Protein AF-A0A7Z9WRH3-F1 (afdb_monomer)

Nearest PDB structures (foldseek):
  1te2-assembly1_A  TM=8.562E-01  e=9.726E-15  Escherichia coli K-12
  7ocs-assembly1_D  TM=8.466E-01  e=6.714E-14  Acinetobacter baumannii ATCC 19606 = CIP 70.34 = JCM 6841
  7ocs-assembly2_C  TM=8.435E-01  e=9.350E-14  Acinetobacter baumannii ATCC 19606 = CIP 70.34 = JCM 6841
  7ocr-assembly1_B  TM=8.440E-01  e=7.738E-12  Acinetobacter baumannii ATCC 19606 = CIP 70.34 = JCM 6841
  7ocu-assembly1_B  TM=8.220E-01  e=7.322E-12  Acinetobacter baumannii ATCC 19606 = CIP 70.34 = JCM 6841

Sequence (411 aa):
GAGAGVEHLQTDRVRRELFPIRHYTSEETEAVYRELLRRAEEALREGKSVILDGTFLSSRRRAEAYSLFRRLGAPFATVLAVADEGVIRARFARKPLFPDPNDFSEADFRVYLEMRDRLASDPGYSLPNADRGVRVLVVDTERGEVHEPYPQPRLSGFYEEIADLELEAVIFDMDGVIVRSEEAWIRSEREFLESRGIFLGDEGWEEFQRRHAPYLAGRNQTEAARFYREVFHLKESVEEIRRQRMAIVRRYFSRVEPVFGAKELIRTLFEGGLRLGLASAAPLELIELVLRDHGLEDYFSAVISGDQLHEGKPNPTIYLLTAREMGVEPGKCLVFEDAPNGVRAAKAAGMKCAYLINPALRWEGELIPDFVFESFDQLDLSRLRQALAARHAVRARDRNGRGPGVDPLGR

pLDDT: mean 82.52, std 14.62, range [32.91, 98.75]

Radius of gyration: 25.8 Å; Cα contacts (8 Å, |Δi|>4): 587; chains: 1; bounding box: 90×48×66 Å

Foldseek 3Di:
DPDAAEAEQALLVLLCVVCVPDPPDPVSSVVSLVVSLVVVLVSVVVVHHYDYHDLCLAPVSLVVNVCSCVVSVHAAAAEAEDEPVVVVQVVLVDDDPDDDPPPSDPDHVVNVVVSVVSSVPHPNDFDPLVPPPHFYWYQHVVVRDIDGQDDDFFCPCVLVLLLDLLQFAEEEECDPQFWPCVVLLLVLVCVLCVVVVNHLDPVRSVVCLVVPVLVPPFWALLVVLVVCCVVVVDPDDSVVSSVSSVVSSVVSLLPIDTFPCNVVVLVLSQVLNHAYEYFYSYDPVSVVSSCVSVVNVVSHQYYFHVNPPPITFVALVRVLVRCVSSVHQLCNYEYEEAHQRPLNSSVVSNHAYEYAHDSSHGDPDPDDGPGYHPGNVVDPSVSSNVSSVSSVVVVVVVVVVPDDDDDPDDD

Secondary structure (DSSP, 8-state):
-----EEEEEHHHHHHHH-SS----HHHHHHHHHHHHHHHHHHHHTT-EEEEES---SHHHHHHHHHHHHHTT---EEEEEE--HHHHHHHHH---SS--TT------HHHHHHHHHHHHT-TT---GGGSTT-EEEEEETTTTEEE-SSPPPB-TTHHHHHH-TT--EEEE-SBTTTEE-HHHHHHHHHHHHHTTT---HHHHHHHHHHHHHHHHTT--HHHHHHHHHHHTT--S-HHHHHHHHHHHHHHHHTTPEEPTTHHHHHHHHHHTT-EEEEEESS-HHHHHHHHHHHT-GGG-SEEEEGGGSSS-TTSTHHHHHHHHHTT--GGGEEEEESSHHHHHHHHHTT-EEEEEP-TTS----SSPPSEEES-GGGS-HHHHHHHHHHHHHHHHHHHHHS-----S---

Mean predicted aligned error: 13.39 Å

Solvent-accessible surface area (backbone atoms only — not comparable to full-atom values): 22924 Å² total; per-residue (Å²): 127,82,86,52,54,77,46,79,47,43,49,54,55,48,35,52,74,76,33,86,73,78,83,84,43,72,68,58,50,52,52,32,53,53,51,51,51,51,54,46,52,52,41,46,73,74,56,28,45,73,45,84,46,67,82,66,63,46,48,68,56,43,51,54,52,51,48,53,34,59,76,70,69,46,89,69,68,48,77,46,79,43,66,58,66,71,57,53,52,51,55,67,68,54,76,61,96,67,76,59,94,82,65,63,75,86,76,50,67,67,54,48,50,56,50,52,53,53,34,74,67,37,94,68,54,57,58,75,70,73,50,82,93,45,48,55,39,33,32,36,69,78,80,73,43,77,45,60,61,53,83,70,76,31,63,81,62,49,55,58,49,65,28,34,82,68,51,52,33,40,34,32,31,39,66,63,40,43,25,51,37,65,66,31,52,54,52,28,53,49,52,54,36,44,77,71,75,47,75,58,56,72,68,46,43,51,52,47,46,73,73,38,43,66,71,48,42,46,34,12,49,61,58,49,21,46,48,50,29,65,78,68,65,50,87,65,52,48,70,54,44,31,55,54,47,51,69,43,34,60,73,40,56,85,70,53,45,67,29,68,46,32,67,61,48,54,51,52,44,38,77,44,70,39,47,27,26,35,43,29,32,51,51,56,72,58,52,53,48,54,26,56,79,66,72,46,60,90,58,46,70,22,79,38,41,22,44,81,45,97,62,30,34,46,49,26,58,52,58,50,51,32,29,53,65,60,73,45,61,42,75,21,29,39,32,39,32,36,42,59,29,40,49,47,8,34,51,71,40,52,25,44,30,37,34,36,63,39,77,91,48,69,62,81,65,92,75,81,58,73,25,28,33,78,52,53,71,78,55,59,64,67,59,46,51,49,25,27,50,52,37,51,55,52,56,53,48,56,57,66,69,57,59,86,76,79,78,91,80,86,128

Structure (mmCIF, N/CA/C/O backbone):
data_AF-A0A7Z9WRH3-F1
#
_entry.id   AF-A0A7Z9WRH3-F1
#
loop_
_atom_site.group_PDB
_atom_site.id
_atom_site.type_symbol
_atom_site.label_atom_id
_atom_site.label_alt_id
_atom_site.label_comp_id
_atom_site.label_asym_id
_atom_site.label_entity_id
_atom_site.label_seq_id
_atom_site.pdbx_PDB_ins_code
_atom_site.Cartn_x
_atom_site.Cartn_y
_atom_site.Cartn_z
_atom_site.occupancy
_atom_site.B_iso_or_equiv
_atom_site.auth_seq_id
_atom_site.auth_comp_id
_atom_site.auth_asym_id
_atom_site.auth_atom_id
_atom_site.pdbx_PDB_model_num
ATOM 1 N N . GLY A 1 1 ? 30.552 -12.910 24.282 1.00 32.91 1 GLY A N 1
ATOM 2 C CA . GLY A 1 1 ? 31.477 -14.061 24.352 1.00 32.91 1 GLY A CA 1
ATOM 3 C C . GLY A 1 1 ? 32.713 -13.736 23.542 1.00 32.91 1 GLY A C 1
ATOM 4 O O . GLY A 1 1 ? 32.620 -12.844 22.712 1.00 32.91 1 GLY A O 1
ATOM 5 N N . ALA A 1 2 ? 33.844 -14.383 23.831 1.00 37.34 2 ALA A N 1
ATOM 6 C CA . ALA A 1 2 ? 35.143 -14.198 23.171 1.00 37.34 2 ALA A CA 1
ATOM 7 C C . ALA A 1 2 ? 35.031 -14.007 21.644 1.00 37.34 2 ALA A C 1
ATOM 9 O O . ALA A 1 2 ? 34.181 -14.634 21.022 1.00 37.34 2 ALA A O 1
ATOM 10 N N . GLY A 1 3 ? 35.859 -13.115 21.083 1.00 50.28 3 GLY A N 1
ATOM 11 C CA . GLY A 1 3 ? 35.749 -12.567 19.726 1.00 50.28 3 GLY A CA 1
ATOM 12 C C . GLY A 1 3 ? 35.498 -13.612 18.642 1.00 50.28 3 GLY A C 1
ATOM 13 O O . GLY A 1 3 ? 36.428 -14.220 18.120 1.00 50.28 3 GLY A O 1
ATOM 14 N N . ALA A 1 4 ? 34.229 -13.786 18.298 1.00 60.84 4 ALA A N 1
ATOM 15 C CA . ALA A 1 4 ? 33.793 -14.542 17.145 1.00 60.84 4 ALA A CA 1
ATOM 16 C C . ALA A 1 4 ? 34.317 -13.844 15.885 1.00 60.84 4 ALA A C 1
ATOM 18 O O . ALA A 1 4 ? 33.919 -12.715 15.597 1.00 60.84 4 ALA A O 1
ATOM 19 N N . GLY A 1 5 ? 35.239 -14.480 15.160 1.00 84.12 5 GLY A N 1
ATOM 20 C CA . GLY A 1 5 ? 35.697 -13.979 13.863 1.00 84.12 5 GLY A CA 1
ATOM 21 C C . GLY A 1 5 ? 34.529 -13.812 12.884 1.00 84.12 5 GLY A C 1
ATOM 22 O O . GLY A 1 5 ? 33.488 -14.456 13.032 1.00 84.12 5 GLY A O 1
ATOM 23 N N . VAL A 1 6 ? 34.700 -12.940 11.889 1.00 90.25 6 VAL A N 1
ATOM 24 C CA . VAL A 1 6 ? 33.760 -12.815 10.767 1.00 90.25 6 VAL A CA 1
ATOM 25 C C . VAL A 1 6 ? 34.277 -13.662 9.614 1.00 90.25 6 VAL A C 1
ATOM 27 O O . VAL A 1 6 ? 35.415 -13.494 9.180 1.00 90.25 6 VAL A O 1
ATOM 30 N N . GLU A 1 7 ? 33.440 -14.561 9.116 1.00 93.12 7 GLU A N 1
ATOM 31 C CA . GLU A 1 7 ? 33.722 -15.376 7.944 1.00 93.12 7 GLU A CA 1
ATOM 32 C C . GLU A 1 7 ? 32.960 -14.820 6.738 1.00 93.12 7 GLU A C 1
ATOM 34 O O . GLU A 1 7 ? 31.730 -14.850 6.683 1.00 93.12 7 GLU A O 1
ATOM 39 N N . HIS A 1 8 ? 33.699 -14.254 5.783 1.00 93.25 8 HIS A N 1
ATOM 40 C CA . HIS A 1 8 ? 33.144 -13.715 4.542 1.00 93.25 8 HIS A CA 1
ATOM 41 C C . HIS A 1 8 ? 33.181 -14.792 3.462 1.00 93.25 8 HIS A C 1
ATOM 43 O O . HIS A 1 8 ? 34.245 -15.185 2.980 1.00 93.25 8 HIS A O 1
ATOM 49 N N . LEU A 1 9 ? 32.002 -15.299 3.115 1.00 93.44 9 LEU A N 1
ATOM 50 C CA . LEU A 1 9 ? 31.817 -16.373 2.153 1.00 93.44 9 LEU A CA 1
ATOM 51 C C . LEU A 1 9 ? 31.287 -15.785 0.848 1.00 93.44 9 LEU A C 1
ATOM 53 O O . LEU A 1 9 ? 30.133 -15.370 0.772 1.00 93.44 9 LEU A O 1
ATOM 57 N N . GLN A 1 10 ? 32.138 -15.767 -0.178 1.00 92.31 10 GLN A N 1
ATOM 58 C CA . GLN A 1 10 ? 31.821 -15.217 -1.495 1.00 92.31 10 GLN A CA 1
ATOM 59 C C . GLN A 1 10 ? 31.533 -16.331 -2.500 1.00 92.31 10 GLN A C 1
ATOM 61 O O . GLN A 1 10 ? 32.342 -17.248 -2.679 1.00 92.31 10 GLN A O 1
ATOM 66 N N . THR A 1 11 ? 30.402 -16.233 -3.197 1.00 89.81 11 THR A N 1
ATOM 67 C CA . THR A 1 11 ? 29.998 -17.215 -4.220 1.00 89.81 11 THR A CA 1
ATOM 68 C C . THR A 1 11 ? 31.031 -17.371 -5.338 1.00 89.81 11 THR A C 1
ATOM 70 O O . THR A 1 11 ? 31.299 -18.502 -5.743 1.00 89.81 11 THR A O 1
ATOM 73 N N . ASP A 1 12 ? 31.677 -16.290 -5.786 1.00 85.12 12 ASP A N 1
ATOM 74 C CA . ASP A 1 12 ? 32.717 -16.346 -6.826 1.00 85.12 12 ASP A CA 1
ATOM 75 C C . ASP A 1 12 ? 33.959 -17.122 -6.378 1.00 85.12 12 ASP A C 1
ATOM 77 O O . ASP A 1 12 ? 34.505 -17.932 -7.134 1.00 85.12 12 ASP A O 1
ATOM 81 N N . ARG A 1 13 ? 34.371 -16.945 -5.118 1.00 87.19 13 ARG A N 1
ATOM 82 C CA . ARG A 1 13 ? 35.484 -17.698 -4.535 1.00 87.19 13 ARG A CA 1
ATOM 83 C C . ARG A 1 13 ? 35.150 -19.185 -4.432 1.00 87.19 13 ARG A C 1
ATOM 85 O O . ARG A 1 13 ? 35.923 -20.014 -4.907 1.00 87.19 13 ARG A O 1
ATOM 92 N N . VAL A 1 14 ? 33.980 -19.520 -3.882 1.00 90.62 14 VAL A N 1
ATOM 93 C CA . VAL A 1 14 ? 33.512 -20.916 -3.787 1.00 90.62 14 VAL A CA 1
ATOM 94 C C . VAL A 1 14 ? 33.414 -21.552 -5.177 1.00 90.62 14 VAL A C 1
ATOM 96 O O . VAL A 1 14 ? 33.822 -22.696 -5.366 1.00 90.62 14 VAL A O 1
ATOM 99 N N . ARG A 1 15 ? 32.942 -20.803 -6.181 1.00 90.06 15 ARG A N 1
ATOM 100 C CA . ARG A 1 15 ? 32.861 -21.274 -7.568 1.00 90.06 15 ARG A CA 1
ATOM 101 C C . ARG A 1 15 ? 34.230 -21.604 -8.151 1.00 90.06 15 ARG A C 1
ATOM 103 O O . ARG A 1 15 ? 34.364 -22.664 -8.754 1.00 90.06 15 ARG A O 1
ATOM 110 N N . ARG A 1 16 ? 35.236 -20.742 -7.966 1.00 86.75 16 ARG A N 1
ATOM 111 C CA . ARG A 1 16 ? 36.609 -20.997 -8.444 1.00 86.75 16 ARG A CA 1
ATOM 112 C C . ARG A 1 16 ? 37.233 -22.237 -7.796 1.00 86.75 16 ARG A C 1
ATOM 114 O O . ARG A 1 16 ? 37.970 -22.950 -8.468 1.00 86.75 16 ARG A O 1
ATOM 121 N N . GLU A 1 17 ? 36.934 -22.493 -6.523 1.00 90.00 17 GLU A N 1
ATOM 122 C CA . GLU A 1 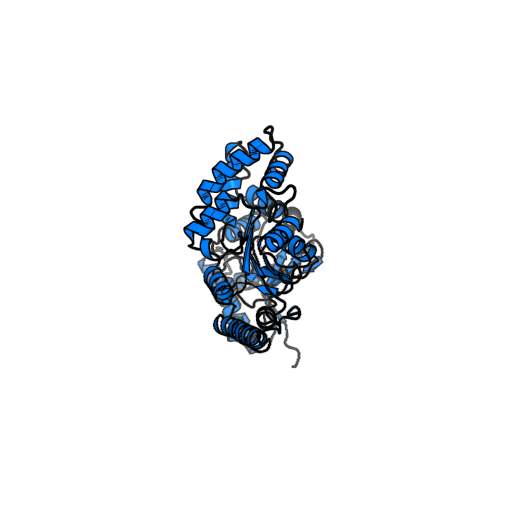17 ? 37.435 -23.665 -5.793 1.00 90.00 17 GLU A CA 1
ATOM 123 C C . GLU A 1 17 ? 36.770 -24.975 -6.251 1.00 90.00 17 GLU A C 1
ATOM 125 O O . GLU A 1 17 ? 37.455 -25.984 -6.407 1.00 90.00 17 GLU A O 1
ATOM 130 N N . LEU A 1 18 ? 35.452 -24.967 -6.485 1.00 88.81 18 LEU A N 1
ATOM 131 C CA . LEU A 1 18 ? 34.706 -26.158 -6.914 1.00 88.81 18 LEU A CA 1
ATOM 132 C C . LEU A 1 18 ? 34.878 -26.478 -8.404 1.00 88.81 18 LEU A C 1
ATOM 134 O O . LEU A 1 18 ? 34.902 -27.648 -8.784 1.00 88.81 18 LEU A O 1
ATOM 138 N N . PHE A 1 19 ? 34.981 -25.446 -9.242 1.00 88.56 19 PHE A N 1
ATOM 139 C CA . PHE A 1 19 ? 34.983 -25.561 -10.698 1.00 88.56 19 PHE A CA 1
ATOM 140 C C . PHE A 1 19 ? 36.184 -24.802 -11.286 1.00 88.56 19 PHE A C 1
ATOM 142 O O . PHE A 1 19 ? 36.074 -23.618 -11.628 1.00 88.56 19 PHE A O 1
ATOM 149 N N . PRO A 1 20 ? 37.350 -25.468 -11.436 1.00 80.50 20 PRO A N 1
ATOM 150 C CA . PRO A 1 20 ? 38.531 -24.872 -12.066 1.00 80.50 20 PRO A CA 1
ATOM 151 C C . PRO A 1 20 ? 38.260 -24.377 -13.495 1.00 80.50 20 PRO A C 1
ATOM 153 O O . PRO A 1 20 ? 38.809 -23.359 -13.914 1.00 80.50 20 PRO A O 1
ATOM 156 N N . ILE A 1 21 ? 37.373 -25.075 -14.213 1.00 78.25 21 ILE A N 1
ATOM 157 C CA . ILE A 1 21 ? 36.782 -24.656 -15.488 1.00 78.25 21 ILE A CA 1
ATOM 158 C C . ILE A 1 21 ? 35.307 -24.355 -15.215 1.00 78.25 21 ILE A C 1
ATOM 160 O O . ILE A 1 21 ? 34.595 -25.219 -14.713 1.00 78.25 21 ILE A O 1
ATOM 164 N N . ARG A 1 22 ? 34.867 -23.127 -15.506 1.00 81.00 22 ARG A N 1
ATOM 165 C CA . ARG A 1 22 ? 33.531 -22.619 -15.158 1.00 81.00 22 ARG A CA 1
ATOM 166 C C . ARG A 1 22 ? 32.644 -22.579 -16.399 1.00 81.00 22 ARG A C 1
ATOM 168 O O . ARG A 1 22 ? 32.994 -21.896 -17.361 1.00 81.00 22 ARG A O 1
ATOM 175 N N . HIS A 1 23 ? 31.495 -23.251 -16.366 1.00 75.00 23 HIS A N 1
ATOM 176 C CA . HIS A 1 23 ? 30.503 -23.201 -17.448 1.00 75.00 23 HIS A CA 1
ATOM 177 C C . HIS A 1 23 ? 29.253 -22.388 -17.083 1.00 75.00 23 HIS A C 1
ATOM 179 O O . HIS A 1 23 ? 28.419 -22.133 -17.949 1.00 75.00 23 HIS A O 1
ATOM 185 N N . TYR A 1 24 ? 29.131 -21.956 -15.823 1.00 74.50 24 TYR A N 1
ATOM 186 C CA . TYR A 1 24 ? 28.030 -21.141 -15.297 1.00 74.50 24 TYR A CA 1
ATOM 187 C C . TYR A 1 24 ? 26.647 -21.772 -15.520 1.00 74.50 24 TYR A C 1
ATOM 189 O O . TYR A 1 24 ? 25.644 -21.077 -15.691 1.00 74.50 24 TYR A O 1
ATOM 197 N N . THR A 1 25 ? 26.573 -23.104 -15.475 1.00 80.12 25 THR A N 1
ATOM 198 C CA . THR A 1 25 ? 25.301 -23.824 -15.589 1.00 80.12 25 THR A CA 1
ATOM 199 C C . THR A 1 25 ? 24.449 -23.647 -14.328 1.00 80.12 25 THR A C 1
ATOM 201 O O . THR A 1 25 ? 24.934 -23.266 -13.250 1.00 80.12 25 THR A O 1
ATOM 204 N N . SER A 1 26 ? 23.150 -23.941 -14.437 1.00 77.00 26 SER A N 1
ATOM 205 C CA . SER A 1 26 ? 22.258 -23.968 -13.272 1.00 77.00 26 SER A CA 1
ATOM 206 C C . SER A 1 26 ? 22.731 -24.983 -12.227 1.00 77.00 26 SER A C 1
ATOM 208 O O . SER A 1 26 ? 22.719 -24.678 -11.041 1.00 77.00 26 SER A O 1
ATOM 210 N N . GLU A 1 27 ? 23.225 -26.144 -12.657 1.00 83.44 27 GLU A N 1
ATOM 211 C CA . GLU A 1 27 ? 23.745 -27.202 -11.781 1.00 83.44 27 GLU A CA 1
ATOM 212 C C . GLU A 1 27 ? 25.006 -26.765 -11.025 1.00 83.44 27 GLU A C 1
ATOM 214 O O . GLU A 1 27 ? 25.085 -26.945 -9.808 1.00 83.44 27 GLU A O 1
ATOM 219 N N . GLU A 1 28 ? 25.957 -26.122 -11.712 1.00 85.81 28 GLU A N 1
ATOM 220 C CA . GLU A 1 28 ? 27.138 -25.534 -11.067 1.00 85.81 28 GLU A CA 1
ATOM 221 C C . GLU A 1 28 ? 26.729 -24.472 -10.043 1.00 85.81 28 GLU A C 1
ATOM 223 O O . GLU A 1 28 ? 27.271 -24.413 -8.942 1.00 85.81 28 GLU A O 1
ATOM 228 N N . THR A 1 29 ? 25.751 -23.633 -10.386 1.00 84.81 29 THR A N 1
ATOM 229 C CA . THR A 1 29 ? 25.255 -22.586 -9.486 1.00 84.81 29 THR A CA 1
ATOM 230 C C . THR A 1 29 ? 24.605 -23.173 -8.236 1.00 84.81 29 THR A C 1
ATOM 232 O O . THR A 1 29 ? 24.917 -22.729 -7.134 1.00 84.81 29 THR A O 1
ATOM 235 N N . GLU A 1 30 ? 23.769 -24.200 -8.372 1.00 85.69 30 GLU A N 1
ATOM 236 C CA . GLU A 1 30 ? 23.182 -24.901 -7.223 1.00 85.69 30 GLU A CA 1
ATOM 237 C C . GLU A 1 30 ? 24.251 -25.559 -6.337 1.00 85.69 30 GLU A C 1
ATOM 239 O O . GLU A 1 30 ? 24.160 -25.496 -5.110 1.00 85.69 30 GLU A O 1
ATOM 244 N N . ALA A 1 31 ? 25.296 -26.144 -6.930 1.00 90.81 31 ALA A N 1
ATOM 245 C CA . ALA A 1 31 ? 26.411 -26.715 -6.176 1.00 90.81 31 ALA A CA 1
ATOM 246 C C . ALA A 1 31 ? 27.187 -25.647 -5.384 1.00 90.81 31 ALA A C 1
ATOM 248 O O . ALA A 1 31 ? 27.497 -25.866 -4.212 1.00 90.81 31 ALA A O 1
ATOM 249 N N . VAL A 1 32 ? 27.438 -24.478 -5.987 1.00 93.00 32 VAL A N 1
ATOM 250 C CA . VAL A 1 32 ? 28.101 -23.343 -5.321 1.00 93.00 32 VAL A CA 1
ATOM 251 C C . VAL A 1 32 ? 27.303 -22.863 -4.115 1.00 93.00 32 VAL A C 1
ATOM 253 O O . VAL A 1 32 ? 27.869 -22.741 -3.033 1.00 93.00 32 VAL A O 1
ATOM 256 N N . TYR A 1 33 ? 26.000 -22.612 -4.268 1.00 91.56 33 TYR A N 1
ATOM 257 C CA . TYR A 1 33 ? 25.172 -22.134 -3.154 1.00 91.56 33 TYR A CA 1
ATOM 258 C C . TYR A 1 33 ? 25.013 -23.192 -2.055 1.00 91.56 33 TYR A C 1
ATOM 260 O O . TYR A 1 33 ? 25.049 -22.851 -0.874 1.00 91.56 33 TYR A O 1
ATOM 268 N N . ARG A 1 34 ? 24.917 -24.479 -2.412 1.00 93.00 34 ARG A N 1
ATOM 269 C CA . ARG A 1 34 ? 24.890 -25.569 -1.427 1.00 93.00 34 ARG A CA 1
ATOM 270 C C . ARG A 1 34 ? 26.169 -25.615 -0.596 1.00 93.00 34 ARG A C 1
ATOM 272 O O . ARG A 1 34 ? 26.098 -25.746 0.623 1.00 93.00 34 ARG A O 1
ATOM 279 N N . GLU A 1 35 ? 27.324 -25.486 -1.241 1.00 96.69 35 GLU A N 1
ATOM 280 C CA . GLU A 1 35 ? 28.614 -25.455 -0.552 1.00 96.69 35 GLU A CA 1
ATOM 281 C C . GLU A 1 35 ? 28.783 -24.181 0.287 1.00 96.69 35 GLU A C 1
ATOM 283 O O . GLU A 1 35 ? 29.249 -24.253 1.423 1.00 96.69 35 GLU A O 1
ATOM 288 N N . LEU A 1 36 ? 28.338 -23.028 -0.224 1.00 96.50 36 LEU A N 1
ATOM 289 C CA . LEU A 1 36 ? 28.314 -21.762 0.510 1.00 96.50 36 LEU A CA 1
ATOM 290 C C . LEU A 1 36 ? 27.526 -21.897 1.825 1.00 96.50 36 LEU A C 1
ATOM 292 O O . LEU A 1 36 ? 28.028 -21.530 2.887 1.00 96.50 36 LEU A O 1
ATOM 296 N N . LEU A 1 37 ? 26.317 -22.468 1.767 1.00 94.94 37 LEU A N 1
ATOM 297 C CA . LEU A 1 37 ? 25.469 -22.686 2.942 1.00 94.94 37 LEU A CA 1
ATOM 298 C C . LEU A 1 37 ? 26.050 -23.736 3.899 1.00 94.94 37 LEU A C 1
ATOM 300 O O . LEU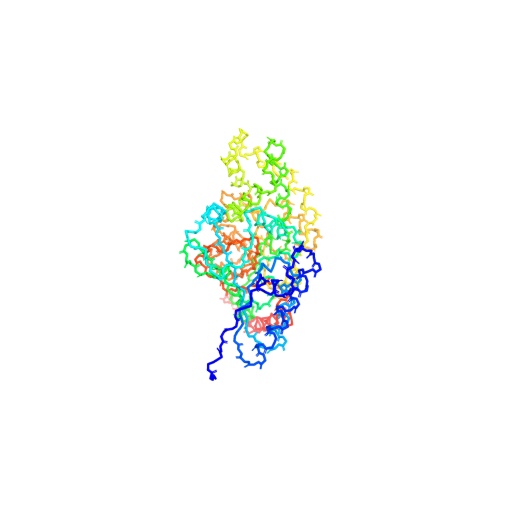 A 1 37 ? 25.944 -23.567 5.112 1.00 94.94 37 LEU A O 1
ATOM 304 N N . ARG A 1 38 ? 26.710 -24.784 3.384 1.00 96.88 38 ARG A N 1
ATOM 305 C CA . ARG A 1 38 ? 27.413 -25.778 4.213 1.00 96.88 38 ARG A CA 1
ATOM 306 C C . ARG A 1 38 ? 28.533 -25.127 5.033 1.00 96.88 38 ARG A C 1
ATOM 308 O O . ARG A 1 38 ? 28.598 -25.339 6.240 1.00 96.88 38 ARG A O 1
ATOM 315 N N . ARG A 1 39 ? 29.373 -24.301 4.399 1.00 96.94 39 ARG A N 1
ATOM 316 C CA . ARG A 1 39 ? 30.455 -23.559 5.077 1.00 96.94 39 ARG A CA 1
ATOM 317 C C . ARG A 1 39 ? 29.906 -22.558 6.091 1.00 96.94 39 ARG A C 1
ATOM 319 O O . ARG A 1 39 ? 30.437 -22.439 7.190 1.00 96.94 39 ARG A O 1
ATOM 326 N N . ALA A 1 40 ? 28.808 -21.882 5.753 1.00 96.06 40 ALA A N 1
ATOM 327 C CA . ALA A 1 40 ? 28.131 -20.975 6.673 1.00 96.06 40 ALA A CA 1
ATOM 328 C C . ALA A 1 40 ? 27.609 -21.701 7.918 1.00 96.06 40 ALA A C 1
ATOM 330 O O . ALA A 1 40 ? 27.769 -21.203 9.028 1.00 96.06 40 ALA A O 1
ATOM 331 N N . GLU A 1 41 ? 27.022 -22.889 7.752 1.00 96.44 41 GLU A N 1
ATOM 332 C CA . GLU A 1 41 ? 26.575 -23.724 8.869 1.00 96.44 41 GLU A CA 1
ATOM 333 C C . GLU A 1 41 ? 27.734 -24.114 9.798 1.00 96.44 41 GLU A C 1
ATOM 335 O O . GLU A 1 41 ? 27.587 -24.037 11.018 1.00 96.44 41 GLU A O 1
ATOM 340 N N . GLU A 1 42 ? 28.886 -24.493 9.244 1.00 95.81 42 GLU A N 1
ATOM 341 C CA . GLU A 1 42 ? 30.090 -24.819 10.021 1.00 95.81 42 GLU A CA 1
ATOM 342 C C . GLU A 1 42 ? 30.597 -23.609 10.807 1.00 95.81 42 GLU A C 1
ATOM 344 O O . GLU A 1 42 ? 30.738 -23.686 12.028 1.00 95.81 42 GLU A O 1
ATOM 349 N N . ALA A 1 43 ? 30.764 -22.468 10.137 1.00 94.62 43 ALA A N 1
ATOM 350 C CA . ALA A 1 43 ? 31.219 -21.231 10.761 1.00 94.62 43 ALA A CA 1
ATOM 351 C C . ALA A 1 43 ? 30.280 -20.769 11.892 1.00 94.62 43 ALA A C 1
ATOM 353 O O . ALA A 1 43 ? 30.736 -20.418 12.983 1.00 94.62 43 ALA A O 1
ATOM 354 N N . LEU A 1 44 ? 28.962 -20.823 11.671 1.00 93.44 44 LEU A N 1
ATOM 355 C CA . LEU A 1 44 ? 27.968 -20.470 12.689 1.00 93.44 44 LEU A CA 1
ATOM 356 C C . LEU A 1 44 ? 28.020 -21.419 13.894 1.00 93.44 44 LEU A C 1
ATOM 358 O O . LEU A 1 44 ? 27.914 -20.963 15.033 1.00 93.44 44 LEU A O 1
ATOM 362 N N . ARG A 1 45 ? 28.219 -22.727 13.677 1.00 93.75 45 ARG A N 1
ATOM 363 C CA . ARG A 1 45 ? 28.370 -23.713 14.766 1.00 93.75 45 ARG A CA 1
ATOM 364 C C . ARG A 1 45 ? 29.657 -23.520 15.566 1.00 93.75 45 ARG A C 1
ATOM 366 O O . ARG A 1 45 ? 29.668 -23.797 16.761 1.00 93.75 45 ARG A O 1
ATOM 373 N N . GLU A 1 46 ? 30.709 -23.005 14.936 1.00 93.75 46 GLU A N 1
ATOM 374 C CA . GLU A 1 46 ? 31.941 -22.565 15.606 1.00 93.75 46 GLU A CA 1
ATOM 375 C C . GLU A 1 46 ? 31.770 -21.237 16.368 1.00 93.75 46 GLU A C 1
ATOM 377 O O . GLU A 1 46 ? 32.694 -20.774 17.038 1.00 93.75 46 GLU A O 1
ATOM 382 N N . GLY A 1 47 ? 30.588 -20.619 16.288 1.00 90.88 47 GLY A N 1
ATOM 383 C CA . GLY A 1 47 ? 30.261 -19.364 16.952 1.00 90.88 47 GLY A CA 1
ATOM 384 C C . GLY A 1 47 ? 30.731 -18.119 16.203 1.00 90.88 47 GLY A C 1
ATOM 385 O O . GLY A 1 47 ? 30.706 -17.043 16.792 1.00 90.88 47 GLY A O 1
ATOM 386 N N . LYS A 1 48 ? 31.160 -18.234 14.938 1.00 93.00 48 LYS A N 1
ATOM 387 C CA . LYS A 1 48 ? 31.556 -17.097 14.091 1.00 93.00 48 LYS A CA 1
ATOM 388 C C . LYS A 1 48 ? 30.339 -16.346 13.552 1.00 93.00 48 LYS A C 1
ATOM 390 O O . LYS A 1 48 ? 29.253 -16.904 13.411 1.00 93.00 48 LYS A O 1
ATOM 395 N N . SER A 1 49 ? 30.540 -15.080 13.192 1.00 92.75 49 SER A N 1
ATOM 396 C CA . SER A 1 49 ? 29.581 -14.342 12.355 1.00 92.75 49 SER A CA 1
ATOM 397 C C . SER A 1 49 ? 29.861 -14.629 10.883 1.00 92.75 49 SER A C 1
ATOM 399 O O . SER A 1 49 ? 31.019 -14.787 10.509 1.00 92.75 49 SER A O 1
ATOM 401 N N . VAL A 1 50 ? 28.831 -14.672 10.040 1.00 94.31 50 VAL A N 1
ATOM 402 C CA . VAL A 1 50 ? 28.981 -15.005 8.615 1.00 94.31 50 VAL A CA 1
ATOM 403 C C . VAL A 1 50 ? 28.418 -13.891 7.742 1.00 94.31 50 VAL A C 1
ATOM 405 O O . VAL A 1 50 ? 27.313 -13.411 7.988 1.00 94.31 50 VAL A O 1
ATOM 408 N N . ILE A 1 51 ? 29.160 -13.518 6.699 1.00 94.06 51 ILE A N 1
ATOM 409 C CA . ILE A 1 51 ? 28.663 -12.702 5.587 1.00 94.06 51 ILE A CA 1
ATOM 410 C C . ILE A 1 51 ? 28.511 -13.625 4.381 1.00 94.06 51 ILE A C 1
ATOM 412 O O . ILE A 1 51 ? 29.503 -14.143 3.868 1.00 94.06 51 ILE A O 1
ATOM 416 N N . LEU A 1 52 ? 27.269 -13.825 3.940 1.00 93.50 52 LEU A N 1
ATOM 417 C CA . LEU A 1 52 ? 26.965 -14.516 2.692 1.00 93.50 52 LEU A CA 1
ATOM 418 C C . LEU A 1 52 ? 26.934 -13.500 1.553 1.00 93.50 52 LEU A C 1
ATOM 420 O O . LEU A 1 52 ? 25.981 -12.736 1.427 1.00 93.50 52 LEU A O 1
ATOM 424 N N . ASP A 1 53 ? 27.972 -13.510 0.731 1.00 90.75 53 ASP A N 1
ATOM 425 C CA . ASP A 1 53 ? 28.139 -12.586 -0.382 1.00 90.75 53 ASP A CA 1
ATOM 426 C C . ASP A 1 53 ? 27.886 -13.304 -1.713 1.00 90.75 53 ASP A C 1
ATOM 428 O O . ASP A 1 53 ? 28.638 -14.169 -2.185 1.00 90.75 53 ASP A O 1
ATOM 432 N N . GLY A 1 54 ? 26.742 -12.977 -2.290 1.00 86.75 54 GLY A N 1
ATOM 433 C CA . GLY A 1 54 ? 26.259 -13.506 -3.546 1.00 86.75 54 GLY A CA 1
ATOM 434 C C . GLY A 1 54 ? 25.055 -12.706 -4.006 1.00 86.75 54 GLY A C 1
ATOM 435 O O . GLY A 1 54 ? 24.523 -11.864 -3.288 1.00 86.75 54 GLY A O 1
ATOM 436 N N . THR A 1 55 ? 24.599 -12.979 -5.220 1.00 80.12 55 THR A N 1
ATOM 437 C CA . THR A 1 55 ? 23.525 -12.184 -5.818 1.00 80.12 55 THR A CA 1
ATOM 438 C C . THR A 1 55 ? 22.148 -12.508 -5.240 1.00 80.12 55 THR A C 1
ATOM 440 O O . THR A 1 55 ? 21.265 -11.661 -5.294 1.00 80.12 55 THR A O 1
ATOM 443 N N . PHE A 1 56 ? 21.942 -13.721 -4.699 1.00 80.00 56 PHE A N 1
ATOM 444 C CA . PHE A 1 56 ? 20.699 -14.156 -4.034 1.00 80.00 56 PHE A CA 1
ATOM 445 C C . PHE A 1 56 ? 19.402 -13.770 -4.776 1.00 80.00 56 PHE A C 1
ATOM 447 O O . PHE A 1 56 ? 18.362 -13.528 -4.165 1.00 80.00 56 PHE A O 1
ATOM 454 N N . LEU A 1 57 ? 19.445 -13.755 -6.113 1.00 70.62 57 LEU A N 1
ATOM 455 C CA . LEU A 1 57 ? 18.354 -13.246 -6.956 1.00 70.62 57 LEU A CA 1
ATOM 456 C C . LEU A 1 57 ? 17.094 -14.116 -6.879 1.00 70.62 57 LEU A C 1
ATOM 458 O O . LEU A 1 57 ? 15.982 -13.622 -7.004 1.00 70.62 57 LEU A O 1
ATOM 462 N N . SER A 1 58 ? 17.262 -15.407 -6.594 1.00 70.88 58 SER A N 1
ATOM 463 C CA . SER A 1 58 ? 16.157 -16.358 -6.473 1.00 70.88 58 SER A CA 1
ATOM 464 C C . SER A 1 58 ? 15.529 -16.327 -5.080 1.00 70.88 58 SER A C 1
ATOM 466 O O . SER A 1 58 ? 16.226 -16.527 -4.078 1.00 70.88 58 SER A O 1
ATOM 468 N N . SER A 1 59 ? 14.204 -16.182 -5.040 1.00 65.50 59 SER A N 1
ATOM 469 C CA . SER A 1 59 ? 13.368 -16.333 -3.837 1.00 65.50 59 SER A CA 1
ATOM 470 C C . SER A 1 59 ? 13.654 -17.630 -3.073 1.00 65.50 59 SER A C 1
ATOM 472 O O . SER A 1 59 ? 13.919 -17.607 -1.871 1.00 65.50 59 SER A O 1
ATOM 474 N N . ARG A 1 60 ? 13.736 -18.759 -3.784 1.00 72.12 60 ARG A N 1
ATOM 475 C CA . ARG A 1 60 ? 14.096 -20.063 -3.210 1.00 72.12 60 ARG A CA 1
ATOM 476 C C . ARG A 1 60 ? 15.442 -20.043 -2.476 1.00 72.12 60 ARG A C 1
ATOM 478 O O . ARG A 1 60 ? 15.538 -20.570 -1.372 1.00 72.12 60 ARG A O 1
ATOM 485 N N . ARG A 1 61 ? 16.481 -19.433 -3.058 1.00 78.81 61 ARG A N 1
ATOM 486 C CA . ARG A 1 61 ? 17.827 -19.400 -2.445 1.00 78.81 61 ARG A CA 1
ATOM 487 C C . ARG A 1 61 ? 17.867 -18.532 -1.194 1.00 78.81 61 ARG A C 1
ATOM 489 O O . ARG A 1 61 ? 18.538 -18.889 -0.228 1.00 78.81 61 ARG A O 1
ATOM 496 N N . ARG A 1 62 ? 17.131 -17.416 -1.196 1.00 81.00 62 ARG A N 1
ATOM 497 C CA . ARG A 1 62 ? 16.945 -16.592 0.006 1.00 81.00 62 ARG A CA 1
ATOM 498 C C . ARG A 1 62 ? 16.255 -17.395 1.105 1.00 81.00 62 ARG A C 1
ATOM 500 O O . ARG A 1 62 ? 16.785 -17.470 2.208 1.00 81.00 62 ARG A O 1
ATOM 507 N N . ALA A 1 63 ? 15.168 -18.095 0.779 1.00 73.62 63 ALA A N 1
ATOM 508 C CA . ALA A 1 63 ? 14.449 -18.941 1.730 1.00 73.62 63 ALA A CA 1
ATOM 509 C C . ALA A 1 63 ? 15.331 -20.056 2.328 1.00 73.62 63 ALA A C 1
ATOM 511 O O . ALA A 1 63 ? 15.273 -20.304 3.534 1.00 73.62 63 ALA A O 1
ATOM 512 N N . GLU A 1 64 ? 16.181 -20.700 1.521 1.00 81.38 64 GLU A N 1
ATOM 513 C CA . GLU A 1 64 ? 17.144 -21.705 1.996 1.00 81.38 64 GLU A CA 1
ATOM 514 C C . GLU A 1 64 ? 18.169 -21.099 2.973 1.00 81.38 64 GLU A C 1
ATOM 516 O O . GLU A 1 64 ? 18.393 -21.656 4.053 1.00 81.38 64 GLU A O 1
ATOM 521 N N . ALA A 1 65 ? 18.725 -19.924 2.656 1.00 86.31 65 ALA A N 1
ATOM 522 C CA . ALA A 1 65 ? 19.627 -19.205 3.555 1.00 86.31 65 ALA A CA 1
ATOM 523 C C . ALA A 1 65 ? 18.925 -18.807 4.864 1.00 86.31 65 ALA A C 1
ATOM 525 O O . ALA A 1 65 ? 19.423 -19.092 5.952 1.00 86.31 65 ALA A O 1
ATOM 526 N N . TYR A 1 66 ? 17.734 -18.212 4.784 1.00 84.31 66 TYR A N 1
ATOM 527 C CA . TYR A 1 66 ? 16.955 -17.811 5.957 1.00 84.31 66 TYR A CA 1
ATOM 528 C C . TYR A 1 66 ? 16.590 -19.008 6.837 1.00 84.31 66 TYR A C 1
ATOM 530 O O . TYR A 1 66 ? 16.661 -18.917 8.063 1.00 84.31 66 TYR A O 1
ATOM 538 N N . SER A 1 67 ? 16.240 -20.145 6.231 1.00 80.62 67 SER A N 1
ATOM 539 C CA . SER A 1 67 ? 15.961 -21.388 6.954 1.00 80.62 67 SER A CA 1
ATOM 540 C C . SER A 1 67 ? 17.173 -21.868 7.752 1.00 80.62 67 SER A C 1
ATOM 542 O O . SER A 1 67 ? 17.026 -22.240 8.918 1.00 80.62 67 SER A O 1
ATOM 544 N N . LEU A 1 68 ? 18.380 -21.784 7.179 1.00 86.31 68 LEU A N 1
ATOM 545 C CA . LEU A 1 68 ? 19.617 -22.121 7.881 1.00 86.31 68 LEU A CA 1
ATOM 546 C C . LEU A 1 68 ? 19.811 -21.255 9.135 1.00 86.31 68 LEU A C 1
ATOM 548 O O . LEU A 1 68 ? 19.983 -21.805 10.226 1.00 86.31 68 LEU A O 1
ATOM 552 N N . PHE A 1 69 ? 19.744 -19.927 9.001 1.00 86.38 69 PHE A N 1
ATOM 553 C CA . PHE A 1 69 ? 19.931 -19.017 10.138 1.00 86.38 69 PHE A CA 1
ATOM 554 C C . PHE A 1 69 ? 18.855 -19.213 11.212 1.00 86.38 69 PHE A C 1
ATOM 556 O O . PHE A 1 69 ? 19.185 -19.328 12.393 1.00 86.38 69 PHE A O 1
ATOM 563 N N . ARG A 1 70 ? 17.581 -19.352 10.812 1.00 82.50 70 ARG A N 1
ATOM 564 C CA . ARG A 1 70 ? 16.465 -19.635 11.734 1.00 82.50 70 ARG A CA 1
ATOM 565 C C . ARG A 1 70 ? 16.676 -20.948 12.490 1.00 82.50 70 ARG A C 1
ATOM 567 O O . ARG A 1 70 ? 16.530 -20.976 13.708 1.00 82.50 70 ARG A O 1
ATOM 574 N N . ARG A 1 71 ? 17.061 -22.022 11.792 1.00 88.12 71 ARG A N 1
ATOM 575 C CA . ARG A 1 71 ? 17.312 -23.349 12.382 1.00 88.12 71 ARG A CA 1
ATOM 576 C C . ARG A 1 71 ? 18.447 -23.328 13.406 1.00 88.12 71 ARG A C 1
ATOM 578 O O . ARG A 1 71 ? 18.381 -24.060 14.387 1.00 88.12 71 ARG A O 1
ATOM 585 N N . LEU A 1 72 ? 19.469 -22.507 13.179 1.00 87.94 72 LEU A N 1
ATOM 586 C CA . LEU A 1 72 ? 20.602 -22.345 14.093 1.00 87.94 72 LEU A CA 1
ATOM 587 C C . LEU A 1 72 ? 20.367 -21.273 15.171 1.00 87.94 72 LEU A C 1
ATOM 589 O O . LEU A 1 72 ? 21.241 -21.060 16.007 1.00 87.94 72 LEU A O 1
ATOM 593 N N . GLY A 1 73 ? 19.213 -20.596 15.166 1.00 83.44 73 GLY A N 1
ATOM 594 C CA . GLY A 1 73 ? 18.911 -19.508 16.100 1.00 83.44 73 GLY A CA 1
ATOM 595 C C . GLY A 1 73 ? 19.824 -18.287 15.939 1.00 83.44 73 GLY A C 1
ATOM 596 O O . GLY A 1 73 ? 19.964 -17.500 16.874 1.00 83.44 73 GLY A O 1
ATOM 597 N N . ALA A 1 74 ? 20.464 -18.133 14.779 1.00 85.06 74 ALA A N 1
ATOM 598 C CA . ALA A 1 74 ? 21.363 -17.025 14.497 1.00 85.06 74 ALA A CA 1
ATOM 599 C C . ALA A 1 74 ? 20.554 -15.817 13.989 1.00 85.06 74 ALA A C 1
ATOM 601 O O . ALA A 1 74 ? 19.830 -15.955 12.999 1.00 85.06 74 ALA A O 1
ATOM 602 N N . PRO A 1 75 ? 20.650 -14.632 14.624 1.00 83.88 75 PRO A N 1
ATOM 603 C CA . PRO A 1 75 ? 20.021 -13.428 14.098 1.00 83.88 75 PRO A CA 1
ATOM 604 C C . PRO A 1 75 ? 20.686 -13.035 12.778 1.00 83.88 75 PRO A C 1
ATOM 606 O O . PRO A 1 75 ? 21.908 -13.107 12.643 1.00 83.88 75 PRO A O 1
ATOM 609 N N . PHE A 1 76 ? 19.889 -12.598 11.808 1.00 85.44 76 PHE A N 1
ATOM 610 C CA . PHE A 1 76 ? 20.384 -12.232 10.486 1.00 85.44 76 PHE A CA 1
ATOM 611 C C . PHE A 1 76 ? 19.652 -11.008 9.937 1.00 85.44 76 PHE A C 1
ATOM 613 O O . PHE A 1 76 ? 18.535 -10.686 10.345 1.00 85.44 76 PHE A O 1
ATOM 620 N N . ALA A 1 77 ? 20.309 -10.328 9.003 1.00 84.69 77 ALA A N 1
ATOM 621 C CA . ALA A 1 77 ? 19.745 -9.235 8.230 1.00 84.69 77 ALA A CA 1
ATOM 622 C C . ALA A 1 77 ? 20.114 -9.420 6.756 1.00 84.69 77 ALA A C 1
ATOM 624 O O . ALA A 1 77 ? 21.163 -9.983 6.440 1.00 84.69 77 ALA A O 1
ATOM 625 N N . THR A 1 78 ? 19.262 -8.928 5.863 1.00 83.12 78 THR A N 1
ATOM 626 C CA . THR A 1 78 ? 19.576 -8.831 4.437 1.00 83.12 78 THR A CA 1
ATOM 627 C C . THR A 1 78 ? 20.088 -7.432 4.136 1.00 83.12 78 THR A C 1
ATOM 629 O O . THR A 1 78 ? 19.459 -6.447 4.516 1.00 83.12 78 THR A O 1
ATOM 632 N N . VAL A 1 79 ? 21.220 -7.340 3.443 1.00 84.69 79 VAL A N 1
ATOM 633 C CA . VAL A 1 79 ? 21.771 -6.069 2.970 1.00 84.69 79 VAL A CA 1
ATOM 634 C C . VAL A 1 79 ? 21.493 -5.958 1.477 1.00 84.69 79 VAL A C 1
ATOM 636 O O . VAL A 1 79 ? 22.001 -6.754 0.692 1.00 84.69 79 VAL A O 1
ATOM 639 N N . LEU A 1 80 ? 20.674 -4.984 1.089 1.00 77.00 80 LEU A N 1
ATOM 640 C CA . LEU A 1 80 ? 20.398 -4.660 -0.303 1.00 77.00 80 LEU A CA 1
ATOM 641 C C . LEU A 1 80 ? 21.276 -3.481 -0.722 1.00 77.00 80 LEU A C 1
ATOM 643 O O . LEU A 1 80 ? 21.048 -2.347 -0.305 1.00 77.00 80 LEU A O 1
ATOM 647 N N . ALA A 1 81 ? 22.279 -3.750 -1.552 1.00 80.19 81 ALA A N 1
ATOM 648 C CA . ALA A 1 81 ? 23.098 -2.706 -2.150 1.00 80.19 81 ALA A CA 1
ATOM 649 C C . ALA A 1 81 ? 22.387 -2.130 -3.383 1.00 80.19 81 ALA A C 1
ATOM 651 O O . ALA A 1 81 ? 22.100 -2.861 -4.331 1.00 80.19 81 ALA A O 1
ATOM 652 N N . VAL A 1 82 ? 22.126 -0.822 -3.376 1.00 75.00 82 VAL A N 1
ATOM 653 C CA . VAL A 1 82 ? 21.490 -0.108 -4.492 1.00 75.00 82 VAL A CA 1
ATOM 654 C C . VAL A 1 82 ? 22.401 0.998 -5.026 1.00 75.00 82 VAL A C 1
ATOM 656 O O . VAL A 1 82 ? 23.264 1.525 -4.317 1.00 75.00 82 VAL A O 1
ATOM 659 N N . ALA A 1 83 ? 22.240 1.310 -6.307 1.00 72.56 83 ALA A N 1
ATOM 660 C CA . ALA A 1 83 ? 22.826 2.455 -6.997 1.00 72.56 83 ALA A CA 1
ATOM 661 C C . ALA A 1 83 ? 22.026 2.708 -8.278 1.00 72.56 83 ALA A C 1
ATOM 663 O O . ALA A 1 83 ? 21.447 1.770 -8.833 1.00 72.56 83 ALA A O 1
ATOM 664 N N . ASP A 1 84 ? 22.028 3.944 -8.774 1.00 71.62 84 ASP A N 1
ATOM 665 C CA . ASP A 1 84 ? 21.471 4.224 -10.094 1.00 71.62 84 ASP A CA 1
ATOM 666 C C . ASP A 1 84 ? 22.251 3.477 -11.191 1.00 71.62 84 ASP A C 1
ATOM 668 O O . ASP A 1 84 ? 23.474 3.309 -11.121 1.00 71.62 84 ASP A O 1
ATOM 672 N N . GLU A 1 85 ? 21.554 3.041 -12.244 1.00 70.19 85 GLU A N 1
ATOM 673 C CA . GLU A 1 85 ? 22.163 2.255 -13.325 1.00 70.19 85 GLU A CA 1
ATOM 674 C C . GLU A 1 85 ? 23.344 2.993 -13.970 1.00 70.19 85 GLU A C 1
ATOM 676 O O . GLU A 1 85 ? 24.364 2.380 -14.280 1.00 70.19 85 GLU A O 1
ATOM 681 N N . GLY A 1 86 ? 23.258 4.320 -14.115 1.00 72.50 86 GLY A N 1
ATOM 682 C CA . GLY A 1 86 ? 24.361 5.141 -14.620 1.00 72.50 86 GLY A CA 1
ATOM 683 C C . GLY A 1 86 ? 25.635 5.008 -13.776 1.00 72.50 86 GLY A C 1
ATOM 684 O O . GLY A 1 86 ? 26.736 4.918 -14.326 1.00 72.50 86 GLY A O 1
ATOM 685 N N . VAL A 1 87 ? 25.493 4.909 -12.452 1.00 78.69 87 VAL A N 1
ATOM 686 C CA . VAL A 1 87 ? 26.604 4.667 -11.519 1.00 78.69 87 VAL A CA 1
ATOM 687 C C . VAL A 1 87 ? 27.134 3.246 -11.672 1.00 78.69 87 VAL A C 1
ATOM 689 O O . VAL A 1 87 ? 28.348 3.055 -11.746 1.00 78.69 87 VAL A O 1
ATOM 692 N N . ILE A 1 88 ? 26.253 2.250 -11.767 1.00 79.38 88 ILE A N 1
ATOM 693 C CA . ILE A 1 88 ? 26.633 0.842 -11.971 1.00 79.38 88 ILE A CA 1
ATOM 694 C C . ILE A 1 88 ? 27.410 0.689 -13.284 1.00 79.38 88 ILE A C 1
ATOM 696 O O . ILE A 1 88 ? 28.518 0.151 -13.302 1.00 79.38 88 ILE A O 1
ATOM 700 N N . ARG A 1 89 ? 26.889 1.254 -14.373 1.00 77.88 89 ARG A N 1
ATOM 701 C CA . ARG A 1 89 ? 27.524 1.290 -15.693 1.00 77.88 89 ARG A CA 1
ATOM 702 C C . ARG A 1 89 ? 28.888 1.976 -15.642 1.00 77.88 89 ARG A C 1
ATOM 704 O O . ARG A 1 89 ? 29.855 1.452 -16.192 1.00 77.88 89 ARG A O 1
ATOM 711 N N . ALA A 1 90 ? 28.996 3.108 -14.945 1.00 80.25 90 ALA A N 1
ATOM 712 C CA . ALA A 1 90 ? 30.269 3.798 -14.749 1.00 80.25 90 ALA A CA 1
ATOM 713 C C . ALA A 1 90 ? 31.274 2.961 -13.938 1.00 80.25 90 ALA A C 1
ATOM 715 O O . ALA A 1 90 ? 32.469 3.002 -14.232 1.00 80.25 90 ALA A O 1
ATOM 716 N N . ARG A 1 91 ? 30.817 2.181 -12.948 1.00 82.31 91 ARG A N 1
ATOM 717 C CA . ARG A 1 91 ? 31.670 1.266 -12.170 1.00 82.31 91 ARG A CA 1
ATOM 718 C C . ARG A 1 91 ? 32.229 0.144 -13.036 1.00 82.31 91 ARG A C 1
ATOM 720 O O . ARG A 1 91 ? 33.435 -0.062 -13.001 1.00 82.31 91 ARG A O 1
ATOM 727 N N . PHE A 1 92 ? 31.410 -0.489 -13.876 1.00 76.75 92 PHE A N 1
ATOM 728 C CA . PHE A 1 92 ? 31.897 -1.490 -14.835 1.00 76.75 92 PHE A CA 1
ATOM 729 C C . PHE A 1 92 ? 32.823 -0.896 -15.910 1.00 76.75 92 PHE A C 1
ATOM 731 O O . PHE A 1 92 ? 33.727 -1.573 -16.393 1.00 76.75 92 PHE A O 1
ATOM 738 N N . ALA A 1 93 ? 32.631 0.374 -16.284 1.00 74.50 93 ALA A N 1
ATOM 739 C CA . ALA A 1 93 ? 33.495 1.061 -17.247 1.00 74.50 93 ALA A CA 1
ATOM 740 C C . ALA A 1 93 ? 34.870 1.450 -16.668 1.00 74.50 93 ALA A C 1
ATOM 742 O O . ALA A 1 93 ? 35.824 1.661 -17.424 1.00 74.50 93 ALA A O 1
ATOM 743 N N . ARG A 1 94 ? 35.002 1.549 -15.338 1.00 69.94 94 ARG A N 1
ATOM 744 C CA . ARG A 1 94 ? 36.287 1.799 -14.678 1.00 69.94 94 ARG A CA 1
ATOM 745 C C . ARG A 1 94 ? 37.124 0.522 -14.712 1.00 69.94 94 ARG A C 1
ATOM 747 O O . ARG A 1 94 ? 36.875 -0.405 -13.956 1.00 69.94 94 ARG A O 1
ATOM 754 N N . LYS A 1 95 ? 38.176 0.499 -15.535 1.00 56.06 95 LYS A N 1
ATOM 755 C CA . LYS A 1 95 ? 39.276 -0.461 -15.359 1.00 56.06 95 LYS A CA 1
ATOM 756 C C . LYS A 1 95 ? 40.189 0.060 -14.247 1.00 56.06 95 LYS A C 1
ATOM 758 O O . LYS A 1 95 ? 40.823 1.098 -14.459 1.00 56.06 95 LYS A O 1
ATOM 763 N N . PRO A 1 96 ? 40.255 -0.581 -13.070 1.00 57.06 96 PRO A N 1
ATOM 764 C CA . PRO A 1 96 ? 41.179 -0.142 -12.038 1.00 57.06 96 PRO A CA 1
ATOM 765 C C . PRO A 1 96 ? 42.618 -0.269 -12.560 1.00 57.06 96 PRO A C 1
ATOM 767 O O . PRO A 1 96 ? 42.981 -1.271 -13.173 1.00 57.06 96 PRO A O 1
ATOM 770 N N . LEU A 1 97 ? 43.438 0.765 -12.339 1.00 50.47 97 LEU A N 1
ATOM 771 C CA . LEU A 1 97 ? 44.863 0.774 -12.717 1.00 50.47 97 LEU A CA 1
ATOM 772 C C . LEU A 1 97 ? 45.650 -0.356 -12.028 1.00 50.47 97 LEU A C 1
ATOM 774 O O . LEU A 1 97 ? 46.666 -0.804 -12.552 1.00 50.47 97 LEU A O 1
ATOM 778 N N . PHE A 1 98 ? 45.142 -0.832 -10.889 1.00 53.06 98 PHE A N 1
ATOM 779 C CA . PHE A 1 98 ? 45.602 -2.012 -10.168 1.00 53.06 98 PHE A CA 1
ATOM 780 C C . PHE A 1 98 ? 44.379 -2.891 -9.868 1.00 53.06 98 PHE A C 1
ATOM 782 O O . PHE A 1 98 ? 43.533 -2.457 -9.085 1.00 53.06 98 PHE A O 1
ATOM 789 N N . PRO A 1 99 ? 44.225 -4.069 -10.496 1.00 58.75 99 PRO A N 1
ATOM 790 C CA . PRO A 1 99 ? 43.133 -4.977 -10.160 1.00 58.75 99 PRO A CA 1
ATOM 791 C C . PRO A 1 99 ? 43.258 -5.413 -8.696 1.00 58.75 99 PRO A C 1
ATOM 793 O O . PRO A 1 99 ? 44.352 -5.765 -8.250 1.00 58.75 99 PRO A O 1
ATOM 796 N N . ASP A 1 100 ? 42.154 -5.356 -7.950 1.00 59.94 100 ASP A N 1
ATOM 797 C CA . ASP A 1 100 ? 42.114 -5.846 -6.573 1.00 59.94 100 ASP A CA 1
ATOM 798 C C . ASP A 1 100 ? 42.336 -7.369 -6.598 1.00 59.94 100 ASP A C 1
ATOM 800 O O . ASP A 1 100 ? 41.579 -8.083 -7.257 1.00 59.94 100 ASP A O 1
ATOM 804 N N . PRO A 1 101 ? 43.370 -7.900 -5.920 1.00 57.97 101 PRO A N 1
ATOM 805 C CA . PRO A 1 101 ? 43.616 -9.339 -5.876 1.00 57.97 101 PRO A CA 1
ATOM 806 C C . PRO A 1 101 ? 42.485 -10.137 -5.199 1.00 57.97 101 PRO A C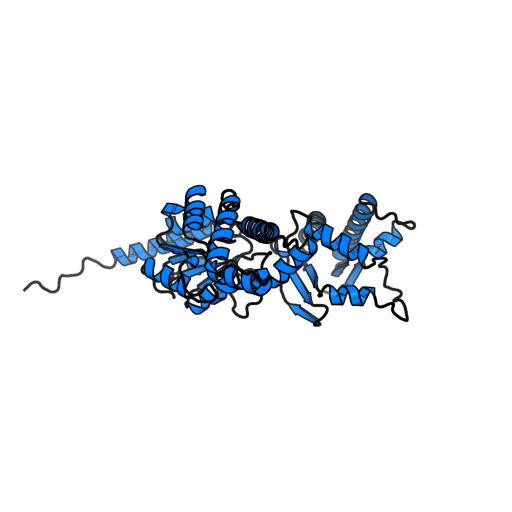 1
ATOM 808 O O . PRO A 1 101 ? 42.455 -11.360 -5.345 1.00 57.97 101 PRO A O 1
ATOM 811 N N . ASN A 1 102 ? 41.570 -9.471 -4.485 1.00 55.44 102 ASN A N 1
ATOM 812 C CA . ASN A 1 102 ? 40.365 -10.056 -3.895 1.00 55.44 102 ASN A CA 1
ATOM 813 C C . ASN A 1 102 ? 39.097 -9.845 -4.746 1.00 55.44 102 ASN A C 1
ATOM 815 O O . ASN A 1 102 ? 38.018 -10.267 -4.328 1.00 55.44 102 ASN A O 1
ATOM 819 N N . ASP A 1 103 ? 39.196 -9.216 -5.921 1.00 61.41 103 ASP A N 1
ATOM 820 C CA . ASP A 1 103 ? 38.080 -9.134 -6.864 1.00 61.41 103 ASP A CA 1
ATOM 821 C C . ASP A 1 103 ? 38.034 -10.407 -7.718 1.00 61.41 103 ASP A C 1
ATOM 823 O O . ASP A 1 103 ? 38.791 -10.615 -8.674 1.00 61.41 103 ASP A O 1
ATOM 827 N N . PHE A 1 104 ? 37.160 -11.321 -7.303 1.00 56.59 104 PHE A N 1
ATOM 828 C CA . PHE A 1 104 ? 36.962 -12.609 -7.961 1.00 56.59 104 PHE A CA 1
ATOM 829 C C . PHE A 1 104 ? 35.866 -12.568 -9.036 1.00 56.59 104 PHE A C 1
ATOM 831 O O . PHE A 1 104 ? 35.677 -13.580 -9.726 1.00 56.59 104 PHE A O 1
ATOM 838 N N . SER A 1 105 ? 35.178 -11.434 -9.193 1.00 62.66 105 SER A N 1
ATOM 839 C CA . SER A 1 105 ? 34.049 -11.295 -10.105 1.00 62.66 105 SER A CA 1
ATOM 840 C C . SER A 1 105 ? 34.522 -11.191 -11.554 1.00 62.66 105 SER A C 1
ATOM 842 O O . SER A 1 105 ? 35.395 -10.401 -11.901 1.00 62.66 105 SER A O 1
ATOM 844 N N . GLU A 1 106 ? 33.932 -12.010 -12.422 1.00 64.81 106 GLU A N 1
ATOM 845 C CA . GLU A 1 106 ? 34.117 -11.935 -13.880 1.00 64.81 106 GLU A CA 1
ATOM 846 C C . GLU A 1 106 ? 32.923 -11.243 -14.560 1.00 64.81 106 GLU A C 1
ATOM 848 O O . GLU A 1 106 ? 32.816 -11.249 -15.786 1.00 64.81 106 GLU A O 1
ATOM 853 N N . ALA A 1 107 ? 31.998 -10.676 -13.775 1.00 66.62 107 ALA A N 1
ATOM 854 C CA . ALA A 1 107 ? 30.789 -10.064 -14.302 1.00 66.62 107 ALA A CA 1
ATOM 855 C C . ALA A 1 107 ? 31.124 -8.793 -15.090 1.00 66.62 107 ALA A C 1
ATOM 857 O O . ALA A 1 107 ? 31.845 -7.913 -14.619 1.00 66.62 107 ALA A O 1
ATOM 858 N N . ASP A 1 108 ? 30.553 -8.681 -16.284 1.00 76.00 108 ASP A N 1
ATOM 859 C CA . ASP A 1 108 ? 30.499 -7.433 -17.028 1.00 76.00 108 ASP A CA 1
ATOM 860 C C . ASP A 1 108 ? 29.098 -6.811 -16.924 1.00 76.00 108 ASP A C 1
ATOM 862 O O . ASP A 1 108 ? 28.174 -7.358 -16.312 1.00 76.00 108 ASP A O 1
ATOM 866 N N . PHE A 1 109 ? 28.921 -5.644 -17.541 1.00 74.81 109 PHE A N 1
ATOM 867 C CA . PHE A 1 109 ? 27.631 -4.962 -17.511 1.00 74.81 109 PHE A CA 1
ATOM 868 C C . PHE A 1 109 ? 26.506 -5.778 -18.176 1.00 74.81 109 PHE A C 1
ATOM 870 O O . PHE A 1 109 ? 25.350 -5.631 -17.795 1.00 74.81 109 PHE A O 1
ATOM 877 N N . ARG A 1 110 ? 26.811 -6.670 -19.131 1.00 73.44 110 ARG A N 1
ATOM 878 C CA . ARG A 1 110 ? 25.793 -7.538 -19.746 1.00 73.44 110 ARG A CA 1
ATOM 879 C C . ARG A 1 110 ? 25.313 -8.595 -18.761 1.00 73.44 110 ARG A C 1
ATOM 881 O O . ARG A 1 110 ? 24.112 -8.804 -18.646 1.00 73.44 110 ARG A O 1
ATOM 888 N N . VAL A 1 111 ? 26.235 -9.206 -18.020 1.00 73.12 111 VAL A N 1
ATOM 889 C CA . VAL A 1 111 ? 25.907 -10.155 -16.948 1.00 73.12 111 VAL A CA 1
ATOM 890 C C . VAL A 1 111 ? 25.062 -9.476 -15.865 1.00 73.12 111 VAL A C 1
ATOM 892 O O . VAL A 1 111 ? 24.112 -10.078 -15.370 1.00 73.12 111 VAL A O 1
ATOM 895 N N . TYR A 1 112 ? 25.351 -8.212 -15.536 1.00 77.56 112 TYR A N 1
ATOM 896 C CA . TYR A 1 112 ? 24.505 -7.421 -14.637 1.00 77.56 112 TYR A CA 1
ATOM 897 C C . TYR A 1 112 ? 23.071 -7.257 -15.168 1.00 77.56 112 TYR A C 1
ATOM 899 O O . TYR A 1 112 ? 22.129 -7.495 -14.413 1.00 77.56 112 TYR A O 1
ATOM 907 N N . LEU A 1 113 ? 22.895 -6.905 -16.448 1.00 72.69 113 LEU A N 1
ATOM 908 C CA . LEU A 1 113 ? 21.564 -6.795 -17.059 1.00 72.69 113 LEU A CA 1
ATOM 909 C C . LEU A 1 113 ? 20.820 -8.137 -17.013 1.00 72.69 113 LEU A C 1
ATOM 911 O O . LEU A 1 113 ? 19.697 -8.193 -16.529 1.00 72.69 113 LEU A O 1
ATOM 915 N N . GLU A 1 114 ? 21.477 -9.243 -17.375 1.00 71.44 114 GLU A N 1
ATOM 916 C CA . GLU A 1 114 ? 20.875 -10.584 -17.292 1.00 71.44 114 GLU A CA 1
ATOM 917 C C . GLU A 1 114 ? 20.461 -10.961 -15.858 1.00 71.44 114 GLU A C 1
ATOM 919 O O . GLU A 1 114 ? 19.450 -11.633 -15.643 1.00 71.44 114 GLU A O 1
ATOM 924 N N . MET A 1 115 ? 21.242 -10.550 -14.856 1.00 72.50 115 MET A N 1
ATOM 925 C CA . MET A 1 115 ? 20.918 -10.742 -13.442 1.00 72.50 115 MET A CA 1
ATOM 926 C C . MET A 1 115 ? 19.724 -9.887 -13.002 1.00 72.50 115 MET A C 1
ATOM 928 O O . MET A 1 115 ? 18.848 -10.400 -12.303 1.00 72.50 115 MET A O 1
ATOM 932 N N . ARG A 1 116 ? 19.672 -8.617 -13.419 1.00 71.50 116 ARG A N 1
ATOM 933 C CA . ARG A 1 116 ? 18.548 -7.703 -13.169 1.00 71.50 116 ARG A CA 1
ATOM 934 C C . ARG A 1 116 ? 17.259 -8.252 -13.782 1.00 71.50 116 ARG A C 1
ATOM 936 O O . ARG A 1 116 ? 16.264 -8.371 -13.078 1.00 71.50 116 ARG A O 1
ATOM 943 N N . ASP A 1 117 ? 17.302 -8.682 -15.037 1.00 64.31 117 ASP A N 1
ATOM 944 C CA . ASP A 1 117 ? 16.125 -9.191 -15.749 1.00 64.31 117 ASP A CA 1
ATOM 945 C C . ASP A 1 117 ? 15.628 -10.505 -15.130 1.00 64.31 117 ASP A C 1
ATOM 947 O O . ASP A 1 117 ? 14.427 -10.719 -14.958 1.00 64.31 117 ASP A O 1
ATOM 951 N N . ARG A 1 118 ? 16.550 -11.379 -14.697 1.00 63.16 118 ARG A N 1
ATOM 952 C CA . ARG A 1 118 ? 16.193 -12.589 -13.938 1.00 63.16 118 ARG A CA 1
ATOM 953 C C . ARG A 1 118 ? 15.503 -12.262 -12.619 1.00 63.16 118 ARG A C 1
ATOM 955 O O . ARG A 1 118 ? 14.571 -12.974 -12.257 1.00 63.16 118 ARG A O 1
ATOM 962 N N . LEU A 1 119 ? 15.953 -11.220 -11.921 1.00 60.06 119 LEU A N 1
ATOM 963 C CA . LEU A 1 119 ? 15.327 -10.736 -10.691 1.00 60.06 119 LEU A CA 1
ATOM 964 C C . LEU A 1 119 ? 13.896 -10.251 -10.949 1.00 60.06 119 LEU A C 1
ATOM 966 O O . LEU A 1 119 ? 12.987 -10.645 -10.227 1.00 60.06 119 LEU A O 1
ATOM 970 N N . ALA A 1 120 ? 13.707 -9.454 -12.003 1.00 53.50 120 ALA A N 1
ATOM 971 C CA . ALA A 1 120 ? 12.409 -8.921 -12.411 1.00 53.50 120 ALA A CA 1
ATOM 972 C C . ALA A 1 120 ? 11.431 -10.014 -12.880 1.00 53.50 120 ALA A C 1
ATOM 974 O O . ALA A 1 120 ? 10.222 -9.898 -12.696 1.00 53.50 120 ALA A O 1
ATOM 975 N N . SER A 1 121 ? 11.955 -11.103 -13.451 1.00 49.84 121 SER A N 1
ATOM 976 C CA . SER A 1 121 ? 11.161 -12.231 -13.953 1.00 49.84 121 SER A CA 1
ATOM 977 C C . SER A 1 121 ? 10.797 -13.297 -12.908 1.00 49.84 121 SER A C 1
ATOM 979 O O . SER A 1 121 ? 10.047 -14.215 -13.240 1.00 49.84 121 SER A O 1
ATOM 981 N N . ASP A 1 122 ? 11.327 -13.236 -11.676 1.00 50.50 122 ASP A N 1
ATOM 982 C CA . ASP A 1 122 ? 10.989 -14.194 -10.612 1.00 50.50 122 ASP A CA 1
ATOM 983 C C . ASP A 1 122 ? 9.620 -13.812 -10.009 1.00 50.50 122 ASP A C 1
ATOM 985 O O . ASP A 1 122 ? 9.523 -12.805 -9.309 1.00 50.50 122 ASP A O 1
ATOM 989 N N . PRO A 1 123 ? 8.548 -14.604 -10.228 1.00 40.44 123 PRO A N 1
ATOM 990 C CA . PRO A 1 123 ? 7.206 -14.293 -9.727 1.00 40.44 123 PRO A CA 1
ATOM 991 C C . PRO A 1 123 ? 7.104 -14.336 -8.191 1.00 40.44 123 PRO A C 1
ATOM 993 O O . PRO A 1 123 ? 6.083 -13.939 -7.634 1.00 40.44 123 PRO A O 1
ATOM 996 N N . GLY A 1 124 ? 8.139 -14.831 -7.500 1.00 40.62 124 GLY A N 1
ATOM 997 C CA . GLY A 1 124 ? 8.298 -14.764 -6.047 1.00 40.62 124 GLY A CA 1
ATOM 998 C C . GLY A 1 124 ? 9.254 -13.662 -5.579 1.00 40.62 124 GLY A C 1
ATOM 999 O O . GLY A 1 124 ? 9.603 -13.630 -4.395 1.00 40.62 124 GLY A O 1
ATOM 1000 N N . TYR A 1 125 ? 9.734 -12.786 -6.469 1.00 42.78 125 TYR A N 1
ATOM 1001 C CA . TYR A 1 125 ? 10.565 -11.653 -6.079 1.00 42.78 125 TYR A CA 1
ATOM 1002 C C . TYR A 1 125 ? 9.716 -10.530 -5.490 1.00 42.78 125 TYR A C 1
ATOM 1004 O O . TYR A 1 125 ? 9.140 -9.693 -6.175 1.00 42.78 125 TYR A O 1
ATOM 1012 N N . SER A 1 126 ? 9.700 -10.488 -4.170 1.00 48.22 126 SER A N 1
ATOM 1013 C CA . SER A 1 126 ? 9.542 -9.258 -3.415 1.00 48.22 126 SER A CA 1
ATOM 1014 C C . SER A 1 126 ? 10.931 -8.721 -3.059 1.00 48.22 126 SER A C 1
ATOM 1016 O O . SER A 1 126 ? 11.884 -9.498 -2.907 1.00 48.22 126 SER A O 1
ATOM 1018 N N . LEU A 1 127 ? 11.037 -7.424 -2.754 1.00 49.09 127 LEU A N 1
ATOM 1019 C CA . LEU A 1 127 ? 12.122 -6.964 -1.881 1.00 49.09 127 LEU A CA 1
ATOM 1020 C C . LEU A 1 127 ? 12.193 -7.883 -0.637 1.00 49.09 127 LEU A C 1
ATOM 1022 O O . LEU A 1 127 ? 11.162 -8.452 -0.257 1.00 49.09 127 LEU A O 1
ATOM 1026 N N . PRO A 1 128 ? 13.364 -8.075 0.003 1.00 45.94 128 PRO A N 1
ATOM 1027 C CA . PRO A 1 128 ? 13.570 -9.114 1.027 1.00 45.94 128 PRO A CA 1
ATOM 1028 C C . PRO A 1 128 ? 12.640 -9.043 2.259 1.00 45.94 128 PRO A C 1
ATOM 1030 O O . PRO A 1 128 ? 12.689 -9.911 3.122 1.00 45.94 128 PRO A O 1
ATOM 1033 N N . ASN A 1 129 ? 11.759 -8.044 2.309 1.00 44.03 129 ASN A N 1
ATOM 1034 C CA . ASN A 1 129 ? 10.661 -7.878 3.247 1.00 44.03 129 ASN A CA 1
ATOM 1035 C C . ASN A 1 129 ? 9.485 -8.871 3.110 1.00 44.03 129 ASN A C 1
ATOM 1037 O O . ASN A 1 129 ? 8.636 -8.851 3.994 1.00 44.03 129 ASN A O 1
ATOM 1041 N N . ALA A 1 130 ? 9.371 -9.726 2.077 1.00 42.75 130 ALA A N 1
ATOM 1042 C CA . ALA A 1 130 ? 8.283 -10.733 2.094 1.00 42.75 130 ALA A CA 1
ATOM 1043 C C . ALA A 1 130 ? 8.569 -11.947 2.982 1.00 42.75 130 ALA A C 1
ATOM 1045 O O . ALA A 1 130 ? 7.639 -12.673 3.337 1.00 42.75 130 ALA A O 1
ATOM 1046 N N . ASP A 1 131 ? 9.823 -12.173 3.379 1.00 49.72 131 ASP A N 1
ATOM 1047 C CA . ASP A 1 131 ? 10.132 -13.194 4.370 1.00 49.72 131 ASP A CA 1
ATOM 1048 C C . ASP A 1 131 ? 9.998 -12.591 5.772 1.00 49.72 131 ASP A C 1
ATOM 1050 O O . ASP A 1 131 ? 10.877 -11.884 6.260 1.00 49.72 131 ASP A O 1
ATOM 1054 N N . ARG A 1 132 ? 8.869 -12.888 6.426 1.00 50.78 132 ARG A N 1
ATOM 1055 C CA . ARG A 1 132 ? 8.505 -12.370 7.757 1.00 50.78 132 ARG A CA 1
ATOM 1056 C C . ARG A 1 132 ? 9.658 -12.447 8.759 1.00 50.78 132 ARG A C 1
ATOM 1058 O O . ARG A 1 132 ? 10.283 -13.506 8.930 1.00 50.78 132 ARG A O 1
ATOM 1065 N N . GLY A 1 133 ? 9.890 -11.340 9.465 1.00 54.12 133 GLY A N 1
ATOM 1066 C CA . GLY A 1 133 ? 10.873 -11.247 10.550 1.00 54.12 133 GLY A CA 1
ATOM 1067 C C . GLY A 1 133 ? 12.336 -11.151 10.103 1.00 54.12 133 GLY A C 1
ATOM 1068 O O . GLY A 1 133 ? 13.228 -11.353 10.928 1.00 54.12 133 GLY A O 1
ATOM 1069 N N . VAL A 1 134 ? 12.601 -10.865 8.825 1.00 63.81 134 VAL A N 1
ATOM 1070 C CA . VAL A 1 134 ? 13.951 -10.589 8.318 1.00 63.81 134 VAL A CA 1
ATOM 1071 C C . VAL A 1 134 ? 14.186 -9.083 8.288 1.00 63.81 134 VAL A C 1
ATOM 1073 O O . VAL A 1 134 ? 13.510 -8.353 7.572 1.00 63.81 134 VAL A O 1
ATOM 1076 N N . ARG A 1 135 ? 15.180 -8.599 9.040 1.00 71.62 135 ARG A N 1
ATOM 1077 C CA . ARG A 1 135 ? 15.588 -7.190 8.973 1.00 71.62 135 ARG A CA 1
ATOM 1078 C C . ARG A 1 135 ? 16.261 -6.912 7.628 1.00 71.62 135 ARG A C 1
ATOM 1080 O O . ARG A 1 135 ? 17.173 -7.645 7.247 1.00 71.62 135 ARG A O 1
ATOM 1087 N N . VAL A 1 136 ? 15.875 -5.836 6.945 1.00 73.69 136 VAL A N 1
ATOM 1088 C CA . VAL A 1 136 ? 16.487 -5.419 5.673 1.00 73.69 136 VAL A CA 1
ATOM 1089 C C . VAL A 1 136 ? 17.141 -4.053 5.819 1.00 73.69 136 VAL A C 1
ATOM 1091 O O . VAL A 1 136 ? 16.535 -3.118 6.332 1.00 73.69 136 VAL A O 1
ATOM 1094 N N . LEU A 1 137 ? 18.382 -3.949 5.355 1.00 76.31 137 LEU A N 1
ATOM 1095 C CA . LEU A 1 137 ? 19.156 -2.716 5.295 1.00 76.31 137 LEU A CA 1
ATOM 1096 C C . LEU A 1 137 ? 19.398 -2.377 3.828 1.00 76.31 137 LEU A C 1
ATOM 1098 O O . LEU A 1 137 ? 20.020 -3.162 3.115 1.00 76.31 137 LEU A O 1
ATOM 1102 N N . VAL A 1 138 ? 18.927 -1.219 3.378 1.00 73.00 138 VAL A N 1
ATOM 1103 C CA . VAL A 1 138 ? 19.292 -0.673 2.072 1.00 73.00 138 VAL A CA 1
ATOM 1104 C C . VAL A 1 138 ? 20.536 0.178 2.238 1.00 73.00 138 VAL A C 1
ATOM 1106 O O . VAL A 1 138 ? 20.569 1.114 3.036 1.00 73.00 138 VAL A O 1
ATOM 1109 N N . VAL A 1 139 ? 21.560 -0.163 1.466 1.00 81.56 139 VAL A N 1
ATOM 1110 C CA . VAL A 1 139 ? 22.795 0.605 1.367 1.00 81.56 139 VAL A CA 1
ATOM 1111 C C . VAL A 1 139 ? 22.788 1.284 0.009 1.00 81.56 139 VAL A C 1
ATOM 1113 O O . VAL A 1 139 ? 23.001 0.636 -1.019 1.00 81.56 139 VAL A O 1
ATOM 1116 N N . ASP A 1 140 ? 22.535 2.590 0.005 1.00 75.88 140 ASP A N 1
ATOM 1117 C CA . ASP A 1 140 ? 22.763 3.419 -1.171 1.00 75.88 140 ASP A CA 1
ATOM 1118 C C . ASP A 1 140 ? 24.274 3.587 -1.330 1.00 75.88 140 ASP A C 1
ATOM 1120 O O . ASP A 1 140 ? 24.938 4.341 -0.615 1.00 75.88 140 ASP A O 1
ATOM 1124 N N . THR A 1 141 ? 24.834 2.821 -2.258 1.00 77.44 141 THR A N 1
ATOM 1125 C CA . THR A 1 141 ? 26.281 2.784 -2.475 1.00 77.44 141 THR A CA 1
ATOM 1126 C C . THR A 1 141 ? 26.796 4.007 -3.231 1.00 77.44 141 THR A C 1
ATOM 1128 O O . THR A 1 141 ? 28.010 4.168 -3.349 1.00 77.44 141 THR A O 1
ATOM 1131 N N . GLU A 1 142 ? 25.919 4.838 -3.796 1.00 76.06 142 GLU A N 1
ATOM 1132 C CA . GLU A 1 142 ? 26.296 6.123 -4.386 1.00 76.06 142 GLU A CA 1
ATOM 1133 C C . GLU A 1 142 ? 26.424 7.190 -3.299 1.00 76.06 142 GLU A C 1
ATOM 1135 O O . GLU A 1 142 ? 27.430 7.899 -3.248 1.00 76.06 142 GLU A O 1
ATOM 1140 N N . ARG A 1 143 ? 25.429 7.271 -2.412 1.00 69.50 143 ARG A N 1
ATOM 1141 C CA . ARG A 1 143 ? 25.341 8.309 -1.374 1.00 69.50 143 ARG A CA 1
ATOM 1142 C C . ARG A 1 143 ? 26.058 7.940 -0.076 1.00 69.50 143 ARG A C 1
ATOM 1144 O O . ARG A 1 143 ? 26.322 8.815 0.742 1.00 69.50 143 ARG A O 1
ATOM 1151 N N . GLY A 1 144 ? 26.397 6.664 0.110 1.00 74.69 144 GLY A N 1
ATOM 1152 C CA . GLY A 1 144 ? 26.984 6.153 1.352 1.00 74.69 144 GLY A CA 1
ATOM 1153 C C . GLY A 1 144 ? 25.982 6.108 2.509 1.00 74.69 144 GLY A C 1
ATOM 1154 O O . GLY A 1 144 ? 26.380 6.108 3.673 1.00 74.69 144 GLY A O 1
ATOM 1155 N N . GLU A 1 145 ? 24.689 6.095 2.196 1.00 73.38 145 GLU A N 1
ATOM 1156 C CA . GLU A 1 145 ? 23.608 6.120 3.176 1.00 73.38 145 GLU A CA 1
ATOM 1157 C C . GLU A 1 145 ? 23.112 4.703 3.458 1.00 73.38 145 GLU A C 1
ATOM 1159 O O . GLU A 1 145 ? 22.938 3.889 2.550 1.00 73.38 145 GLU A O 1
ATOM 1164 N N . VAL A 1 146 ? 22.838 4.423 4.732 1.00 73.50 146 VAL A N 1
ATOM 1165 C CA . VAL A 1 146 ? 22.185 3.186 5.162 1.00 73.50 146 VAL A CA 1
ATOM 1166 C C . VAL A 1 146 ? 20.823 3.552 5.721 1.00 73.50 146 VAL A C 1
ATOM 1168 O O . VAL A 1 146 ? 20.732 4.298 6.695 1.00 73.50 146 VAL A O 1
ATOM 1171 N N . HIS A 1 147 ? 19.768 3.025 5.115 1.00 65.50 147 HIS A N 1
ATOM 1172 C CA . HIS A 1 147 ? 18.400 3.209 5.580 1.00 65.50 147 HIS A CA 1
ATOM 1173 C C . HIS A 1 147 ? 17.660 1.876 5.581 1.00 65.50 147 HIS A C 1
ATOM 1175 O O . HIS A 1 147 ? 17.977 0.959 4.827 1.00 65.50 147 HIS A O 1
ATOM 1181 N N . GLU A 1 148 ? 16.667 1.746 6.451 1.00 62.69 148 GLU A N 1
ATOM 1182 C CA . GLU A 1 148 ? 15.724 0.638 6.349 1.00 62.69 148 GLU A CA 1
ATOM 1183 C C . GLU A 1 148 ? 14.691 1.008 5.272 1.00 62.69 148 GLU A C 1
ATOM 1185 O O . GLU A 1 148 ? 14.218 2.146 5.256 1.00 62.69 148 GLU A O 1
ATOM 1190 N N . PRO A 1 149 ? 14.368 0.099 4.334 1.00 57.75 149 PRO A N 1
ATOM 1191 C CA . PRO A 1 149 ? 13.525 0.435 3.185 1.00 57.75 149 PRO A CA 1
ATOM 1192 C C . PRO A 1 149 ? 12.077 0.759 3.568 1.00 57.75 149 PRO A C 1
ATOM 1194 O O . PRO A 1 149 ? 11.354 1.348 2.771 1.00 57.75 149 PRO A O 1
ATOM 1197 N N . TYR A 1 150 ? 11.666 0.360 4.775 1.00 59.03 150 TYR A N 1
ATOM 1198 C CA . TYR A 1 150 ? 10.317 0.480 5.314 1.00 59.03 150 TYR A CA 1
ATOM 1199 C C . TYR A 1 150 ? 10.390 0.734 6.824 1.00 59.03 150 TYR A C 1
ATOM 1201 O O . TYR A 1 150 ? 11.352 0.292 7.462 1.00 59.03 150 TYR A O 1
ATOM 1209 N N . PRO A 1 151 ? 9.387 1.398 7.428 1.00 58.69 151 PRO A N 1
ATOM 1210 C CA . PRO A 1 151 ? 9.273 1.432 8.880 1.00 58.69 151 PRO A CA 1
ATOM 1211 C C . PRO A 1 151 ? 9.153 -0.006 9.418 1.00 58.69 151 PRO A C 1
ATOM 1213 O O . PRO A 1 151 ? 8.517 -0.855 8.795 1.00 58.69 151 PRO A O 1
ATOM 1216 N N . GLN A 1 152 ? 9.796 -0.304 10.551 1.00 60.81 152 GLN A N 1
ATOM 1217 C CA . GLN A 1 152 ? 9.786 -1.656 11.121 1.00 60.81 152 GLN A CA 1
ATOM 1218 C C . GLN A 1 152 ? 8.371 -2.072 11.548 1.00 60.81 152 GLN A C 1
ATOM 1220 O O . GLN A 1 152 ? 7.633 -1.220 12.059 1.00 60.81 152 GLN A O 1
ATOM 1225 N N . PRO A 1 153 ? 8.002 -3.365 11.415 1.00 58.38 153 PRO A N 1
ATOM 1226 C CA . PRO A 1 153 ? 6.735 -3.880 11.919 1.00 58.38 153 PRO A CA 1
ATOM 1227 C C . PRO A 1 153 ? 6.517 -3.472 13.376 1.00 58.38 153 PRO A C 1
ATOM 1229 O O . PRO A 1 153 ? 7.354 -3.711 14.251 1.00 58.38 153 PRO A O 1
ATOM 1232 N N . ARG A 1 154 ? 5.374 -2.844 13.642 1.00 69.19 154 ARG A N 1
ATOM 1233 C CA . ARG A 1 154 ? 5.028 -2.287 14.949 1.00 69.19 154 ARG A CA 1
ATOM 1234 C C . ARG A 1 154 ? 3.585 -2.638 15.259 1.00 69.19 154 ARG A C 1
ATOM 1236 O O . ARG A 1 154 ? 2.669 -1.882 14.960 1.00 69.19 154 ARG A O 1
ATOM 1243 N N . LEU A 1 155 ? 3.408 -3.808 15.865 1.00 72.38 155 LEU A N 1
ATOM 1244 C CA . LEU A 1 155 ? 2.103 -4.328 16.290 1.00 72.38 155 LEU A CA 1
ATOM 1245 C C . LEU A 1 155 ? 1.827 -4.099 17.782 1.00 72.38 155 LEU A C 1
ATOM 1247 O O . LEU A 1 155 ? 0.710 -4.301 18.255 1.00 72.38 155 LEU A O 1
ATOM 1251 N N . SER A 1 156 ? 2.846 -3.699 18.548 1.00 75.38 156 SER A N 1
ATOM 1252 C CA . SER A 1 156 ? 2.714 -3.414 19.977 1.00 75.38 156 SER A CA 1
ATOM 1253 C C . SER A 1 156 ? 1.684 -2.310 20.213 1.00 75.38 156 SER A C 1
ATOM 1255 O O . SER A 1 156 ? 1.817 -1.232 19.633 1.00 75.38 156 SER A O 1
ATOM 1257 N N . GLY A 1 157 ? 0.709 -2.550 21.088 1.00 83.19 157 GLY A N 1
ATOM 1258 C CA . GLY A 1 157 ? -0.336 -1.573 21.390 1.00 83.19 157 GLY A CA 1
ATOM 1259 C C . GLY A 1 157 ? -1.529 -1.615 20.434 1.00 83.19 157 GLY A C 1
ATOM 1260 O O . GLY A 1 157 ? -2.506 -0.925 20.692 1.00 83.19 157 GLY A O 1
ATOM 1261 N N . PHE A 1 158 ? -1.490 -2.400 19.347 1.00 87.62 158 PHE A N 1
ATOM 1262 C CA . PHE A 1 158 ? -2.586 -2.425 18.373 1.00 87.62 158 PHE A CA 1
ATOM 1263 C C . PHE A 1 158 ? -3.889 -2.970 18.972 1.00 87.62 158 PHE A C 1
ATOM 1265 O O . PHE A 1 158 ? -4.953 -2.394 18.779 1.00 87.62 158 PHE A O 1
ATOM 1272 N N . TYR A 1 159 ? -3.831 -4.070 19.725 1.00 86.50 159 TYR A N 1
ATOM 1273 C CA . TYR A 1 159 ? -5.039 -4.640 20.333 1.00 86.50 159 TYR A CA 1
ATOM 1274 C C . TYR A 1 159 ? -5.591 -3.744 21.441 1.00 86.50 159 TYR A C 1
ATOM 1276 O O . TYR A 1 159 ? -6.802 -3.662 21.620 1.00 86.50 159 TYR A O 1
ATOM 1284 N N . GLU A 1 160 ? -4.699 -3.082 22.173 1.00 87.00 160 GLU A N 1
ATOM 1285 C CA . GLU A 1 160 ? -5.033 -2.102 23.198 1.00 87.00 160 GLU A CA 1
ATOM 1286 C C . GLU A 1 160 ? -5.725 -0.884 22.573 1.00 87.00 160 GLU A C 1
ATOM 1288 O O . GLU A 1 160 ? -6.750 -0.445 23.082 1.00 87.00 160 GLU A O 1
ATOM 1293 N N . GLU A 1 161 ? -5.237 -0.415 21.424 1.00 88.38 161 GLU A N 1
ATOM 1294 C CA . GLU A 1 161 ? -5.862 0.646 20.633 1.00 88.38 161 GLU A CA 1
ATOM 1295 C C . GLU A 1 161 ? -7.258 0.256 20.137 1.00 88.38 161 GLU A C 1
ATOM 1297 O O . GLU A 1 161 ? -8.205 1.021 20.278 1.00 88.38 161 GLU A O 1
ATOM 1302 N N . ILE A 1 162 ? -7.419 -0.954 19.593 1.00 86.12 162 ILE A N 1
ATOM 1303 C CA . ILE A 1 162 ? -8.737 -1.439 19.157 1.00 86.12 162 ILE A CA 1
ATOM 1304 C C . ILE A 1 162 ? -9.704 -1.588 20.348 1.00 86.12 162 ILE A C 1
ATOM 1306 O O . ILE A 1 162 ? -10.916 -1.393 20.202 1.00 86.12 162 ILE A O 1
ATOM 1310 N N . ALA A 1 163 ? -9.190 -1.940 21.529 1.00 83.38 163 ALA A N 1
ATOM 1311 C CA . ALA A 1 163 ? -9.980 -2.015 22.754 1.00 83.38 163 ALA A CA 1
ATOM 1312 C C . ALA A 1 163 ? -10.349 -0.630 23.318 1.00 83.38 163 ALA A C 1
ATOM 1314 O O . ALA A 1 163 ? -11.348 -0.532 24.038 1.00 83.38 163 ALA A O 1
ATOM 1315 N N . ASP A 1 164 ? -9.581 0.418 23.000 1.00 85.06 164 ASP A N 1
ATOM 1316 C CA . ASP A 1 164 ? -9.783 1.778 23.504 1.00 85.06 164 ASP A CA 1
ATOM 1317 C C . ASP A 1 164 ? -11.148 2.319 23.071 1.00 85.06 164 ASP A C 1
ATOM 1319 O O . ASP A 1 164 ? -11.491 2.329 21.889 1.00 85.06 164 ASP A O 1
ATOM 1323 N N . LEU A 1 165 ? -11.944 2.776 24.041 1.00 81.06 165 LEU A N 1
ATOM 1324 C CA . LEU A 1 165 ? -13.286 3.311 23.825 1.00 81.06 165 LEU A CA 1
ATOM 1325 C C . LEU A 1 165 ? -13.311 4.579 22.969 1.00 81.06 165 LEU A C 1
ATOM 1327 O O . LEU A 1 165 ? -14.346 4.816 22.330 1.00 81.06 165 LEU A O 1
ATOM 1331 N N . GLU A 1 166 ? -12.209 5.332 22.942 1.00 88.69 166 GLU A N 1
ATOM 1332 C CA . GLU A 1 166 ? -12.052 6.549 22.142 1.00 88.69 166 GLU A CA 1
ATOM 1333 C C . GLU A 1 166 ? -11.951 6.253 20.644 1.00 88.69 166 GLU A C 1
ATOM 1335 O O . GLU A 1 166 ? -12.442 7.042 19.841 1.00 88.69 166 GLU A O 1
ATOM 1340 N N . LEU A 1 167 ? -11.404 5.102 20.236 1.00 92.06 167 LEU A N 1
ATOM 1341 C CA . LEU A 1 167 ? -11.458 4.688 18.836 1.00 92.06 167 LEU A CA 1
ATOM 1342 C C . LEU A 1 167 ? -12.905 4.336 18.483 1.00 92.06 167 LEU A C 1
ATOM 1344 O O . LEU A 1 167 ? -13.506 3.488 19.134 1.00 92.06 167 LEU A O 1
ATOM 1348 N N . GLU A 1 168 ? -13.489 4.938 17.452 1.00 94.38 168 GLU A N 1
ATOM 1349 C CA . GLU A 1 168 ? -14.889 4.710 17.064 1.00 94.38 168 GLU A CA 1
ATOM 1350 C C . GLU A 1 168 ? -15.058 4.171 15.644 1.00 94.38 168 GLU A C 1
ATOM 1352 O O . GLU A 1 168 ? -16.067 3.508 15.368 1.00 94.38 168 GLU A O 1
ATOM 1357 N N . ALA A 1 169 ? -14.091 4.433 14.764 1.00 97.38 169 ALA A N 1
ATOM 1358 C CA . ALA A 1 169 ? -14.156 4.032 13.370 1.00 97.38 169 ALA A CA 1
ATOM 1359 C C . ALA A 1 169 ? -12.808 3.579 12.809 1.00 97.38 169 ALA A C 1
ATOM 1361 O O . ALA A 1 169 ? -11.739 3.994 13.263 1.00 97.38 169 ALA A O 1
ATOM 1362 N N . VAL A 1 170 ? -12.890 2.750 11.774 1.00 98.38 170 VAL A N 1
ATOM 1363 C CA . VAL A 1 170 ? -11.751 2.329 10.962 1.00 98.38 170 VAL A CA 1
ATOM 1364 C C . VAL A 1 170 ? -12.025 2.714 9.516 1.00 98.38 170 VAL A C 1
ATOM 1366 O O . VAL A 1 170 ? -13.106 2.447 8.995 1.00 98.38 170 VAL A O 1
ATOM 1369 N N . ILE A 1 171 ? -11.052 3.342 8.867 1.00 98.75 171 ILE A N 1
ATOM 1370 C CA . ILE A 1 171 ? -11.123 3.711 7.456 1.00 98.75 171 ILE A CA 1
ATOM 1371 C C . ILE A 1 171 ? -10.105 2.871 6.696 1.00 98.75 171 ILE A C 1
ATOM 1373 O O . ILE A 1 171 ? -8.935 2.835 7.061 1.00 98.75 171 ILE A O 1
ATOM 1377 N N . PHE A 1 172 ? -10.537 2.202 5.639 1.00 98.69 172 PHE A N 1
ATOM 1378 C CA . PHE A 1 172 ? -9.670 1.422 4.770 1.00 98.69 172 PHE A CA 1
ATOM 1379 C C . PHE A 1 172 ? -9.397 2.190 3.478 1.00 98.69 172 PHE A C 1
ATOM 1381 O O . PHE A 1 172 ? -10.340 2.649 2.827 1.00 98.69 172 PHE A O 1
ATOM 1388 N N . ASP A 1 173 ? -8.128 2.298 3.080 1.00 97.94 173 ASP A N 1
ATOM 1389 C CA . ASP A 1 173 ? -7.827 2.400 1.651 1.00 97.94 173 ASP A CA 1
ATOM 1390 C C . ASP A 1 173 ? -8.227 1.097 0.932 1.00 97.94 173 ASP A C 1
ATOM 1392 O O . ASP A 1 173 ? -8.460 0.072 1.573 1.00 97.94 173 ASP A O 1
ATOM 1396 N N . MET A 1 174 ? -8.364 1.132 -0.392 1.00 96.94 174 MET A N 1
ATOM 1397 C CA . MET A 1 174 ? -8.734 -0.035 -1.190 1.00 96.94 174 MET A CA 1
ATOM 1398 C C . MET A 1 174 ? -7.526 -0.703 -1.848 1.00 96.94 174 MET A C 1
ATOM 1400 O O . MET A 1 174 ? -7.401 -1.929 -1.780 1.00 96.94 174 MET A O 1
ATOM 1404 N N . ASP A 1 175 ? -6.691 0.082 -2.522 1.00 93.50 175 ASP A N 1
ATOM 1405 C CA . ASP A 1 175 ? -5.614 -0.404 -3.373 1.00 93.50 175 ASP A CA 1
ATOM 1406 C C . ASP A 1 175 ? -4.445 -0.827 -2.478 1.00 93.50 175 ASP A C 1
ATOM 1408 O O . ASP A 1 175 ? -4.067 -0.112 -1.565 1.00 93.50 175 ASP A O 1
ATOM 1412 N N . GLY A 1 176 ? -3.953 -2.055 -2.627 1.00 90.00 176 GLY A N 1
ATOM 1413 C CA . GLY A 1 176 ? -2.895 -2.600 -1.767 1.00 90.00 176 GLY A CA 1
ATOM 1414 C C . GLY A 1 176 ? -3.308 -2.905 -0.318 1.00 90.00 176 GLY A C 1
ATOM 1415 O O . GLY A 1 176 ? -2.592 -3.636 0.364 1.00 90.00 176 GLY A O 1
ATOM 1416 N N . VAL A 1 177 ? -4.489 -2.454 0.127 1.00 95.75 177 VAL A N 1
ATOM 1417 C CA . VAL A 1 177 ? -5.058 -2.718 1.462 1.00 95.75 177 VAL A CA 1
ATOM 1418 C C . VAL A 1 177 ? -6.207 -3.729 1.431 1.00 95.75 177 VAL A C 1
ATOM 1420 O O . VAL A 1 177 ? -6.142 -4.745 2.120 1.00 95.75 177 VAL A O 1
ATOM 1423 N N . ILE A 1 178 ? -7.268 -3.490 0.653 1.00 96.12 178 ILE A N 1
ATOM 1424 C CA . ILE A 1 178 ? -8.393 -4.435 0.521 1.00 96.12 178 ILE A CA 1
ATOM 1425 C C . ILE A 1 178 ? -8.110 -5.426 -0.607 1.00 96.12 178 ILE A C 1
ATOM 1427 O O . ILE A 1 178 ? -8.330 -6.627 -0.439 1.00 96.12 178 ILE A O 1
ATOM 1431 N N . VAL A 1 179 ? -7.596 -4.942 -1.740 1.00 93.12 179 VAL A N 1
ATOM 1432 C CA . VAL A 1 179 ? -7.304 -5.740 -2.939 1.00 93.12 179 VAL A CA 1
ATOM 1433 C C . VAL A 1 179 ? -5.892 -5.503 -3.458 1.00 93.12 179 VAL A C 1
ATOM 1435 O O . VAL A 1 179 ? -5.338 -4.415 -3.354 1.00 93.12 179 VAL A O 1
ATOM 1438 N N . ARG A 1 180 ? -5.310 -6.531 -4.075 1.00 87.88 180 ARG A N 1
ATOM 1439 C CA . ARG A 1 180 ? -4.033 -6.448 -4.791 1.00 87.88 180 ARG A CA 1
ATOM 1440 C C . ARG A 1 180 ? -4.276 -5.931 -6.212 1.00 87.88 180 ARG A C 1
ATOM 1442 O O . ARG A 1 180 ? -4.385 -6.716 -7.151 1.00 87.88 180 ARG A O 1
ATOM 1449 N N . SER A 1 181 ? -4.398 -4.615 -6.355 1.00 88.94 181 SER A N 1
ATOM 1450 C CA . SER A 1 181 ? -4.720 -3.935 -7.621 1.00 88.94 181 SER A CA 1
ATOM 1451 C C . SER A 1 181 ? -3.508 -3.398 -8.392 1.00 88.94 181 SER A C 1
ATOM 1453 O O . SER A 1 181 ? -3.665 -3.005 -9.545 1.00 88.94 181 SER A O 1
ATOM 1455 N N . GLU A 1 182 ? -2.303 -3.429 -7.811 1.00 84.94 182 GLU A N 1
ATOM 1456 C CA . GLU A 1 182 ? -1.060 -2.905 -8.409 1.00 84.94 182 GLU A CA 1
ATOM 1457 C C . GLU A 1 182 ? -0.844 -3.400 -9.848 1.00 84.94 182 GLU A C 1
ATOM 1459 O O . GLU A 1 182 ? -0.672 -2.621 -10.783 1.00 84.94 182 GLU A O 1
ATOM 1464 N N . GLU A 1 183 ? -0.944 -4.713 -10.065 1.00 84.19 183 GLU A N 1
ATOM 1465 C CA . GLU A 1 183 ? -0.742 -5.299 -11.390 1.00 84.19 183 GLU A CA 1
ATOM 1466 C C . GLU A 1 183 ? -1.828 -4.873 -12.393 1.00 84.19 183 GLU A C 1
ATOM 1468 O O . GLU A 1 183 ? -1.548 -4.697 -13.582 1.00 84.19 183 GLU A O 1
ATOM 1473 N N . ALA A 1 184 ? -3.064 -4.668 -11.929 1.00 89.25 184 ALA A N 1
ATOM 1474 C CA . ALA A 1 184 ? -4.143 -4.171 -12.774 1.00 89.25 184 ALA A CA 1
ATOM 1475 C C . ALA A 1 184 ? -3.875 -2.725 -13.218 1.00 89.25 184 ALA A C 1
ATOM 1477 O O . ALA A 1 184 ? -4.048 -2.413 -14.401 1.00 89.25 184 ALA A O 1
ATOM 1478 N N . TRP A 1 185 ? -3.396 -1.872 -12.307 1.00 89.75 185 TRP A N 1
ATOM 1479 C CA . TRP A 1 185 ? -2.960 -0.514 -12.632 1.00 89.75 185 TRP A CA 1
ATOM 1480 C C . TRP A 1 185 ? -1.806 -0.528 -13.630 1.00 89.75 185 TRP A C 1
ATOM 1482 O O . TRP A 1 185 ? -1.957 0.018 -14.723 1.00 89.75 185 TRP A O 1
ATOM 1492 N N . ILE A 1 186 ? -0.726 -1.250 -13.331 1.00 88.12 186 ILE A N 1
ATOM 1493 C CA . ILE A 1 186 ? 0.461 -1.350 -14.189 1.00 88.12 186 ILE A CA 1
ATOM 1494 C C . ILE A 1 186 ? 0.090 -1.789 -15.613 1.00 88.12 186 ILE A C 1
ATOM 1496 O O . ILE A 1 186 ? 0.474 -1.143 -16.591 1.00 88.12 186 ILE A O 1
ATOM 1500 N N . ARG A 1 187 ? -0.703 -2.858 -15.760 1.00 89.94 187 ARG A N 1
ATOM 1501 C CA . ARG A 1 187 ? -1.125 -3.347 -17.084 1.00 89.94 187 ARG A CA 1
ATOM 1502 C C . ARG A 1 187 ? -1.998 -2.332 -17.821 1.00 89.94 187 ARG A C 1
ATOM 1504 O O . ARG A 1 187 ? -1.825 -2.139 -19.024 1.00 89.94 187 ARG A O 1
ATOM 1511 N N . SER A 1 188 ? -2.902 -1.660 -17.109 1.00 92.25 188 SER A N 1
ATOM 1512 C CA . SER A 1 188 ? -3.770 -0.642 -17.707 1.00 92.25 188 SER A CA 1
ATOM 1513 C C . SER A 1 188 ? -2.997 0.590 -18.188 1.00 92.25 188 SER A C 1
ATOM 1515 O O . SER A 1 188 ? -3.306 1.150 -19.241 1.00 92.25 188 SER A O 1
ATOM 1517 N N . GLU A 1 189 ? -1.969 0.998 -17.448 1.00 92.88 189 GLU A N 1
ATOM 1518 C CA . GLU A 1 189 ? -1.108 2.119 -17.806 1.00 92.88 189 GLU A CA 1
ATOM 1519 C C . GLU A 1 189 ? -0.231 1.773 -19.008 1.00 92.88 189 GLU A C 1
ATOM 1521 O O . GLU A 1 189 ? -0.098 2.592 -19.921 1.00 92.88 189 GLU A O 1
ATOM 1526 N N . ARG A 1 190 ? 0.306 0.547 -19.045 1.00 93.38 190 ARG A N 1
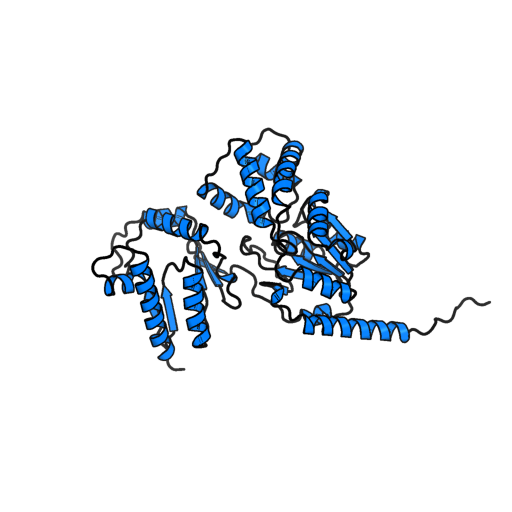ATOM 1527 C CA . ARG A 1 190 ? 1.083 0.050 -20.182 1.00 93.38 190 ARG A CA 1
ATOM 1528 C C . ARG A 1 190 ? 0.240 0.048 -21.451 1.00 93.38 190 ARG A C 1
ATOM 1530 O O . ARG A 1 190 ? 0.636 0.670 -22.431 1.00 93.38 190 ARG A O 1
ATOM 1537 N N . GLU A 1 191 ? -0.958 -0.539 -21.409 1.00 94.75 191 GLU A N 1
ATOM 1538 C CA . GLU A 1 191 ? -1.879 -0.528 -22.556 1.00 94.75 191 GLU A CA 1
ATOM 1539 C C . GLU A 1 191 ? -2.230 0.906 -22.992 1.00 94.75 191 GLU A C 1
ATOM 1541 O O . GLU A 1 191 ? -2.274 1.199 -24.187 1.00 94.75 191 GLU A O 1
ATOM 1546 N N . PHE A 1 192 ? -2.443 1.824 -22.042 1.00 95.56 192 PHE A N 1
ATOM 1547 C CA . PHE A 1 192 ? -2.759 3.222 -22.341 1.00 95.56 192 PHE A CA 1
ATOM 1548 C C . PHE A 1 192 ? -1.635 3.958 -23.094 1.00 95.56 192 PHE A C 1
ATOM 1550 O O . PHE A 1 192 ? -1.924 4.773 -23.982 1.00 95.56 192 PHE A O 1
ATOM 1557 N N . LEU A 1 193 ? -0.371 3.704 -22.743 1.00 95.19 193 LEU A N 1
ATOM 1558 C CA . LEU A 1 193 ? 0.784 4.279 -23.440 1.00 95.19 193 LEU A CA 1
ATOM 1559 C C . LEU A 1 193 ? 1.014 3.603 -24.796 1.00 95.19 193 LEU A C 1
ATOM 1561 O O . LEU A 1 193 ? 1.187 4.288 -25.809 1.00 95.19 193 LEU A O 1
ATOM 1565 N N . GLU A 1 194 ? 0.933 2.275 -24.849 1.00 95.06 194 GLU A N 1
ATOM 1566 C CA . GLU A 1 194 ? 1.117 1.508 -26.084 1.00 95.06 194 GLU A CA 1
ATOM 1567 C C . GLU A 1 194 ? 0.051 1.868 -27.132 1.00 95.06 194 GLU A C 1
ATOM 1569 O O . GLU A 1 194 ? 0.369 2.016 -28.316 1.00 95.06 194 GLU A O 1
ATOM 1574 N N . SER A 1 195 ? -1.191 2.154 -26.714 1.00 94.62 195 SER A N 1
ATOM 1575 C CA . SER A 1 195 ? -2.255 2.622 -27.618 1.00 94.62 195 SER A CA 1
ATOM 1576 C C . SER A 1 195 ? -1.963 3.984 -28.269 1.00 94.62 195 SER A C 1
ATOM 1578 O O . SER A 1 195 ? -2.698 4.404 -29.164 1.00 94.62 195 SER A O 1
ATOM 1580 N N . ARG A 1 196 ? -0.927 4.698 -27.813 1.00 93.44 196 ARG A N 1
ATOM 1581 C CA . ARG A 1 196 ? -0.448 5.988 -28.348 1.00 93.44 196 ARG A CA 1
ATOM 1582 C C . ARG A 1 196 ? 0.868 5.866 -29.105 1.00 93.44 196 ARG A C 1
ATOM 1584 O O . ARG A 1 196 ? 1.460 6.879 -29.469 1.00 93.44 196 ARG A O 1
ATOM 1591 N N . GLY A 1 197 ? 1.333 4.642 -29.335 1.00 94.81 197 GLY A N 1
ATOM 1592 C CA . GLY A 1 197 ? 2.630 4.390 -29.948 1.00 94.81 197 GLY A CA 1
ATOM 1593 C C . GLY A 1 197 ? 3.813 4.640 -29.010 1.00 94.81 197 GLY A C 1
ATOM 1594 O O . GLY A 1 197 ? 4.943 4.730 -29.484 1.00 94.81 197 GLY A O 1
ATOM 1595 N N . ILE A 1 198 ? 3.574 4.767 -27.699 1.00 94.75 198 ILE A N 1
ATOM 1596 C CA . ILE A 1 198 ? 4.626 4.926 -26.693 1.00 94.75 198 ILE A CA 1
ATOM 1597 C C . ILE A 1 198 ? 4.961 3.536 -26.156 1.00 94.75 198 ILE A C 1
ATOM 1599 O O . ILE A 1 198 ? 4.266 2.999 -25.297 1.00 94.75 198 ILE A O 1
ATOM 1603 N N . PHE A 1 199 ? 6.039 2.959 -26.678 1.00 93.31 199 PHE A N 1
ATOM 1604 C CA . PHE A 1 199 ? 6.546 1.655 -26.266 1.00 93.31 199 PHE A CA 1
ATOM 1605 C C . PHE A 1 199 ? 7.835 1.855 -25.477 1.00 93.31 199 PHE A C 1
ATOM 1607 O O . PHE A 1 199 ? 8.872 2.174 -26.054 1.00 93.31 199 PHE A O 1
ATOM 1614 N N . LEU A 1 200 ? 7.767 1.687 -24.157 1.00 82.62 200 LEU A N 1
ATOM 1615 C CA . LEU A 1 200 ? 8.935 1.855 -23.287 1.00 82.62 200 LEU A CA 1
ATOM 1616 C C . LEU A 1 200 ? 9.873 0.635 -23.305 1.00 82.62 200 LEU A C 1
ATOM 1618 O O . LEU A 1 200 ? 11.020 0.741 -22.883 1.00 82.62 200 LEU A O 1
ATOM 1622 N N . GLY A 1 201 ? 9.399 -0.515 -23.799 1.00 82.31 201 GLY A N 1
ATOM 1623 C CA . GLY A 1 201 ? 10.050 -1.802 -23.543 1.00 82.31 201 GLY A CA 1
ATOM 1624 C C . GLY A 1 201 ? 9.985 -2.169 -22.058 1.00 82.31 201 GLY A C 1
ATOM 1625 O O . GLY A 1 201 ? 9.531 -1.373 -21.238 1.00 82.31 201 GLY A O 1
ATOM 1626 N N . ASP A 1 202 ? 10.412 -3.377 -21.700 1.00 78.00 202 ASP A N 1
ATOM 1627 C CA . ASP A 1 202 ? 10.332 -3.819 -20.302 1.00 78.00 202 ASP A CA 1
ATOM 1628 C C . ASP A 1 202 ? 11.290 -3.007 -19.405 1.00 78.00 202 ASP A C 1
ATOM 1630 O O . ASP A 1 202 ? 10.871 -2.516 -18.362 1.00 78.00 202 ASP A O 1
ATOM 1634 N N . GLU A 1 203 ? 12.512 -2.716 -19.872 1.00 73.31 203 GLU A N 1
ATOM 1635 C CA . GLU A 1 203 ? 13.482 -1.883 -19.134 1.00 73.31 203 GLU A CA 1
ATOM 1636 C C . GLU A 1 203 ? 12.977 -0.449 -18.894 1.00 73.31 203 GLU A C 1
ATOM 1638 O O . GLU A 1 203 ? 13.031 0.065 -17.776 1.00 73.31 203 GLU A O 1
ATOM 1643 N N . GLY A 1 204 ? 12.459 0.211 -19.937 1.00 74.94 204 GLY A N 1
ATOM 1644 C CA . GLY A 1 204 ? 11.938 1.572 -19.809 1.00 74.94 204 GLY A CA 1
ATOM 1645 C C . GLY A 1 204 ? 10.657 1.620 -18.977 1.00 74.94 204 GLY A C 1
ATOM 1646 O O . GLY A 1 204 ? 10.395 2.619 -18.307 1.00 74.94 204 GLY A O 1
ATOM 1647 N N . TRP A 1 205 ? 9.869 0.542 -18.987 1.00 81.44 205 TRP A N 1
ATOM 1648 C CA . TRP A 1 205 ? 8.701 0.404 -18.125 1.00 81.44 205 TRP A CA 1
ATOM 1649 C C . TRP A 1 205 ? 9.096 0.286 -16.650 1.00 81.44 205 TRP A C 1
ATOM 1651 O O . TRP A 1 205 ? 8.537 0.990 -15.810 1.00 81.44 205 TRP A O 1
ATOM 1661 N N . GLU A 1 206 ? 10.086 -0.547 -16.333 1.00 71.94 206 GLU A N 1
ATOM 1662 C CA . GLU A 1 206 ? 10.634 -0.671 -14.980 1.00 71.94 206 GLU A CA 1
ATOM 1663 C C . GLU A 1 206 ? 11.216 0.654 -14.476 1.00 71.94 206 GLU A C 1
ATOM 1665 O O . GLU A 1 206 ? 10.924 1.071 -13.351 1.00 71.94 206 GLU A O 1
ATOM 1670 N N . GLU A 1 207 ? 11.992 1.359 -15.306 1.00 73.94 207 GLU A N 1
ATOM 1671 C CA . GLU A 1 207 ? 12.531 2.673 -14.948 1.00 73.94 207 GLU A CA 1
ATOM 1672 C C . GLU A 1 207 ? 11.413 3.690 -14.693 1.00 73.94 207 GLU A C 1
ATOM 1674 O O . GLU A 1 207 ? 11.452 4.425 -13.697 1.00 73.94 207 GLU A O 1
ATOM 1679 N N . PHE A 1 208 ? 10.400 3.709 -15.563 1.00 79.56 208 PHE A N 1
ATOM 1680 C CA . PHE A 1 208 ? 9.235 4.569 -15.413 1.00 79.56 208 PHE A CA 1
ATOM 1681 C C . PHE A 1 208 ? 8.505 4.292 -14.092 1.00 79.56 208 PHE A C 1
ATOM 1683 O O . PHE A 1 208 ? 8.269 5.226 -13.322 1.00 79.56 208 PHE A O 1
ATOM 1690 N N . GLN A 1 209 ? 8.212 3.024 -13.787 1.00 80.62 209 GLN A N 1
ATOM 1691 C CA . GLN A 1 209 ? 7.552 2.626 -12.541 1.00 80.62 209 GLN A CA 1
ATOM 1692 C C . GLN A 1 209 ? 8.393 3.010 -11.319 1.00 80.62 209 GLN A C 1
ATOM 1694 O O . GLN A 1 209 ? 7.902 3.702 -10.429 1.00 80.62 209 GLN A O 1
ATOM 1699 N N . ARG A 1 210 ? 9.694 2.695 -11.312 1.00 72.62 210 ARG A N 1
ATOM 1700 C CA . ARG A 1 210 ? 10.610 3.059 -10.218 1.00 72.62 210 ARG A CA 1
ATOM 1701 C C . ARG A 1 210 ? 10.608 4.562 -9.932 1.00 72.62 210 ARG A C 1
ATOM 1703 O O . ARG A 1 210 ? 10.642 4.972 -8.774 1.00 72.62 210 ARG A O 1
ATOM 1710 N N . ARG A 1 211 ? 10.599 5.389 -10.981 1.00 74.94 211 ARG A N 1
ATOM 1711 C CA . ARG A 1 211 ? 10.682 6.850 -10.861 1.00 74.94 211 ARG A CA 1
ATOM 1712 C C . ARG A 1 211 ? 9.345 7.495 -10.497 1.00 74.94 211 ARG A C 1
ATOM 1714 O O . ARG A 1 211 ? 9.344 8.559 -9.876 1.00 74.94 211 ARG A O 1
ATOM 1721 N N . HIS A 1 212 ? 8.226 6.900 -10.906 1.00 80.88 212 HIS A N 1
ATOM 1722 C CA . HIS A 1 212 ? 6.933 7.585 -10.905 1.00 80.88 212 HIS A CA 1
ATOM 1723 C C . HIS A 1 212 ? 5.840 6.915 -10.070 1.00 80.88 212 HIS A C 1
ATOM 1725 O O . HIS A 1 212 ? 4.947 7.631 -9.613 1.00 80.88 212 HIS A O 1
ATOM 1731 N N . ALA A 1 213 ? 5.923 5.615 -9.776 1.00 78.38 213 ALA A N 1
ATOM 1732 C CA . ALA A 1 213 ? 4.954 4.932 -8.916 1.00 78.38 213 ALA A CA 1
ATOM 1733 C C . ALA A 1 213 ? 4.829 5.583 -7.522 1.00 78.38 213 ALA A C 1
ATOM 1735 O O . ALA A 1 213 ? 3.702 5.868 -7.120 1.00 78.38 213 ALA A O 1
ATOM 1736 N N . PRO A 1 214 ? 5.919 5.977 -6.819 1.00 75.25 214 PRO A N 1
ATOM 1737 C CA . PRO A 1 214 ? 5.792 6.655 -5.521 1.00 75.25 214 PRO A CA 1
ATOM 1738 C C . PRO A 1 214 ? 5.048 7.998 -5.592 1.00 75.25 214 PRO A C 1
ATOM 1740 O O . PRO A 1 214 ? 4.401 8.420 -4.632 1.00 75.25 214 PRO A O 1
ATOM 1743 N N . TYR A 1 215 ? 5.135 8.687 -6.735 1.00 79.12 215 TYR A N 1
ATOM 1744 C CA . TYR A 1 215 ? 4.432 9.946 -6.966 1.00 79.12 215 TYR A CA 1
ATOM 1745 C C . TYR A 1 215 ? 2.950 9.724 -7.282 1.00 79.12 215 TYR A C 1
ATOM 1747 O O . TYR A 1 215 ? 2.113 10.496 -6.809 1.00 79.12 215 TYR A O 1
ATOM 1755 N N . LEU A 1 216 ? 2.643 8.703 -8.087 1.00 83.75 216 LEU A N 1
ATOM 1756 C CA . LEU A 1 216 ? 1.296 8.375 -8.556 1.00 83.75 216 LEU A CA 1
ATOM 1757 C C . LEU A 1 216 ? 0.453 7.650 -7.498 1.00 83.75 216 LEU A C 1
ATOM 1759 O O . LEU A 1 216 ? -0.759 7.859 -7.453 1.00 83.75 216 LEU A O 1
ATOM 1763 N N . ALA A 1 217 ? 1.073 6.859 -6.621 1.00 84.56 217 ALA A N 1
ATOM 1764 C CA . ALA A 1 217 ? 0.385 6.113 -5.573 1.00 84.56 217 ALA A CA 1
ATOM 1765 C C . ALA A 1 217 ? -0.432 7.042 -4.657 1.00 84.56 217 ALA A C 1
ATOM 1767 O O . ALA A 1 217 ? 0.090 8.000 -4.081 1.00 84.56 217 ALA A O 1
ATOM 1768 N N . GLY A 1 218 ? -1.733 6.773 -4.526 1.00 82.12 218 GLY A N 1
ATOM 1769 C CA . GLY A 1 218 ? -2.670 7.571 -3.726 1.00 82.12 218 GLY A CA 1
ATOM 1770 C C . GLY A 1 218 ? -3.174 8.871 -4.377 1.00 82.12 218 GLY A C 1
ATOM 1771 O O . GLY A 1 218 ? -4.026 9.548 -3.788 1.00 82.12 218 GLY A O 1
ATOM 1772 N N . ARG A 1 219 ? -2.704 9.231 -5.580 1.00 86.38 219 ARG A N 1
ATOM 1773 C CA . ARG A 1 219 ? -3.250 10.361 -6.351 1.00 86.38 219 ARG A CA 1
ATOM 1774 C C . ARG A 1 219 ? -4.518 9.974 -7.095 1.00 86.38 219 ARG A C 1
ATOM 1776 O O . ARG A 1 219 ? -4.719 8.820 -7.464 1.00 86.38 219 ARG A O 1
ATOM 1783 N N . ASN A 1 220 ? -5.365 10.965 -7.351 1.00 89.88 220 ASN A N 1
ATOM 1784 C CA . ASN A 1 220 ? -6.602 10.738 -8.090 1.00 89.88 220 ASN A CA 1
ATOM 1785 C C . ASN A 1 220 ? -6.366 10.648 -9.612 1.00 89.88 220 ASN A C 1
ATOM 1787 O O . ASN A 1 220 ? -5.297 10.993 -10.127 1.00 89.88 220 ASN A O 1
ATOM 1791 N N . GLN A 1 221 ? -7.374 10.203 -10.371 1.00 91.81 221 GLN A N 1
ATOM 1792 C CA . GLN A 1 221 ? -7.187 9.930 -11.803 1.00 91.81 221 GLN A CA 1
ATOM 1793 C C . GLN A 1 221 ? -7.050 11.199 -12.645 1.00 91.81 221 GLN A C 1
ATOM 1795 O O . GLN A 1 221 ? -6.498 11.151 -13.747 1.00 91.81 221 GLN A O 1
ATOM 1800 N N . THR A 1 222 ? -7.519 12.338 -12.136 1.00 93.06 222 THR A N 1
ATOM 1801 C CA . THR A 1 222 ? -7.322 13.646 -12.767 1.00 93.06 222 THR A CA 1
ATOM 1802 C C . THR A 1 222 ? -5.861 14.089 -12.650 1.00 93.06 222 THR A C 1
ATOM 1804 O O . THR A 1 222 ? -5.269 14.534 -13.632 1.00 93.06 222 THR A O 1
ATOM 1807 N N . GLU A 1 223 ? -5.248 13.933 -11.478 1.00 92.62 223 GLU A N 1
ATOM 1808 C CA . GLU A 1 223 ? -3.823 14.204 -11.259 1.00 92.62 223 GLU A CA 1
ATOM 1809 C C . GLU A 1 223 ? -2.938 13.242 -12.052 1.00 92.62 223 GLU A C 1
ATOM 1811 O O . GLU A 1 223 ? -1.995 13.691 -12.701 1.00 92.62 223 GLU A O 1
ATOM 1816 N N . ALA A 1 224 ? -3.278 11.950 -12.075 1.00 92.62 224 ALA A N 1
ATOM 1817 C CA . ALA A 1 224 ? -2.586 10.976 -12.913 1.00 92.62 224 ALA A CA 1
ATOM 1818 C C . ALA A 1 224 ? -2.673 11.368 -14.399 1.00 92.62 224 ALA A C 1
ATOM 1820 O O . ALA A 1 224 ? -1.663 11.399 -15.095 1.00 92.62 224 ALA A O 1
ATOM 1821 N N . ALA A 1 225 ? -3.854 11.757 -14.893 1.00 94.81 225 ALA A N 1
ATOM 1822 C CA . ALA A 1 225 ? -4.023 12.217 -16.271 1.00 94.81 225 ALA A CA 1
ATOM 1823 C C . ALA A 1 225 ? -3.180 13.464 -16.601 1.00 94.81 225 ALA A C 1
ATOM 1825 O O . ALA A 1 225 ? -2.580 13.519 -17.677 1.00 94.81 225 ALA A O 1
ATOM 1826 N N . ARG A 1 226 ? -3.088 14.439 -15.682 1.00 94.56 226 ARG A N 1
ATOM 1827 C CA . ARG A 1 226 ? -2.180 15.596 -15.822 1.00 94.56 226 ARG A CA 1
ATOM 1828 C C . ARG A 1 226 ? -0.727 15.149 -15.914 1.00 94.56 226 ARG A C 1
ATOM 1830 O O . ARG A 1 226 ? -0.028 15.574 -16.827 1.00 94.56 226 ARG A O 1
ATOM 1837 N N . PHE A 1 227 ? -0.317 14.243 -15.031 1.00 94.06 227 PHE A N 1
ATOM 1838 C CA . PHE A 1 227 ? 1.028 13.686 -15.028 1.00 94.06 227 PHE A CA 1
ATOM 1839 C C . PHE A 1 227 ? 1.378 13.024 -16.372 1.00 94.06 227 PHE A C 1
ATOM 1841 O O . PHE A 1 227 ? 2.384 13.387 -16.977 1.00 94.06 227 PHE A O 1
ATOM 1848 N N . TYR A 1 228 ? 0.534 12.130 -16.905 1.00 94.44 228 TYR A N 1
ATOM 1849 C CA . TYR A 1 228 ? 0.804 11.493 -18.205 1.00 94.44 228 TYR A CA 1
ATOM 1850 C C . TYR A 1 228 ? 0.863 12.506 -19.344 1.00 94.44 228 TYR A C 1
ATOM 1852 O O . TYR A 1 228 ? 1.713 12.393 -20.227 1.00 94.44 228 TYR A O 1
ATOM 1860 N N . ARG A 1 229 ? -0.022 13.508 -19.324 1.00 95.75 229 ARG A N 1
ATOM 1861 C CA . ARG A 1 229 ? -0.020 14.579 -20.321 1.00 95.75 229 ARG A CA 1
ATOM 1862 C C . ARG A 1 229 ? 1.300 15.340 -20.331 1.00 95.75 229 ARG A C 1
ATOM 1864 O O . ARG A 1 229 ? 1.826 15.614 -21.405 1.00 95.75 229 ARG A O 1
ATOM 1871 N N . GLU A 1 230 ? 1.814 15.678 -19.155 1.00 93.94 230 GLU A N 1
ATOM 1872 C CA . GLU A 1 230 ? 3.059 16.429 -18.996 1.00 93.94 230 GLU A CA 1
ATOM 1873 C C . GLU A 1 230 ? 4.284 15.585 -19.355 1.00 93.94 230 GLU A C 1
ATOM 1875 O O . GLU A 1 230 ? 5.102 16.027 -20.160 1.00 93.94 230 GLU A O 1
ATOM 1880 N N . VAL A 1 231 ? 4.380 14.365 -18.819 1.00 92.50 231 VAL A N 1
ATOM 1881 C CA . VAL A 1 231 ? 5.547 13.483 -18.994 1.00 92.50 231 VAL A CA 1
ATOM 1882 C C . VAL A 1 231 ? 5.681 12.971 -20.424 1.00 92.50 231 VAL A C 1
ATOM 1884 O O . VAL A 1 231 ? 6.793 12.896 -20.939 1.00 92.50 231 VAL A O 1
ATOM 1887 N N . PHE A 1 232 ? 4.566 12.655 -21.084 1.00 93.50 232 PHE A N 1
ATOM 1888 C CA . PHE A 1 232 ? 4.571 12.120 -22.449 1.00 93.50 232 PHE A CA 1
ATOM 1889 C C . PHE A 1 232 ? 4.174 13.147 -23.513 1.00 93.50 232 PHE A C 1
ATOM 1891 O O . PHE A 1 232 ? 4.009 12.790 -24.678 1.00 93.50 232 PHE A O 1
ATOM 1898 N N . HIS A 1 233 ? 4.018 14.419 -23.130 1.00 94.25 233 HIS A N 1
ATOM 1899 C CA . HIS A 1 233 ? 3.635 15.518 -24.024 1.00 94.25 233 HIS A CA 1
ATOM 1900 C C . HIS A 1 233 ? 2.383 15.214 -24.870 1.00 94.25 233 HIS A C 1
ATOM 1902 O O . HIS A 1 233 ? 2.320 15.525 -26.064 1.00 94.25 233 HIS A O 1
ATOM 1908 N N . LEU A 1 234 ? 1.382 14.589 -24.245 1.00 94.56 234 LEU A N 1
ATOM 1909 C CA . LEU A 1 234 ? 0.138 14.202 -24.911 1.00 94.56 234 LEU A CA 1
ATOM 1910 C C . LEU A 1 234 ? -0.667 15.444 -25.322 1.00 94.56 234 LEU A C 1
ATOM 1912 O O . LEU A 1 234 ? -0.679 16.463 -24.623 1.00 94.56 234 LEU A O 1
ATOM 1916 N N . LYS A 1 235 ? -1.346 15.365 -26.472 1.00 94.94 235 LYS A N 1
ATOM 1917 C CA . LYS A 1 235 ? -2.091 16.500 -27.052 1.00 94.94 235 LYS A CA 1
ATOM 1918 C C . LYS A 1 235 ? -3.525 16.582 -26.541 1.00 94.94 235 LYS A C 1
ATOM 1920 O O . LYS A 1 235 ? -4.113 17.660 -26.569 1.00 94.94 235 LYS A O 1
ATOM 1925 N N . GLU A 1 236 ? -4.073 15.452 -26.113 1.00 95.94 236 GLU A N 1
ATOM 1926 C CA . GLU A 1 236 ? -5.415 15.330 -25.557 1.00 95.94 236 GLU A CA 1
ATOM 1927 C C . GLU A 1 236 ? -5.579 16.167 -24.278 1.00 95.94 236 GLU A C 1
ATOM 1929 O O . GLU A 1 236 ? -4.615 16.453 -23.553 1.00 95.94 236 GLU A O 1
ATOM 1934 N N . SER A 1 237 ? -6.818 16.557 -23.980 1.00 97.19 237 SER A N 1
ATOM 1935 C CA . SER A 1 237 ? -7.132 17.203 -22.706 1.00 97.19 237 SER A CA 1
ATOM 1936 C C . SER A 1 237 ? -6.982 16.228 -21.532 1.00 97.19 237 SER A C 1
ATOM 1938 O O . SER A 1 237 ? -6.996 15.004 -21.692 1.00 97.19 237 SER A O 1
ATOM 1940 N N . VAL A 1 238 ? -6.865 16.765 -20.315 1.00 95.19 238 VAL A N 1
ATOM 1941 C CA . VAL A 1 238 ? -6.792 15.955 -19.085 1.00 95.19 238 VAL A CA 1
ATOM 1942 C C . VAL A 1 238 ? -8.041 15.080 -18.951 1.00 95.19 238 VAL A C 1
ATOM 1944 O O . VAL A 1 238 ? -7.947 13.903 -18.609 1.00 95.19 238 VAL A O 1
ATOM 1947 N N . GLU A 1 239 ? -9.209 15.626 -19.279 1.00 94.19 239 GLU A N 1
ATOM 1948 C CA . GLU A 1 239 ? -10.496 14.936 -19.229 1.00 94.19 239 GLU A CA 1
ATOM 1949 C C . GLU A 1 239 ? -10.589 13.810 -20.269 1.00 94.19 239 GLU A C 1
ATOM 1951 O O . GLU A 1 239 ? -11.161 12.752 -19.993 1.00 94.19 239 GLU A O 1
ATOM 1956 N N . GLU A 1 240 ? -10.032 14.009 -21.465 1.00 95.56 240 GLU A N 1
ATOM 1957 C CA . GLU A 1 240 ? -9.947 12.973 -22.499 1.00 95.56 240 GLU A CA 1
ATOM 1958 C C . GLU A 1 240 ? -9.012 11.840 -22.076 1.00 95.56 240 GLU A C 1
ATOM 1960 O O . GLU A 1 240 ? -9.415 10.675 -22.127 1.00 95.56 240 GLU A O 1
ATOM 1965 N N . ILE A 1 241 ? -7.813 12.172 -21.589 1.00 96.12 241 ILE A N 1
ATOM 1966 C CA . ILE A 1 241 ? -6.838 11.202 -21.071 1.00 96.12 241 ILE A CA 1
ATOM 1967 C C . ILE A 1 241 ? -7.460 10.384 -19.946 1.00 96.12 241 ILE A C 1
ATOM 1969 O O . ILE A 1 241 ? -7.447 9.154 -19.994 1.00 96.12 241 ILE A O 1
ATOM 1973 N N . ARG A 1 242 ? -8.063 11.057 -18.962 1.00 92.94 242 ARG A N 1
ATOM 1974 C CA . ARG A 1 242 ? -8.733 10.417 -17.829 1.00 92.94 242 ARG A CA 1
ATOM 1975 C C . ARG A 1 242 ? -9.789 9.426 -18.311 1.00 92.94 242 ARG A C 1
ATOM 1977 O O . ARG A 1 242 ? -9.752 8.261 -17.926 1.00 92.94 242 ARG A O 1
ATOM 1984 N N . ARG A 1 243 ? -10.697 9.855 -19.194 1.00 92.12 243 ARG A N 1
ATOM 1985 C CA . ARG A 1 243 ? -11.776 9.006 -19.728 1.00 92.12 243 ARG A CA 1
ATOM 1986 C C . ARG A 1 243 ? -11.236 7.763 -20.437 1.00 92.12 243 ARG A C 1
ATOM 1988 O O . ARG A 1 243 ? -11.763 6.671 -20.239 1.00 92.12 243 ARG A O 1
ATOM 1995 N N . GLN A 1 244 ? -10.189 7.923 -21.243 1.00 93.12 244 GLN A N 1
ATOM 1996 C CA . GLN A 1 244 ? -9.585 6.819 -21.987 1.00 93.12 244 GLN A CA 1
ATOM 1997 C C . GLN A 1 244 ? -8.833 5.845 -21.072 1.00 93.12 244 GLN A C 1
ATOM 1999 O O . GLN A 1 244 ? -9.018 4.638 -21.217 1.00 93.12 244 GLN A O 1
ATOM 2004 N N . ARG A 1 245 ? -8.072 6.345 -20.085 1.00 92.75 245 ARG A N 1
ATOM 2005 C CA . ARG A 1 245 ? -7.449 5.505 -19.045 1.00 92.75 245 ARG A CA 1
ATOM 2006 C C . ARG A 1 245 ? -8.503 4.663 -18.329 1.00 92.75 245 ARG A C 1
ATOM 2008 O O . ARG A 1 245 ? -8.345 3.453 -18.217 1.00 92.75 245 ARG A O 1
ATOM 2015 N N . MET A 1 246 ? -9.619 5.268 -17.916 1.00 89.19 246 MET A N 1
ATOM 2016 C CA . MET A 1 246 ? -10.661 4.550 -17.167 1.00 89.19 246 MET A CA 1
ATOM 2017 C C . MET A 1 246 ? -11.324 3.432 -17.977 1.00 89.19 246 MET A C 1
ATOM 2019 O O . MET A 1 246 ? -11.615 2.366 -17.435 1.00 89.19 246 MET A O 1
ATOM 2023 N N . ALA A 1 247 ? -11.503 3.620 -19.286 1.00 89.62 247 ALA A N 1
ATOM 2024 C CA . ALA A 1 247 ? -12.033 2.573 -20.161 1.00 89.62 247 ALA A CA 1
ATOM 2025 C C . ALA A 1 247 ? -11.115 1.336 -20.257 1.00 89.62 247 ALA A C 1
ATOM 2027 O O . ALA A 1 247 ? -11.596 0.235 -20.540 1.00 89.62 247 ALA A O 1
ATOM 2028 N N . ILE A 1 248 ? -9.810 1.513 -20.039 1.00 91.75 248 ILE A N 1
ATOM 2029 C CA . ILE A 1 248 ? -8.817 0.435 -20.020 1.00 91.75 248 ILE A CA 1
ATOM 2030 C C . ILE A 1 248 ? -8.788 -0.222 -18.636 1.00 91.75 248 ILE A C 1
ATOM 2032 O O . ILE A 1 248 ? -8.952 -1.437 -18.536 1.00 91.75 248 ILE A O 1
ATOM 2036 N N . VAL A 1 249 ? -8.673 0.576 -17.568 1.00 89.94 249 VAL A N 1
ATOM 2037 C CA . VAL A 1 249 ? -8.575 0.112 -16.169 1.00 89.94 249 VAL A CA 1
ATOM 2038 C C . VAL A 1 249 ? -9.693 -0.870 -15.805 1.00 89.94 249 VAL A C 1
ATOM 2040 O O . VAL A 1 249 ? -9.421 -1.938 -15.255 1.00 89.94 249 VAL A O 1
ATOM 2043 N N . ARG A 1 250 ? -10.945 -0.571 -16.185 1.00 85.81 250 ARG A N 1
ATOM 2044 C CA . ARG A 1 250 ? -12.108 -1.439 -15.907 1.00 85.81 250 ARG A CA 1
ATOM 2045 C C . ARG A 1 250 ? -11.926 -2.889 -16.373 1.00 85.81 250 ARG A C 1
ATOM 2047 O O . ARG A 1 250 ? -12.475 -3.797 -15.757 1.00 85.81 250 ARG A O 1
ATOM 2054 N N . ARG A 1 251 ? -11.160 -3.132 -17.443 1.00 86.62 251 ARG A N 1
ATOM 2055 C CA . ARG A 1 251 ? -10.938 -4.486 -17.986 1.00 86.62 251 ARG A CA 1
ATOM 2056 C C . ARG A 1 251 ? -10.038 -5.328 -17.085 1.00 86.62 251 ARG A C 1
ATOM 2058 O O . ARG A 1 251 ? -10.205 -6.543 -17.028 1.00 86.62 251 ARG A O 1
ATOM 2065 N N . TYR A 1 252 ? -9.116 -4.682 -16.377 1.00 86.94 252 TYR A N 1
ATOM 2066 C CA . TYR A 1 252 ? -8.149 -5.339 -15.501 1.00 86.94 252 TYR A CA 1
ATOM 2067 C C . TYR A 1 252 ? -8.668 -5.497 -14.069 1.00 86.94 252 TYR A C 1
ATOM 2069 O O . TYR A 1 252 ? -8.312 -6.462 -13.399 1.00 86.94 252 TYR A O 1
ATOM 2077 N N . PHE A 1 253 ? -9.561 -4.607 -13.628 1.00 84.81 253 PHE A N 1
ATOM 2078 C CA . PHE A 1 253 ? -10.077 -4.604 -12.258 1.00 84.81 253 PHE A CA 1
ATOM 2079 C C . PHE A 1 253 ? -11.016 -5.769 -11.915 1.00 84.81 253 PHE A C 1
ATOM 2081 O O . PHE A 1 253 ? -11.057 -6.184 -10.769 1.00 84.81 253 PHE A O 1
ATOM 2088 N N . SER A 1 254 ? -11.694 -6.376 -12.893 1.00 74.50 254 SER A N 1
ATOM 2089 C CA . SER A 1 254 ? -12.570 -7.551 -12.669 1.00 74.50 254 SER A CA 1
ATOM 2090 C C . SER A 1 254 ? -11.856 -8.831 -12.190 1.00 74.50 254 SER A C 1
ATOM 2092 O O . SER A 1 254 ? -12.486 -9.873 -12.032 1.00 74.50 254 SER A O 1
ATOM 2094 N N . ARG A 1 255 ? -10.527 -8.795 -12.031 1.00 71.69 255 ARG A N 1
ATOM 2095 C CA . ARG A 1 255 ? -9.686 -9.943 -11.653 1.00 71.69 255 ARG A CA 1
ATOM 2096 C C . ARG A 1 255 ? -8.797 -9.660 -10.444 1.00 71.69 255 ARG A C 1
ATOM 2098 O O . ARG A 1 255 ? -7.851 -10.409 -10.211 1.00 71.69 255 ARG A O 1
ATOM 2105 N N . VAL A 1 256 ? -9.029 -8.556 -9.733 1.00 86.56 256 VAL A N 1
ATOM 2106 C CA . VAL A 1 256 ? -8.215 -8.230 -8.559 1.00 86.56 256 VAL A CA 1
ATOM 2107 C C . VAL A 1 256 ? -8.598 -9.145 -7.409 1.00 86.56 256 VAL A C 1
ATOM 2109 O O . VAL A 1 256 ? -9.768 -9.423 -7.169 1.00 86.56 256 VAL A O 1
ATOM 2112 N N . GLU A 1 257 ? -7.585 -9.643 -6.716 1.00 86.94 257 GLU A N 1
ATOM 2113 C CA . GLU A 1 257 ? -7.767 -10.557 -5.597 1.00 86.94 257 GLU A CA 1
ATOM 2114 C C . GLU A 1 257 ? -7.658 -9.798 -4.273 1.00 86.94 257 GLU A C 1
ATOM 2116 O O . GLU A 1 257 ? -6.829 -8.886 -4.164 1.00 86.94 257 GLU A O 1
ATOM 2121 N N . PRO A 1 258 ? -8.397 -10.193 -3.224 1.00 88.19 258 PRO A N 1
ATOM 2122 C CA . PRO A 1 258 ? -8.256 -9.589 -1.909 1.00 88.19 258 PRO A CA 1
ATOM 2123 C C . PRO A 1 258 ? -6.838 -9.741 -1.350 1.00 88.19 258 PRO A C 1
ATOM 2125 O O . PRO A 1 258 ? -6.187 -10.785 -1.502 1.00 88.19 258 PRO A O 1
ATOM 2128 N N . VAL A 1 259 ? -6.375 -8.723 -0.627 1.00 85.31 259 VAL A N 1
ATOM 2129 C CA . VAL A 1 259 ? -5.197 -8.836 0.239 1.00 85.31 259 VAL A CA 1
ATOM 2130 C C . VAL A 1 259 ? -5.460 -9.917 1.285 1.00 85.31 259 VAL A C 1
ATOM 2132 O O . VAL A 1 259 ? -6.560 -10.045 1.828 1.00 85.31 259 VAL A O 1
ATOM 2135 N N . PHE A 1 260 ? -4.449 -10.744 1.545 1.00 81.19 260 PHE A N 1
ATOM 2136 C CA . PHE A 1 260 ? -4.602 -11.892 2.428 1.00 81.19 260 PHE A CA 1
ATOM 2137 C C . PHE A 1 260 ? -4.951 -11.438 3.854 1.00 81.19 260 PHE A C 1
ATOM 2139 O O . PHE A 1 260 ? -4.242 -10.623 4.439 1.00 81.19 260 PHE A O 1
ATOM 2146 N N . GLY A 1 261 ? -6.061 -11.946 4.400 1.00 83.12 261 GLY A N 1
ATOM 2147 C CA . GLY A 1 261 ? -6.581 -11.576 5.721 1.00 83.12 261 GLY A CA 1
ATOM 2148 C C . GLY A 1 261 ? -7.427 -10.295 5.768 1.00 83.12 261 GLY A C 1
ATOM 2149 O O . GLY A 1 261 ? -8.007 -10.003 6.815 1.00 83.12 261 GLY A O 1
ATOM 2150 N N . ALA A 1 262 ? -7.547 -9.536 4.669 1.00 90.06 262 ALA A N 1
ATOM 2151 C CA . ALA A 1 262 ? -8.301 -8.278 4.658 1.00 90.06 262 ALA A CA 1
ATOM 2152 C C . ALA A 1 262 ? -9.799 -8.495 4.918 1.00 90.06 262 ALA A C 1
ATOM 2154 O O . ALA A 1 262 ? -10.396 -7.807 5.746 1.00 90.06 262 ALA A O 1
ATOM 2155 N N . LYS A 1 263 ? -10.408 -9.498 4.272 1.00 93.19 263 LYS A N 1
ATOM 2156 C CA . LYS A 1 263 ? -11.837 -9.812 4.449 1.00 93.19 263 LYS A CA 1
ATOM 2157 C C . LYS A 1 263 ? -12.148 -10.230 5.886 1.00 93.19 263 LYS A C 1
ATOM 2159 O O . LYS A 1 263 ? -13.135 -9.782 6.469 1.00 93.19 263 LYS A O 1
ATOM 2164 N N . GLU A 1 264 ? -11.306 -11.080 6.469 1.00 89.06 264 GLU A N 1
ATOM 2165 C CA . GLU A 1 264 ? -11.442 -11.536 7.850 1.00 89.06 264 GLU A CA 1
ATOM 2166 C C . GLU A 1 264 ? -11.300 -10.382 8.838 1.00 89.06 264 GLU A C 1
ATOM 2168 O O . GLU A 1 264 ? -12.069 -10.321 9.802 1.00 89.06 264 GLU A O 1
ATOM 2173 N N . LEU A 1 265 ? -10.357 -9.470 8.593 1.00 94.25 265 LEU A N 1
ATOM 2174 C CA . LEU A 1 265 ? -10.157 -8.271 9.398 1.00 94.25 265 LEU A CA 1
ATOM 2175 C C . LEU A 1 265 ? -11.384 -7.352 9.344 1.00 94.25 265 LEU A C 1
ATOM 2177 O O . LEU A 1 265 ? -11.931 -7.028 10.398 1.00 94.25 265 LEU A O 1
ATOM 2181 N N . ILE A 1 266 ? -11.852 -6.999 8.142 1.00 97.38 266 ILE A N 1
ATOM 2182 C CA . ILE A 1 266 ? -13.038 -6.152 7.922 1.00 97.38 266 ILE A CA 1
ATOM 2183 C C . ILE A 1 266 ? -14.244 -6.732 8.663 1.00 97.38 266 ILE A C 1
ATOM 2185 O O . ILE A 1 266 ? -14.846 -6.053 9.497 1.00 97.38 266 ILE A O 1
ATOM 2189 N N . ARG A 1 267 ? -14.547 -8.017 8.439 1.00 96.56 267 ARG A N 1
ATOM 2190 C CA . ARG A 1 267 ? -15.664 -8.689 9.112 1.00 96.56 267 ARG A CA 1
ATOM 2191 C C . ARG A 1 267 ? -15.507 -8.663 10.632 1.00 96.56 267 ARG A C 1
ATOM 2193 O O . ARG A 1 267 ? -16.464 -8.353 11.332 1.00 96.56 267 ARG A O 1
ATOM 2200 N N . THR A 1 268 ? -14.311 -8.954 11.145 1.00 95.19 268 THR A N 1
ATOM 2201 C CA . THR A 1 268 ? -14.065 -8.999 12.595 1.00 95.19 268 THR A CA 1
ATOM 2202 C C . THR A 1 268 ? -14.250 -7.625 13.244 1.00 95.19 268 THR A C 1
ATOM 2204 O O . THR A 1 268 ? -14.848 -7.536 14.314 1.00 95.19 268 THR A O 1
ATOM 2207 N N . LEU A 1 269 ? -13.779 -6.549 12.608 1.00 95.69 269 LEU A N 1
ATOM 2208 C CA . LEU A 1 269 ? -13.942 -5.183 13.118 1.00 95.69 269 LEU A CA 1
ATOM 2209 C C . LEU A 1 269 ? -15.404 -4.722 13.063 1.00 95.69 269 LEU A C 1
ATOM 2211 O O . LEU A 1 269 ? -15.885 -4.111 14.020 1.00 95.69 269 LEU A O 1
ATOM 2215 N N . PHE A 1 270 ? -16.117 -5.061 11.985 1.00 96.00 270 PHE A N 1
ATOM 2216 C CA . PHE A 1 270 ? -17.543 -4.770 11.838 1.00 96.00 270 PHE A CA 1
ATOM 2217 C C . PHE A 1 270 ? -18.394 -5.502 12.883 1.00 96.00 270 PHE A C 1
ATOM 2219 O O . PHE A 1 270 ? -19.182 -4.876 13.589 1.00 96.00 270 PHE A O 1
ATOM 2226 N N . GLU A 1 271 ? -18.198 -6.816 13.048 1.00 93.88 271 GLU A N 1
ATOM 2227 C CA . GLU A 1 271 ? -18.853 -7.618 14.096 1.00 93.88 271 GLU A CA 1
ATOM 2228 C C . GLU A 1 271 ? -18.503 -7.095 15.500 1.00 93.88 271 GLU A C 1
ATOM 2230 O O . GLU A 1 271 ? -19.320 -7.133 16.420 1.00 93.88 271 GLU A O 1
ATOM 2235 N N . GLY A 1 272 ? -17.302 -6.528 15.645 1.00 90.88 272 GLY A N 1
ATOM 2236 C CA . GLY A 1 272 ? -16.842 -5.794 16.817 1.00 90.88 272 GLY A CA 1
ATOM 2237 C C . GLY A 1 272 ? -17.487 -4.422 17.027 1.00 90.88 272 GLY A C 1
ATOM 2238 O O . GLY A 1 272 ? -17.122 -3.723 17.974 1.00 90.88 272 GLY A O 1
ATOM 2239 N N . GLY A 1 273 ? -18.460 -4.019 16.209 1.00 91.00 273 GLY A N 1
ATOM 2240 C CA . GLY A 1 273 ? -19.253 -2.800 16.382 1.00 91.00 273 GLY A CA 1
ATOM 2241 C C . GLY A 1 273 ? -18.502 -1.494 16.112 1.00 91.00 273 GLY A C 1
ATOM 2242 O O . GLY A 1 273 ? -18.922 -0.444 16.609 1.00 91.00 273 GLY A O 1
ATOM 2243 N N . LEU A 1 274 ? -17.386 -1.543 15.379 1.00 94.69 274 LEU A N 1
ATOM 2244 C CA . LEU A 1 274 ? -16.734 -0.350 14.837 1.00 94.69 274 LEU A CA 1
ATOM 2245 C C . LEU A 1 274 ? -17.435 0.085 13.548 1.00 94.69 274 LEU A C 1
ATOM 2247 O O . LEU A 1 274 ? -17.887 -0.749 12.765 1.00 94.69 274 LEU A O 1
ATOM 2251 N N . ARG A 1 275 ? -17.510 1.400 13.315 1.00 97.50 275 ARG A N 1
ATOM 2252 C CA . ARG A 1 275 ? -17.960 1.928 12.020 1.00 97.50 275 ARG A CA 1
ATOM 2253 C C . ARG A 1 275 ? -16.827 1.783 11.020 1.00 97.50 275 ARG A C 1
ATOM 2255 O O . ARG A 1 275 ? -15.703 2.180 11.327 1.00 97.50 275 ARG A O 1
ATOM 2262 N N . LEU A 1 276 ? -17.112 1.219 9.853 1.00 98.62 276 LEU A N 1
ATOM 2263 C CA . LEU A 1 276 ? -16.112 1.083 8.802 1.00 98.62 276 LEU A CA 1
ATOM 2264 C C . LEU A 1 276 ? -16.392 2.076 7.678 1.00 98.62 276 LEU A C 1
ATOM 2266 O O . LEU A 1 276 ? -17.541 2.243 7.260 1.00 98.62 276 LEU A O 1
ATOM 2270 N N . GLY A 1 277 ? -15.335 2.718 7.198 1.00 98.62 277 GLY A N 1
ATOM 2271 C CA . GLY A 1 277 ? -15.338 3.565 6.013 1.00 98.62 277 GLY A CA 1
ATOM 2272 C C . GLY A 1 277 ? -14.343 3.043 4.981 1.00 98.62 277 GLY A C 1
ATOM 2273 O O . GLY A 1 277 ? -13.339 2.432 5.345 1.00 98.62 277 GLY A O 1
ATOM 2274 N N . LEU A 1 278 ? -14.610 3.285 3.703 1.00 98.62 278 LEU A N 1
ATOM 2275 C CA . LEU A 1 278 ? -13.672 3.042 2.610 1.00 98.62 278 LEU A CA 1
ATOM 2276 C C . LEU A 1 278 ? -13.356 4.373 1.931 1.00 98.62 278 LEU A C 1
ATOM 2278 O O . LEU A 1 278 ? -14.267 5.113 1.560 1.00 98.62 278 LEU A O 1
ATOM 2282 N N . ALA A 1 279 ? -12.072 4.673 1.772 1.00 98.00 279 ALA A N 1
ATOM 2283 C CA . ALA A 1 279 ? -11.575 5.888 1.141 1.00 98.00 279 ALA A CA 1
ATOM 2284 C C . ALA A 1 279 ? -10.498 5.534 0.109 1.00 98.00 279 ALA A C 1
ATOM 2286 O O . ALA A 1 279 ? -9.372 5.251 0.495 1.00 98.00 279 ALA A O 1
ATOM 2287 N N . SER A 1 280 ? -10.815 5.578 -1.187 1.00 96.81 280 SER A N 1
ATOM 2288 C CA . SER A 1 280 ? -9.868 5.218 -2.259 1.00 96.81 280 SER A CA 1
ATOM 2289 C C . SER A 1 280 ? -9.729 6.328 -3.294 1.00 96.81 280 SER A C 1
ATOM 2291 O O . SER A 1 280 ? -10.689 7.033 -3.598 1.00 96.81 280 SER A O 1
ATOM 2293 N N . ALA A 1 281 ? -8.535 6.478 -3.870 1.00 94.00 281 ALA A N 1
ATOM 2294 C CA . ALA A 1 281 ? -8.290 7.387 -4.991 1.00 94.00 281 ALA A CA 1
ATOM 2295 C C . ALA A 1 281 ? -8.872 6.882 -6.333 1.00 94.00 281 ALA A C 1
ATOM 2297 O O . ALA A 1 281 ? -8.854 7.611 -7.332 1.00 94.00 281 ALA A O 1
ATOM 2298 N N . ALA A 1 282 ? -9.396 5.654 -6.366 1.00 93.19 282 ALA A N 1
ATOM 2299 C CA . ALA A 1 282 ? -10.067 5.078 -7.519 1.00 93.19 282 ALA A CA 1
ATOM 2300 C C . ALA A 1 282 ? -11.451 5.720 -7.765 1.00 93.19 282 ALA A C 1
ATOM 2302 O O . ALA A 1 282 ? -12.092 6.223 -6.835 1.00 93.19 282 ALA A O 1
ATOM 2303 N N . PRO A 1 283 ? -11.955 5.688 -9.012 1.00 92.19 283 PRO A N 1
ATOM 2304 C CA . PRO A 1 283 ? -13.341 6.027 -9.315 1.00 92.19 283 PRO A CA 1
ATOM 2305 C C . PRO A 1 283 ? -14.336 5.164 -8.538 1.00 92.19 283 PRO A C 1
ATOM 2307 O O . PRO A 1 283 ? -14.129 3.961 -8.382 1.00 92.19 283 PRO A O 1
ATOM 2310 N N . LEU A 1 284 ? -15.459 5.766 -8.138 1.00 94.19 284 LEU A N 1
ATOM 2311 C CA . LEU A 1 284 ? -16.507 5.102 -7.354 1.00 94.19 284 LEU A CA 1
ATOM 2312 C C . LEU A 1 284 ? -16.979 3.776 -7.969 1.00 94.19 284 LEU A C 1
ATOM 2314 O O . LEU A 1 284 ? -17.115 2.786 -7.268 1.00 94.19 284 LEU A O 1
ATOM 2318 N N . GLU A 1 285 ? -17.137 3.725 -9.288 1.00 92.31 285 GLU A N 1
ATOM 2319 C CA . GLU A 1 285 ? -17.541 2.512 -10.010 1.00 92.31 285 GLU A CA 1
ATOM 2320 C C . GLU A 1 285 ? -16.580 1.320 -9.845 1.00 92.31 285 GLU A C 1
ATOM 2322 O O . GLU A 1 285 ? -17.023 0.174 -9.874 1.00 92.31 285 GLU A O 1
ATOM 2327 N N . LEU A 1 286 ? -15.272 1.565 -9.681 1.00 93.31 286 LEU A N 1
ATOM 2328 C CA . LEU A 1 286 ? -14.294 0.502 -9.433 1.00 93.31 286 LEU A CA 1
ATOM 2329 C C . LEU A 1 286 ? -14.353 0.052 -7.979 1.00 93.31 286 LEU A C 1
ATOM 2331 O O . LEU A 1 286 ? -14.242 -1.140 -7.709 1.00 93.31 286 LEU A O 1
ATOM 2335 N N . ILE A 1 287 ? -14.569 0.998 -7.062 1.00 95.69 287 ILE A N 1
ATOM 2336 C CA . ILE A 1 287 ? -14.755 0.706 -5.642 1.00 95.69 287 ILE A CA 1
ATOM 2337 C C . ILE A 1 287 ? -15.986 -0.187 -5.455 1.00 95.69 287 ILE A C 1
ATOM 2339 O O . ILE A 1 287 ? -15.901 -1.237 -4.825 1.00 95.69 287 ILE A O 1
ATOM 2343 N N . GLU A 1 288 ? -17.116 0.188 -6.054 1.00 95.00 288 GLU A N 1
ATOM 2344 C CA . GLU A 1 288 ? -18.357 -0.590 -6.006 1.00 95.00 288 GLU A CA 1
ATOM 2345 C C . GLU A 1 288 ? -18.191 -1.979 -6.633 1.00 95.00 288 GLU A C 1
ATOM 2347 O O . GLU A 1 288 ? -18.695 -2.958 -6.087 1.00 95.00 288 GLU A O 1
ATOM 2352 N N . LEU A 1 289 ? -17.462 -2.084 -7.751 1.00 93.44 289 LEU A N 1
ATOM 2353 C CA . LEU A 1 289 ? -17.144 -3.372 -8.368 1.00 93.44 289 LEU A CA 1
ATOM 2354 C C . LEU A 1 289 ? -16.360 -4.274 -7.403 1.00 93.44 289 LEU A C 1
ATOM 2356 O O . LEU A 1 289 ? -16.768 -5.407 -7.168 1.00 93.44 289 LEU A O 1
ATOM 2360 N N . VAL A 1 290 ? -15.286 -3.754 -6.804 1.00 94.81 290 VAL A N 1
ATOM 2361 C CA . VAL A 1 290 ? -14.446 -4.486 -5.842 1.00 94.81 290 VAL A CA 1
ATOM 2362 C C . VAL A 1 290 ? -15.248 -4.930 -4.618 1.00 94.81 290 VAL A C 1
ATOM 2364 O O . VAL A 1 290 ? -15.136 -6.078 -4.180 1.00 94.81 290 VAL A O 1
ATOM 2367 N N . LEU A 1 291 ? -16.076 -4.041 -4.063 1.00 96.31 291 LEU A N 1
ATOM 2368 C CA . LEU A 1 291 ? -16.916 -4.373 -2.916 1.00 96.31 291 LEU A CA 1
ATOM 2369 C C . LEU A 1 291 ? -17.910 -5.484 -3.258 1.00 96.31 291 LEU A C 1
ATOM 2371 O O . LEU A 1 291 ? -18.033 -6.440 -2.491 1.00 96.31 291 LEU A O 1
ATOM 2375 N N . ARG A 1 292 ? -18.575 -5.400 -4.412 1.00 95.25 292 ARG A N 1
ATOM 2376 C CA . ARG A 1 292 ? -19.551 -6.402 -4.854 1.00 95.25 292 ARG A CA 1
ATOM 2377 C C . ARG A 1 292 ? -18.909 -7.758 -5.122 1.00 95.25 292 ARG A C 1
ATOM 2379 O O . ARG A 1 292 ? -19.372 -8.765 -4.588 1.00 95.25 292 ARG A O 1
ATOM 2386 N N . ASP A 1 293 ? -17.825 -7.785 -5.893 1.00 93.88 293 ASP A N 1
ATOM 2387 C CA . ASP A 1 293 ? -17.145 -9.021 -6.307 1.00 93.88 293 ASP A CA 1
ATOM 2388 C C . ASP A 1 293 ? -16.593 -9.807 -5.109 1.00 93.88 293 ASP A C 1
ATOM 2390 O O . ASP A 1 293 ? -16.438 -11.032 -5.157 1.00 93.88 293 ASP A O 1
ATOM 2394 N N . HIS A 1 294 ? -16.333 -9.122 -3.994 1.00 94.38 294 HIS A N 1
ATOM 2395 C CA . HIS A 1 294 ? -15.840 -9.743 -2.771 1.00 94.38 294 HIS A CA 1
ATOM 2396 C C . HIS A 1 294 ? -16.880 -9.851 -1.652 1.00 94.38 294 HIS A C 1
ATOM 2398 O O . HIS A 1 294 ? -16.546 -10.395 -0.591 1.00 94.38 294 HIS A O 1
ATOM 2404 N N . GLY A 1 295 ? -18.124 -9.420 -1.886 1.00 96.12 295 GLY A N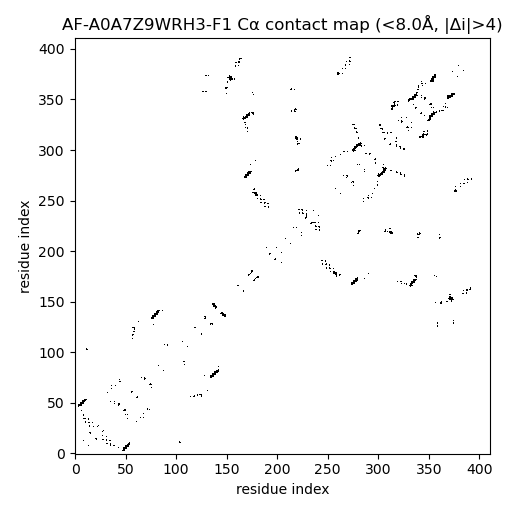 1
ATOM 2405 C CA . GLY A 1 295 ? -19.210 -9.461 -0.905 1.00 96.12 295 GLY A CA 1
ATOM 2406 C C . GLY A 1 295 ? -18.914 -8.604 0.324 1.00 96.12 295 GLY A C 1
ATOM 2407 O O . GLY A 1 295 ? -19.055 -9.078 1.449 1.00 96.12 295 GLY A O 1
ATOM 2408 N N . LEU A 1 296 ? -18.414 -7.386 0.103 1.00 97.25 296 LEU A N 1
ATOM 2409 C CA . LEU A 1 296 ? -17.991 -6.455 1.145 1.00 97.25 296 LEU A CA 1
ATOM 2410 C C . LEU A 1 296 ? -18.890 -5.211 1.287 1.00 97.25 296 LEU A C 1
ATOM 2412 O O . LEU A 1 296 ? -18.658 -4.408 2.187 1.00 97.25 296 LEU A O 1
ATOM 2416 N N . GLU A 1 297 ? -19.898 -5.047 0.424 1.00 95.31 297 GLU A N 1
ATOM 2417 C CA . GLU A 1 297 ? -20.764 -3.853 0.351 1.00 95.31 297 GLU A CA 1
ATOM 2418 C C . GLU A 1 297 ? -21.411 -3.507 1.706 1.00 95.31 297 GLU A C 1
ATOM 2420 O O . GLU A 1 297 ? -21.383 -2.353 2.128 1.00 95.31 297 GLU A O 1
ATOM 2425 N N . ASP A 1 298 ? -21.900 -4.511 2.436 1.00 96.62 298 ASP A N 1
ATOM 2426 C CA . ASP A 1 298 ? -22.671 -4.316 3.673 1.00 96.62 298 ASP A CA 1
ATOM 2427 C C . ASP A 1 298 ? -21.830 -3.929 4.905 1.00 96.62 298 ASP A C 1
ATOM 2429 O O . ASP A 1 298 ? -22.381 -3.604 5.959 1.00 96.62 298 ASP A O 1
ATOM 2433 N N . TYR A 1 299 ? -20.496 -3.975 4.811 1.00 98.06 299 TYR A N 1
ATOM 2434 C CA . TYR A 1 299 ? -19.624 -3.691 5.956 1.00 98.06 299 TYR A CA 1
ATOM 2435 C C . TYR A 1 299 ? -19.305 -2.202 6.120 1.00 98.06 299 TYR A C 1
ATOM 2437 O O . TYR A 1 299 ? -18.926 -1.781 7.215 1.00 98.06 299 TYR A O 1
ATOM 2445 N N . PHE A 1 300 ? -19.432 -1.403 5.058 1.00 98.25 300 PHE A N 1
ATOM 2446 C CA . PHE A 1 300 ? -18.979 -0.014 5.042 1.00 98.25 300 PHE A CA 1
ATOM 2447 C C . PHE A 1 300 ? -20.144 0.964 5.198 1.00 98.25 300 PHE A C 1
ATOM 2449 O O . PHE A 1 300 ? -21.043 1.040 4.370 1.00 98.25 300 PHE A O 1
ATOM 2456 N N . SER A 1 301 ? -20.092 1.769 6.258 1.00 96.56 301 SER A N 1
ATOM 2457 C CA . SER A 1 301 ? -21.052 2.850 6.522 1.00 96.56 301 SER A CA 1
ATOM 2458 C C . SER A 1 301 ? -20.800 4.115 5.697 1.00 96.56 301 SER A C 1
ATOM 2460 O O . SER A 1 301 ? -21.687 4.956 5.593 1.00 96.56 301 SER A O 1
ATOM 2462 N N . ALA A 1 302 ? -19.606 4.249 5.115 1.00 97.81 302 ALA A N 1
ATOM 2463 C CA . ALA A 1 302 ? -19.242 5.332 4.211 1.00 97.81 302 ALA A CA 1
ATOM 2464 C C . ALA A 1 302 ? -18.278 4.818 3.137 1.00 97.81 302 ALA A C 1
ATOM 2466 O O . ALA A 1 302 ? -17.336 4.088 3.449 1.00 97.81 302 ALA A O 1
ATOM 2467 N N . VAL A 1 303 ? -18.485 5.232 1.888 1.00 98.31 303 VAL A N 1
ATOM 2468 C CA . VAL A 1 303 ? -17.609 4.916 0.753 1.00 98.31 303 VAL A CA 1
ATOM 2469 C C . VAL A 1 303 ? -17.317 6.210 0.001 1.00 98.31 303 VAL A C 1
ATOM 2471 O O . VAL A 1 303 ? -18.216 6.799 -0.596 1.00 98.31 303 VAL A O 1
ATOM 2474 N N . ILE A 1 304 ? -16.068 6.672 0.049 1.00 97.81 304 ILE A N 1
ATOM 2475 C CA . ILE A 1 304 ? -15.633 7.942 -0.539 1.00 97.81 304 ILE A CA 1
ATOM 2476 C C . ILE A 1 304 ? -14.615 7.685 -1.652 1.00 97.81 304 ILE A C 1
ATOM 2478 O O . ILE A 1 304 ? -13.568 7.071 -1.445 1.00 97.81 304 ILE A O 1
ATOM 2482 N N . SER A 1 305 ? -14.913 8.220 -2.837 1.00 96.94 305 SER A N 1
ATOM 2483 C CA . SER A 1 305 ? -14.007 8.226 -3.985 1.00 96.94 305 SER A CA 1
ATOM 2484 C C . SER A 1 305 ? -13.231 9.544 -4.043 1.00 96.94 305 SER A C 1
ATOM 2486 O O . SER A 1 305 ? -13.796 10.620 -4.242 1.00 96.94 305 SER A O 1
ATOM 2488 N N . GLY A 1 306 ? -11.910 9.456 -3.920 1.00 91.38 306 GLY A N 1
ATOM 2489 C CA . GLY A 1 306 ? -10.971 10.559 -4.113 1.00 91.38 306 GLY A CA 1
ATOM 2490 C C . GLY A 1 306 ? -10.917 11.070 -5.553 1.00 91.38 306 GLY A C 1
ATOM 2491 O O . GLY A 1 306 ? -10.455 12.185 -5.786 1.00 91.38 306 GLY A O 1
ATOM 2492 N N . ASP A 1 307 ? -11.432 10.298 -6.515 1.00 88.88 307 ASP A N 1
ATOM 2493 C CA . ASP A 1 307 ? -11.516 10.692 -7.925 1.00 88.88 307 ASP A CA 1
ATOM 2494 C C . ASP A 1 307 ? -12.449 11.886 -8.178 1.00 88.88 307 ASP A C 1
ATOM 2496 O O . ASP A 1 307 ? -12.310 12.592 -9.179 1.00 88.88 307 ASP A O 1
ATOM 2500 N N . GLN A 1 308 ? -13.390 12.125 -7.264 1.00 83.88 308 GLN A N 1
ATOM 2501 C CA . GLN A 1 308 ? -14.322 13.253 -7.313 1.00 83.88 308 GLN A CA 1
ATOM 2502 C C . GLN A 1 308 ? -13.783 14.501 -6.596 1.00 83.88 308 GLN A C 1
ATOM 2504 O O . GLN A 1 308 ? -14.409 15.561 -6.646 1.00 83.88 308 GLN A O 1
ATOM 2509 N N . LEU A 1 309 ? -12.639 14.390 -5.917 1.00 91.69 309 LEU A N 1
ATOM 2510 C CA . LEU A 1 309 ? -12.049 15.479 -5.147 1.00 91.69 309 LEU A CA 1
ATOM 2511 C C . LEU A 1 309 ? -11.113 16.327 -6.008 1.00 91.69 309 LEU A C 1
ATOM 2513 O O . LEU A 1 309 ? -10.513 15.859 -6.974 1.00 91.69 309 LEU A O 1
ATOM 2517 N N . HIS A 1 310 ? -10.964 17.595 -5.619 1.00 88.69 310 HIS A N 1
ATOM 2518 C CA . HIS A 1 310 ? -10.063 18.530 -6.294 1.00 88.69 310 HIS A CA 1
ATOM 2519 C C . HIS A 1 310 ? -8.597 18.058 -6.249 1.00 88.69 310 HIS A C 1
ATOM 2521 O O . HIS A 1 310 ? -7.884 18.158 -7.248 1.00 88.69 310 HIS A O 1
ATOM 2527 N N . GLU A 1 311 ? -8.176 17.506 -5.108 1.00 89.00 311 GLU A N 1
ATOM 2528 C CA . GLU A 1 311 ? -6.815 17.036 -4.825 1.00 89.00 311 GLU A CA 1
ATOM 2529 C C . GLU A 1 311 ? -6.847 15.625 -4.233 1.00 89.00 311 GLU A C 1
ATOM 2531 O O . GLU A 1 311 ? -7.711 15.312 -3.407 1.00 89.00 311 GLU A O 1
ATOM 2536 N N . GLY A 1 312 ? -5.905 14.782 -4.660 1.00 91.44 312 GLY A N 1
ATOM 2537 C CA . GLY A 1 312 ? -5.687 13.449 -4.103 1.00 91.44 312 GLY A CA 1
ATOM 2538 C C . GLY A 1 312 ? -4.777 13.468 -2.873 1.00 91.44 312 GLY A C 1
ATOM 2539 O O . GLY A 1 312 ? -4.375 14.522 -2.368 1.00 91.44 312 GLY A O 1
ATOM 2540 N N . LYS A 1 313 ? -4.413 12.282 -2.371 1.00 92.94 313 LYS A N 1
ATOM 2541 C CA . LYS A 1 313 ? -3.452 12.166 -1.263 1.00 92.94 313 LYS A CA 1
ATOM 2542 C C . LYS A 1 313 ? -2.107 12.763 -1.726 1.00 92.94 313 LYS A C 1
ATOM 2544 O O . LYS A 1 313 ? -1.696 12.515 -2.860 1.00 92.94 313 LYS A O 1
ATOM 2549 N N . PRO A 1 314 ? -1.402 13.554 -0.896 1.00 91.62 314 PRO A N 1
ATOM 2550 C CA . PRO A 1 314 ? -1.466 13.618 0.567 1.00 91.62 314 PRO A CA 1
ATOM 2551 C C . PRO A 1 314 ? -2.479 14.610 1.160 1.00 91.62 314 PRO A C 1
ATOM 2553 O O . PRO A 1 314 ? -2.437 14.853 2.366 1.00 91.62 314 PRO A O 1
ATOM 2556 N N . ASN A 1 315 ? -3.371 15.204 0.364 1.00 92.88 315 ASN A N 1
ATOM 2557 C CA . ASN A 1 315 ? -4.428 16.049 0.911 1.00 92.88 315 ASN A CA 1
ATOM 2558 C C . ASN A 1 315 ? -5.342 15.216 1.852 1.00 92.88 315 ASN A C 1
ATOM 2560 O O . ASN A 1 315 ? -5.804 14.141 1.456 1.00 92.88 315 ASN A O 1
ATOM 2564 N N . PRO A 1 316 ? -5.629 15.678 3.089 1.00 96.62 316 PRO A N 1
ATOM 2565 C CA . PRO A 1 316 ? -6.408 14.918 4.074 1.00 96.62 316 PRO A CA 1
ATOM 2566 C C . PRO A 1 316 ? -7.912 14.840 3.770 1.00 96.62 316 PRO A C 1
ATOM 2568 O O . PRO A 1 316 ? -8.637 14.121 4.460 1.00 96.62 316 PRO A O 1
ATOM 2571 N N . THR A 1 317 ? -8.402 15.577 2.766 1.00 97.31 317 THR A N 1
ATOM 2572 C CA . THR A 1 317 ? -9.837 15.755 2.485 1.00 97.31 317 THR A CA 1
ATOM 2573 C C . THR A 1 317 ? -10.578 14.430 2.354 1.00 97.31 317 THR A C 1
ATOM 2575 O O . THR A 1 317 ? -11.668 14.304 2.906 1.00 97.31 317 THR A O 1
ATOM 2578 N N . ILE A 1 318 ? -9.994 13.425 1.690 1.00 97.56 318 ILE A N 1
ATOM 2579 C CA . ILE A 1 318 ? -10.659 12.128 1.503 1.00 97.56 318 ILE A CA 1
ATOM 2580 C C . ILE A 1 318 ? -10.993 11.456 2.843 1.00 97.56 318 ILE A C 1
ATOM 2582 O O . ILE A 1 318 ? -12.117 10.993 3.045 1.00 97.56 318 ILE A O 1
ATOM 2586 N N . TYR A 1 319 ? -10.067 11.481 3.803 1.00 98.38 319 TYR A N 1
ATOM 2587 C CA . TYR A 1 319 ? -10.287 10.887 5.118 1.00 98.38 319 TYR A CA 1
ATOM 2588 C C . TYR A 1 319 ? -11.211 11.741 5.982 1.00 98.38 319 TYR A C 1
ATOM 2590 O O . TYR A 1 319 ? -12.118 11.203 6.612 1.00 98.38 319 TYR A O 1
ATOM 2598 N N . LEU A 1 320 ? -11.052 13.068 5.958 1.00 98.50 320 LEU A N 1
ATOM 2599 C CA . LEU A 1 320 ? -11.934 13.987 6.686 1.00 98.50 320 LEU A CA 1
ATOM 2600 C C . LEU A 1 320 ? -13.399 13.848 6.248 1.00 98.50 320 LEU A C 1
ATOM 2602 O O . LEU A 1 320 ? -14.295 13.819 7.092 1.00 98.50 320 LEU A O 1
ATOM 2606 N N . LEU A 1 321 ? -13.648 13.722 4.941 1.00 98.19 321 LEU A N 1
ATOM 2607 C CA . LEU A 1 321 ? -14.987 13.478 4.403 1.00 98.19 321 LEU A CA 1
ATOM 2608 C C . LEU A 1 321 ? -15.521 12.105 4.811 1.00 98.19 321 LEU A C 1
ATOM 2610 O O . LEU A 1 321 ? -16.682 12.005 5.194 1.00 98.19 321 LEU A O 1
ATOM 2614 N N . THR A 1 322 ? -14.676 11.073 4.797 1.00 98.44 322 THR A N 1
ATOM 2615 C CA . THR A 1 322 ? -15.077 9.721 5.216 1.00 98.44 322 THR A CA 1
ATOM 2616 C C . THR A 1 322 ? -15.490 9.696 6.688 1.00 98.44 322 THR A C 1
ATOM 2618 O O . THR A 1 322 ? -16.551 9.175 7.022 1.00 98.44 322 THR A O 1
ATOM 2621 N N . ALA A 1 323 ? -14.707 10.317 7.575 1.00 98.38 323 ALA A N 1
ATOM 2622 C CA . ALA A 1 323 ? -15.048 10.434 8.994 1.00 98.38 323 ALA A CA 1
ATOM 2623 C C . ALA A 1 323 ? -16.345 11.229 9.212 1.00 98.38 323 ALA A C 1
ATOM 2625 O O . ALA A 1 323 ? -17.205 10.812 9.991 1.00 98.38 323 ALA A O 1
ATOM 2626 N N . ARG A 1 324 ? -16.525 12.330 8.469 1.00 98.31 324 ARG A N 1
ATOM 2627 C CA . ARG A 1 324 ? -17.756 13.129 8.494 1.00 98.31 324 ARG A CA 1
ATOM 2628 C C . ARG A 1 324 ? -18.982 12.310 8.088 1.00 98.31 324 ARG A C 1
ATOM 2630 O O . ARG A 1 324 ? -19.995 12.407 8.773 1.00 98.31 324 ARG A O 1
ATOM 2637 N N . GLU A 1 325 ? -18.894 11.526 7.017 1.00 98.12 325 GLU A N 1
ATOM 2638 C CA . GLU A 1 325 ? -20.003 10.693 6.529 1.00 98.12 325 GLU A CA 1
ATOM 2639 C C . GLU A 1 325 ? -20.386 9.609 7.547 1.00 98.12 325 GLU A C 1
ATOM 2641 O O . GLU A 1 325 ? -21.563 9.350 7.781 1.00 98.12 325 GLU A O 1
ATOM 2646 N N . MET A 1 326 ? -19.400 9.052 8.255 1.00 97.94 326 MET A N 1
ATOM 2647 C CA . MET A 1 326 ? -19.646 8.124 9.366 1.00 97.94 326 MET A CA 1
ATOM 2648 C C . MET A 1 326 ? -20.157 8.808 10.648 1.00 97.94 326 MET A C 1
ATOM 2650 O O . MET A 1 326 ? -20.529 8.116 11.601 1.00 97.94 326 MET A O 1
ATOM 2654 N N . GLY A 1 327 ? -20.142 10.144 10.711 1.00 97.62 327 GLY A N 1
ATOM 2655 C CA . GLY A 1 327 ? -20.479 10.915 11.908 1.00 97.62 327 GLY A CA 1
ATOM 2656 C C . GLY A 1 327 ? -19.475 10.740 13.053 1.00 97.62 327 GLY A C 1
ATOM 2657 O O . GLY A 1 327 ? -19.884 10.695 14.213 1.00 97.62 327 GLY A O 1
ATOM 2658 N N . VAL A 1 328 ? -18.182 10.594 12.740 1.00 97.31 328 VAL A N 1
ATOM 2659 C CA . VAL A 1 328 ? -17.105 10.337 13.712 1.00 97.31 328 VAL A CA 1
ATOM 2660 C C . VAL A 1 328 ? -16.039 11.433 13.647 1.00 97.31 328 VAL A C 1
ATOM 2662 O O . VAL A 1 328 ? -15.721 11.960 12.583 1.00 97.31 328 VAL A O 1
ATOM 2665 N N . GLU A 1 329 ? -15.478 11.793 14.801 1.00 97.38 329 GLU A N 1
ATOM 2666 C CA . GLU A 1 329 ? -14.377 12.757 14.884 1.00 97.38 329 GLU A CA 1
ATOM 2667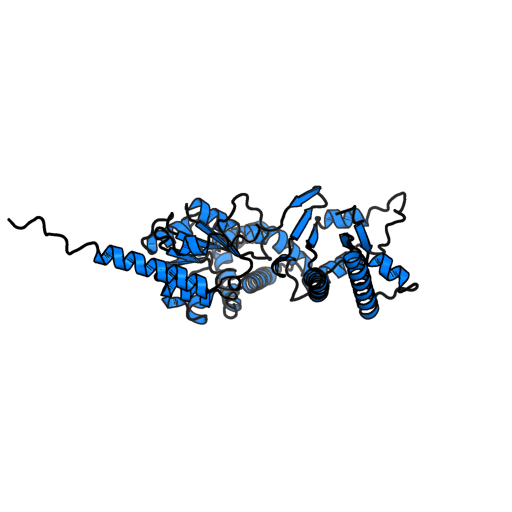 C C . GLU A 1 329 ? -13.066 12.160 14.336 1.00 97.38 329 GLU A C 1
ATOM 2669 O O . GLU A 1 329 ? -12.766 10.994 14.609 1.00 97.38 329 GLU A O 1
ATOM 2674 N N . PRO A 1 330 ? -12.221 12.937 13.627 1.00 97.44 330 PRO A N 1
ATOM 2675 C CA . PRO A 1 330 ? -10.988 12.403 13.046 1.00 97.44 330 PRO A CA 1
ATOM 2676 C C . PRO A 1 330 ? -10.034 11.756 14.060 1.00 97.44 330 PRO A C 1
ATOM 2678 O O . PRO A 1 330 ? -9.506 10.678 13.802 1.00 97.44 330 PRO A O 1
ATOM 2681 N N . GLY A 1 331 ? -9.885 12.337 15.256 1.00 96.31 331 GLY A N 1
ATOM 2682 C CA . GLY A 1 331 ? -9.028 11.781 16.316 1.00 96.31 331 GLY A CA 1
ATOM 2683 C C . GLY A 1 331 ? -9.458 10.400 16.831 1.00 96.31 331 GLY A C 1
ATOM 2684 O O . GLY A 1 331 ? -8.685 9.735 17.516 1.00 96.31 331 GLY A O 1
ATOM 2685 N N . LYS A 1 332 ? -10.668 9.957 16.472 1.00 97.12 332 LYS A N 1
ATOM 2686 C CA . LYS A 1 332 ? -11.270 8.668 16.836 1.00 97.12 332 LYS A CA 1
ATOM 2687 C C . LYS A 1 332 ? -11.254 7.654 15.692 1.00 97.12 332 LYS A C 1
ATOM 2689 O O . LYS A 1 332 ? -11.967 6.647 15.741 1.00 97.12 332 LYS A O 1
ATOM 2694 N N . CYS A 1 333 ? -10.485 7.938 14.643 1.00 98.00 333 CYS A N 1
ATOM 2695 C CA . CYS A 1 333 ? -10.362 7.098 13.462 1.00 98.00 333 CYS A CA 1
ATOM 2696 C C . CYS A 1 333 ? -8.968 6.465 13.377 1.00 98.00 333 CYS A C 1
ATOM 2698 O O . CYS A 1 333 ? -7.950 7.118 13.628 1.00 98.00 333 CYS A O 1
ATOM 2700 N N . LEU A 1 334 ? -8.936 5.205 12.944 1.00 98.00 334 LEU A N 1
ATOM 2701 C CA . LEU A 1 334 ? -7.730 4.508 12.505 1.00 98.00 334 LEU A CA 1
ATOM 2702 C C . LEU A 1 334 ? -7.818 4.250 10.998 1.00 98.00 334 LEU A C 1
ATOM 2704 O O . LEU A 1 334 ? -8.779 3.643 10.536 1.00 98.00 334 LEU A O 1
ATOM 2708 N N . VAL A 1 335 ? -6.814 4.684 10.243 1.00 98.50 335 VAL A N 1
ATOM 2709 C CA . VAL A 1 335 ? -6.719 4.460 8.795 1.00 98.50 335 VAL A CA 1
ATOM 2710 C C . VAL A 1 335 ? -5.808 3.269 8.501 1.00 98.50 335 VAL A C 1
ATOM 2712 O O . VAL A 1 335 ? -4.695 3.237 9.017 1.00 98.50 335 VAL A O 1
ATOM 2715 N N . PHE A 1 336 ? -6.233 2.330 7.657 1.00 97.81 336 PHE A N 1
ATOM 2716 C CA . PHE A 1 336 ? -5.355 1.341 7.024 1.00 97.81 336 PHE A CA 1
ATOM 2717 C C . PHE A 1 336 ? -4.905 1.846 5.648 1.00 97.81 336 PHE A C 1
ATOM 2719 O O . PHE A 1 336 ? -5.751 2.146 4.806 1.00 97.81 336 PHE A O 1
ATOM 2726 N N . GLU A 1 337 ? -3.592 1.943 5.437 1.00 95.50 337 GLU A N 1
ATOM 2727 C CA . GLU A 1 337 ? -2.959 2.454 4.208 1.00 95.50 337 GLU A CA 1
ATOM 2728 C C . GLU A 1 337 ? -1.702 1.647 3.860 1.00 95.50 337 GLU A C 1
ATOM 2730 O O . GLU A 1 337 ? -0.997 1.214 4.761 1.00 95.50 337 GLU A O 1
ATOM 2735 N N . ASP A 1 338 ? -1.384 1.497 2.583 1.00 92.06 338 ASP A N 1
ATOM 2736 C CA . ASP A 1 338 ? -0.174 0.922 2.017 1.00 92.06 338 ASP A CA 1
ATOM 2737 C C . ASP A 1 338 ? 0.752 1.941 1.301 1.00 92.06 338 ASP A C 1
ATOM 2739 O O . ASP A 1 338 ? 1.914 1.635 1.019 1.00 92.06 338 ASP A O 1
ATOM 2743 N N . ALA A 1 339 ? 0.284 3.171 1.052 1.00 89.75 339 ALA A N 1
ATOM 2744 C CA . ALA A 1 339 ? 0.992 4.212 0.316 1.00 89.75 339 ALA A CA 1
ATOM 2745 C C . ALA A 1 339 ? 1.489 5.373 1.211 1.00 89.75 339 ALA A C 1
ATOM 2747 O O . ALA A 1 339 ? 0.731 5.944 2.009 1.00 89.75 339 ALA A O 1
ATOM 2748 N N . PRO A 1 340 ? 2.735 5.862 1.020 1.00 86.69 340 PRO A N 1
ATOM 2749 C CA . PRO A 1 340 ? 3.272 6.994 1.786 1.00 86.69 340 PRO A CA 1
ATOM 2750 C C . PRO A 1 340 ? 2.442 8.283 1.679 1.00 86.69 340 PRO A C 1
ATOM 2752 O O . PRO A 1 340 ? 2.329 9.037 2.650 1.00 86.69 340 PRO A O 1
ATOM 2755 N N . ASN A 1 341 ? 1.854 8.557 0.505 1.00 88.88 341 ASN A N 1
ATOM 2756 C CA . ASN A 1 341 ? 0.969 9.711 0.312 1.00 88.88 341 ASN A CA 1
ATOM 2757 C C . ASN A 1 341 ? -0.257 9.624 1.227 1.00 88.88 341 ASN A C 1
ATOM 2759 O O . ASN A 1 341 ? -0.648 10.640 1.805 1.00 88.88 341 ASN A O 1
ATOM 2763 N N . GLY A 1 342 ? -0.855 8.446 1.407 1.00 93.75 342 GLY A N 1
ATOM 2764 C CA . GLY A 1 342 ? -1.997 8.340 2.301 1.00 93.75 342 GLY A CA 1
ATOM 2765 C C . GLY A 1 342 ? -1.644 8.260 3.767 1.00 93.75 342 GLY A C 1
ATOM 2766 O O . GLY A 1 342 ? -2.422 8.784 4.557 1.00 93.75 342 GLY A O 1
ATOM 2767 N N . VAL A 1 343 ? -0.467 7.756 4.152 1.00 92.06 343 VAL A N 1
ATOM 2768 C CA . VAL A 1 343 ? -0.004 7.946 5.538 1.00 92.06 343 VAL A CA 1
ATOM 2769 C C . VAL A 1 343 ? 0.090 9.441 5.853 1.00 92.06 343 VAL A C 1
ATOM 2771 O O . VAL A 1 343 ? -0.421 9.891 6.880 1.00 92.06 343 VAL A O 1
ATOM 2774 N N . ARG A 1 344 ? 0.653 10.246 4.938 1.00 90.62 344 ARG A N 1
ATOM 2775 C CA . ARG A 1 344 ? 0.678 11.711 5.081 1.00 90.62 344 ARG A CA 1
ATOM 2776 C C . ARG A 1 344 ? -0.727 12.308 5.183 1.00 90.62 344 ARG A C 1
ATOM 2778 O O . ARG A 1 344 ? -0.955 13.125 6.071 1.00 90.62 344 ARG A O 1
ATOM 2785 N N . ALA A 1 345 ? -1.666 11.873 4.343 1.00 94.38 345 ALA A N 1
ATOM 2786 C CA . ALA A 1 345 ? -3.050 12.345 4.401 1.00 94.38 345 ALA A CA 1
ATOM 2787 C C . ALA A 1 345 ? -3.757 11.966 5.715 1.00 94.38 345 ALA A C 1
ATOM 2789 O O . ALA A 1 345 ? -4.442 12.804 6.296 1.00 94.38 345 ALA A O 1
ATOM 2790 N N . ALA A 1 346 ? -3.572 10.742 6.220 1.00 96.69 346 ALA A N 1
ATOM 2791 C CA . ALA A 1 346 ? -4.173 10.282 7.473 1.00 96.69 346 ALA A CA 1
ATOM 2792 C C . ALA A 1 346 ? -3.652 11.095 8.666 1.00 96.69 346 ALA A C 1
ATOM 2794 O O . ALA A 1 346 ? -4.430 11.605 9.475 1.00 96.69 346 ALA A O 1
ATOM 2795 N N . LYS A 1 347 ? -2.331 11.303 8.726 1.00 93.94 347 LYS A N 1
ATOM 2796 C CA . LYS A 1 347 ? -1.699 12.121 9.767 1.00 93.94 347 LYS A CA 1
ATOM 2797 C C . LYS A 1 347 ? -2.117 13.588 9.680 1.00 93.94 347 LYS A C 1
ATOM 2799 O O . LYS A 1 347 ? -2.433 14.185 10.705 1.00 93.94 347 LYS A O 1
ATOM 2804 N N . ALA A 1 348 ? -2.186 14.156 8.476 1.00 92.88 348 ALA A N 1
ATOM 2805 C CA . ALA A 1 348 ? -2.671 15.521 8.265 1.00 92.88 348 ALA A CA 1
ATOM 2806 C C . ALA A 1 348 ? -4.155 15.690 8.645 1.00 92.88 348 ALA A C 1
ATOM 2808 O O . ALA A 1 348 ? -4.562 16.778 9.044 1.00 92.88 348 ALA A O 1
ATOM 2809 N N . ALA A 1 349 ? -4.951 14.620 8.572 1.00 96.56 349 ALA A N 1
ATOM 2810 C CA . ALA A 1 349 ? -6.334 14.598 9.041 1.00 96.56 349 ALA A CA 1
ATOM 2811 C C . ALA A 1 349 ? -6.461 14.479 10.575 1.00 96.56 349 ALA A C 1
ATOM 2813 O O . ALA A 1 349 ? -7.575 14.513 11.092 1.00 96.56 349 ALA A O 1
ATOM 2814 N N . GLY A 1 350 ? -5.350 14.332 11.309 1.00 95.88 350 GLY A N 1
ATOM 2815 C CA . GLY A 1 350 ? -5.356 14.111 12.756 1.00 95.88 350 GLY A CA 1
ATOM 2816 C C . GLY A 1 350 ? -5.786 12.698 13.160 1.00 95.88 350 GLY A C 1
ATOM 2817 O O . GLY A 1 350 ? -6.250 12.507 14.281 1.00 95.88 350 GLY A O 1
ATOM 2818 N N . MET A 1 351 ? -5.663 11.723 12.254 1.00 97.38 351 MET A N 1
ATOM 2819 C CA . MET A 1 351 ? -6.054 10.330 12.479 1.00 97.38 351 MET A CA 1
ATOM 2820 C C . MET A 1 351 ? -4.845 9.454 12.813 1.00 97.38 351 MET A C 1
ATOM 2822 O O . MET A 1 351 ? -3.707 9.759 12.433 1.00 97.38 351 MET A O 1
ATOM 2826 N N . LYS A 1 352 ? -5.099 8.319 13.471 1.00 95.50 352 LYS A N 1
ATOM 2827 C CA . LYS A 1 352 ? -4.102 7.248 13.586 1.00 95.50 352 LYS A CA 1
ATOM 2828 C C . LYS A 1 352 ? -3.989 6.501 12.256 1.00 95.50 352 LYS A C 1
ATOM 2830 O O . LYS A 1 352 ? -4.947 6.438 11.488 1.00 95.50 352 LYS A O 1
ATOM 2835 N N . CYS A 1 353 ? -2.826 5.920 11.985 1.00 95.06 353 CYS A N 1
ATOM 2836 C CA . CYS A 1 353 ? -2.531 5.206 10.749 1.00 95.06 353 CYS A CA 1
ATOM 2837 C C . CYS A 1 353 ? -1.844 3.864 11.032 1.00 95.06 353 CYS A C 1
ATOM 2839 O O . CYS A 1 353 ? -0.778 3.812 11.649 1.00 95.06 353 CYS A O 1
ATOM 2841 N N . ALA A 1 354 ? -2.446 2.795 10.524 1.00 94.19 354 ALA A N 1
ATOM 2842 C CA . ALA A 1 354 ? -1.886 1.466 10.374 1.00 94.19 354 ALA A CA 1
ATOM 2843 C C . ALA A 1 354 ? -1.355 1.315 8.943 1.00 94.19 354 ALA A C 1
ATOM 2845 O O . ALA A 1 354 ? -2.127 1.272 7.989 1.00 94.19 354 ALA A O 1
ATOM 2846 N N . TYR A 1 355 ? -0.034 1.266 8.800 1.00 91.62 355 TYR A N 1
ATOM 2847 C CA . TYR A 1 355 ? 0.622 1.100 7.509 1.00 91.62 355 TYR A CA 1
ATOM 2848 C C . TYR A 1 355 ? 0.796 -0.384 7.177 1.00 91.62 355 TYR A C 1
ATOM 2850 O O . TYR A 1 355 ? 1.388 -1.117 7.969 1.00 91.62 355 TYR A O 1
ATOM 2858 N N . LEU A 1 356 ? 0.310 -0.829 6.026 1.00 87.38 356 LEU A N 1
ATOM 2859 C CA . LEU A 1 356 ? 0.588 -2.137 5.452 1.00 87.38 356 LEU A CA 1
ATOM 2860 C C . LEU A 1 356 ? 1.751 -1.996 4.469 1.00 87.38 356 LEU A C 1
ATOM 2862 O O . LEU A 1 356 ? 1.696 -1.213 3.532 1.00 87.38 356 LEU A O 1
ATOM 2866 N N . ILE A 1 357 ? 2.833 -2.734 4.680 1.00 80.75 357 ILE A N 1
ATOM 2867 C CA . ILE A 1 357 ? 4.007 -2.641 3.815 1.00 80.75 357 ILE A CA 1
ATOM 2868 C C . ILE A 1 357 ? 3.635 -3.101 2.402 1.00 80.75 357 ILE A C 1
ATOM 2870 O O . ILE A 1 357 ? 3.353 -4.27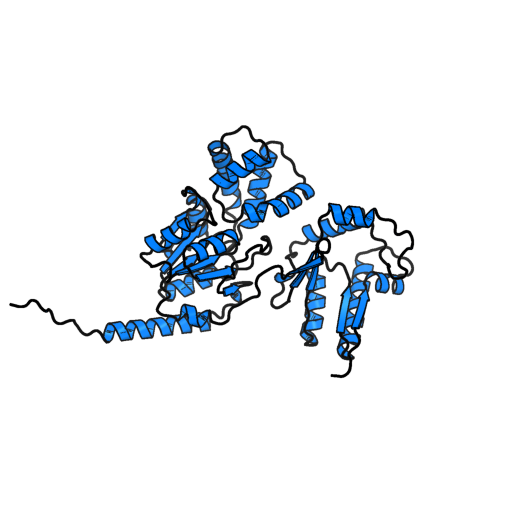9 2.187 1.00 80.75 357 ILE A O 1
ATOM 2874 N N . ASN A 1 358 ? 3.714 -2.182 1.438 1.00 76.12 358 ASN A N 1
ATOM 2875 C CA . ASN A 1 358 ? 3.670 -2.495 0.016 1.00 76.12 358 ASN A CA 1
ATOM 2876 C C . ASN A 1 358 ? 5.100 -2.526 -0.565 1.00 76.12 358 ASN A C 1
ATOM 2878 O O . ASN A 1 358 ? 5.741 -1.476 -0.664 1.00 76.12 358 ASN A O 1
ATOM 2882 N N . PRO A 1 359 ? 5.620 -3.701 -0.976 1.00 67.81 359 PRO A N 1
ATOM 2883 C CA . PRO A 1 359 ? 6.953 -3.822 -1.568 1.00 67.81 359 PRO A CA 1
ATOM 2884 C C . PRO A 1 359 ? 7.141 -3.055 -2.884 1.00 67.81 359 PRO A C 1
ATOM 2886 O O . PRO A 1 359 ? 8.278 -2.769 -3.254 1.00 67.81 359 PRO A O 1
ATOM 2889 N N . ALA A 1 360 ? 6.059 -2.741 -3.602 1.00 67.62 360 ALA A N 1
ATOM 2890 C CA . ALA A 1 360 ? 6.117 -1.971 -4.845 1.00 67.62 360 ALA A CA 1
ATOM 2891 C C . ALA A 1 360 ? 6.360 -0.475 -4.592 1.00 67.62 360 ALA A C 1
ATOM 2893 O O . ALA A 1 360 ? 6.853 0.239 -5.465 1.00 67.62 360 ALA A O 1
ATOM 2894 N N . LEU A 1 361 ? 6.060 0.003 -3.382 1.00 70.75 361 LEU A N 1
ATOM 2895 C CA . LEU A 1 361 ? 6.207 1.401 -3.015 1.00 70.75 361 LEU A CA 1
ATOM 2896 C C . LEU A 1 361 ? 7.457 1.587 -2.168 1.00 70.75 361 LEU A C 1
ATOM 2898 O O . LEU A 1 361 ? 7.719 0.852 -1.218 1.00 70.75 361 LEU A O 1
ATOM 2902 N N . ARG A 1 362 ? 8.249 2.605 -2.497 1.00 67.00 362 ARG A N 1
ATOM 2903 C CA . ARG A 1 362 ? 9.358 3.015 -1.641 1.00 67.00 362 ARG A CA 1
ATOM 2904 C C . ARG A 1 362 ? 8.819 3.861 -0.497 1.00 67.00 362 ARG A C 1
ATOM 2906 O O . ARG A 1 362 ? 8.073 4.814 -0.721 1.00 67.00 362 ARG A O 1
ATOM 2913 N N . TRP A 1 363 ? 9.248 3.562 0.725 1.00 66.56 363 TRP A N 1
ATOM 2914 C CA . TRP A 1 363 ? 9.012 4.470 1.833 1.00 66.56 363 TRP A CA 1
ATOM 2915 C C . TRP A 1 363 ? 9.963 5.668 1.751 1.00 66.56 363 TRP A C 1
ATOM 2917 O O . TRP A 1 363 ? 11.172 5.534 1.918 1.00 66.56 363 TRP A O 1
ATOM 2927 N N . GLU A 1 364 ? 9.406 6.853 1.514 1.00 63.00 364 GLU A N 1
ATOM 2928 C CA . GLU A 1 364 ? 10.148 8.126 1.509 1.00 63.00 364 GLU A CA 1
ATOM 2929 C C . GLU A 1 364 ? 9.633 9.094 2.593 1.00 63.00 364 GLU A C 1
ATOM 2931 O O . GLU A 1 364 ? 9.931 10.284 2.577 1.00 63.00 364 GLU A O 1
ATOM 2936 N N . GLY A 1 365 ? 8.796 8.608 3.517 1.00 57.19 365 GLY A N 1
ATOM 2937 C CA . GLY A 1 365 ? 8.083 9.442 4.484 1.00 57.19 365 GLY A CA 1
ATOM 2938 C C . GLY A 1 365 ? 8.886 9.766 5.747 1.00 57.19 365 GLY A C 1
ATOM 2939 O O . GLY A 1 365 ? 9.400 8.868 6.409 1.00 57.19 365 GLY A O 1
ATOM 2940 N N . GLU A 1 366 ? 8.891 11.041 6.147 1.00 59.59 366 GLU A N 1
ATOM 2941 C CA . GLU A 1 366 ? 9.355 11.485 7.475 1.00 59.59 366 GLU A CA 1
ATOM 2942 C C . GLU A 1 366 ? 8.374 11.100 8.604 1.00 59.59 366 GLU A C 1
ATOM 2944 O O . GLU A 1 366 ? 8.760 10.986 9.767 1.00 59.59 366 GLU A O 1
ATOM 2949 N N . LEU A 1 367 ? 7.088 10.907 8.278 1.00 67.88 367 LEU A N 1
ATOM 2950 C CA . LEU A 1 367 ? 6.024 10.669 9.258 1.00 67.88 367 LEU A CA 1
ATOM 2951 C C . LEU A 1 367 ? 5.871 9.190 9.600 1.00 67.88 367 LEU A C 1
ATOM 2953 O O . LEU A 1 367 ? 5.459 8.394 8.766 1.00 67.88 367 LEU A O 1
ATOM 2957 N N . ILE A 1 368 ? 6.107 8.846 10.863 1.00 77.31 368 ILE A N 1
ATOM 2958 C CA . ILE A 1 368 ? 6.040 7.467 11.350 1.00 77.31 368 ILE A CA 1
ATOM 2959 C C . ILE A 1 368 ? 4.563 7.050 11.548 1.00 77.31 368 ILE A C 1
ATOM 2961 O O . ILE 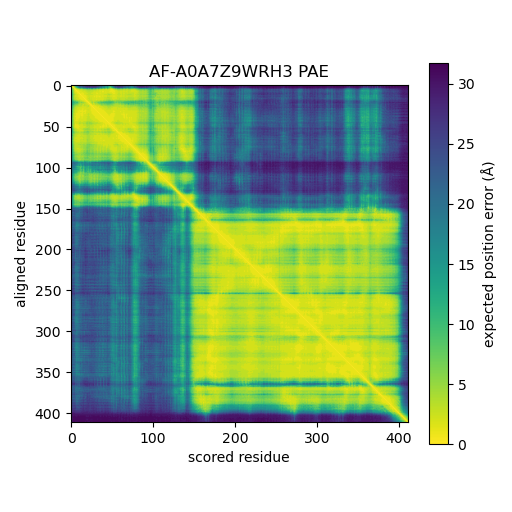A 1 368 ? 3.839 7.710 12.307 1.00 77.31 368 ILE A O 1
ATOM 2965 N N . PRO A 1 369 ? 4.083 5.975 10.890 1.00 84.25 369 PRO A N 1
ATOM 2966 C CA . PRO A 1 369 ? 2.756 5.415 11.155 1.00 84.25 369 PRO A CA 1
ATOM 2967 C C . PRO A 1 369 ? 2.666 4.861 12.588 1.00 84.25 369 PRO A C 1
ATOM 2969 O O . PRO A 1 369 ? 3.674 4.502 13.198 1.00 84.25 369 PRO A O 1
ATOM 2972 N N . ASP A 1 370 ? 1.459 4.814 13.158 1.00 89.19 370 ASP A N 1
ATOM 2973 C CA . ASP A 1 370 ? 1.263 4.344 14.541 1.00 89.19 370 ASP A CA 1
ATOM 2974 C C . ASP A 1 370 ? 1.502 2.838 14.651 1.00 89.19 370 ASP A C 1
ATOM 2976 O O . ASP A 1 370 ? 2.140 2.374 15.600 1.00 89.19 370 ASP A O 1
ATOM 2980 N N . PHE A 1 371 ? 1.052 2.104 13.633 1.00 88.06 371 PHE A N 1
ATOM 2981 C CA . PHE A 1 371 ? 1.235 0.665 13.502 1.00 88.06 371 PHE A CA 1
ATOM 2982 C C . PHE A 1 371 ? 1.790 0.327 12.127 1.00 88.06 371 PHE A C 1
ATOM 2984 O O . PHE A 1 371 ? 1.501 1.018 11.150 1.00 88.06 371 PHE A O 1
ATOM 2991 N N . VAL A 1 372 ? 2.562 -0.752 12.052 1.00 84.31 372 VAL A N 1
ATOM 2992 C CA . VAL A 1 372 ? 3.115 -1.255 10.792 1.00 84.31 372 VAL A CA 1
ATOM 2993 C C . VAL A 1 372 ? 2.897 -2.754 10.701 1.00 84.31 372 VAL A C 1
ATOM 2995 O O . VAL A 1 372 ? 3.280 -3.491 11.613 1.00 84.31 372 VAL A O 1
ATOM 2998 N N . PHE A 1 373 ? 2.312 -3.175 9.588 1.00 76.19 373 PHE A N 1
ATOM 2999 C CA . PHE A 1 373 ? 1.955 -4.541 9.247 1.00 76.19 373 PHE A CA 1
ATOM 3000 C C . PHE A 1 373 ? 2.754 -4.981 8.026 1.00 76.19 373 PHE A C 1
ATOM 3002 O O . PHE A 1 373 ? 2.824 -4.251 7.043 1.00 76.19 373 PHE A O 1
ATOM 3009 N N . GLU A 1 374 ? 3.310 -6.190 8.046 1.00 70.44 374 GLU A N 1
ATOM 3010 C CA . GLU A 1 374 ? 3.791 -6.823 6.806 1.00 70.44 374 GLU A CA 1
ATOM 3011 C C . GLU A 1 374 ? 2.633 -7.521 6.079 1.00 70.44 374 GLU A C 1
ATOM 3013 O O . GLU A 1 374 ? 2.634 -7.654 4.862 1.00 70.44 374 GLU A O 1
ATOM 3018 N N . SER A 1 375 ? 1.652 -8.005 6.844 1.00 72.69 375 SER A N 1
ATOM 3019 C CA . SER A 1 375 ? 0.473 -8.716 6.356 1.00 72.69 375 SER A CA 1
ATOM 3020 C C . SER A 1 375 ? -0.587 -8.779 7.458 1.00 72.69 375 SER A C 1
ATOM 3022 O O . SER A 1 375 ? -0.254 -8.815 8.647 1.00 72.69 375 SER A O 1
ATOM 3024 N N . PHE A 1 376 ? -1.869 -8.833 7.089 1.00 78.62 376 PHE A N 1
ATOM 3025 C CA . PHE A 1 376 ? -2.953 -8.919 8.072 1.00 78.62 376 PHE A CA 1
ATOM 3026 C C . PHE A 1 376 ? -3.038 -10.262 8.790 1.00 78.62 376 PHE A C 1
ATOM 3028 O O . PHE A 1 376 ? -3.569 -10.325 9.890 1.00 78.62 376 PHE 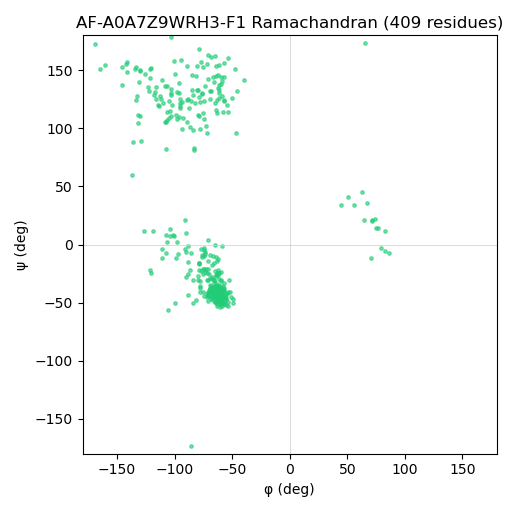A O 1
ATOM 3035 N N . ASP A 1 377 ? -2.482 -11.334 8.242 1.00 70.31 377 ASP A N 1
ATOM 3036 C CA . ASP A 1 377 ? -2.479 -12.639 8.914 1.00 70.31 377 ASP A CA 1
ATOM 3037 C C . ASP A 1 377 ? -1.493 -12.744 10.092 1.00 70.31 377 ASP A C 1
ATOM 3039 O O . ASP A 1 377 ? -1.490 -13.738 10.816 1.00 70.31 377 ASP A O 1
ATOM 3043 N N . GLN A 1 378 ? -0.682 -11.710 10.319 1.00 69.75 378 GLN A N 1
ATOM 3044 C CA . GLN A 1 378 ? 0.070 -11.537 11.564 1.00 69.75 378 GLN A CA 1
ATOM 3045 C C . GLN A 1 378 ? -0.851 -11.180 12.740 1.00 69.75 378 GLN A C 1
ATOM 3047 O O . GLN A 1 378 ? -0.433 -11.245 13.900 1.00 69.75 378 GLN A O 1
ATOM 3052 N N . LEU A 1 379 ? -2.100 -10.795 12.458 1.00 76.81 379 LEU A N 1
ATOM 3053 C CA . LEU A 1 379 ? -3.103 -10.541 13.476 1.00 76.81 379 LEU A CA 1
ATOM 3054 C C . LEU A 1 379 ? -3.616 -11.852 14.069 1.00 76.81 379 LEU A C 1
ATOM 3056 O O . LEU A 1 379 ? -4.201 -12.697 13.394 1.00 76.81 379 LEU A O 1
ATOM 3060 N N . ASP A 1 380 ? -3.493 -11.963 15.387 1.00 81.94 380 ASP A N 1
ATOM 3061 C CA . ASP A 1 380 ? -4.245 -12.923 16.173 1.00 81.94 380 ASP A CA 1
ATOM 3062 C C . ASP A 1 380 ? -5.706 -12.458 16.237 1.00 81.94 380 ASP A C 1
ATOM 3064 O O . ASP A 1 380 ? -6.103 -11.629 17.064 1.00 81.94 380 ASP A O 1
ATOM 3068 N N . LEU A 1 381 ? -6.526 -13.012 15.343 1.00 84.38 381 LEU A N 1
ATOM 3069 C CA . LEU A 1 381 ? -7.957 -12.719 15.284 1.00 84.38 381 LEU A CA 1
ATOM 3070 C C . LEU A 1 381 ? -8.697 -13.114 16.571 1.00 84.38 381 LEU A C 1
ATOM 3072 O O . LEU A 1 381 ? -9.754 -12.552 16.859 1.00 84.38 381 LEU A O 1
ATOM 3076 N N . SER A 1 382 ? -8.179 -14.060 17.358 1.00 84.69 382 SER A N 1
ATOM 3077 C CA . SER A 1 382 ? -8.780 -14.415 18.649 1.00 84.69 382 SER A CA 1
ATOM 3078 C C . SER A 1 382 ? -8.546 -13.300 19.660 1.00 84.69 382 SER A C 1
ATOM 3080 O O . SER A 1 382 ? -9.493 -12.865 20.320 1.00 84.69 382 SER A O 1
ATOM 3082 N N . ARG A 1 383 ? -7.318 -12.776 19.728 1.00 88.75 383 ARG A N 1
ATOM 3083 C CA . ARG A 1 383 ? -6.992 -11.614 20.566 1.00 88.75 383 ARG A CA 1
ATOM 3084 C C . ARG A 1 383 ? -7.747 -10.362 20.118 1.00 88.75 383 ARG A C 1
ATOM 3086 O O . ARG A 1 383 ? -8.259 -9.634 20.966 1.00 88.75 383 ARG A O 1
ATOM 3093 N N . LEU A 1 384 ? -7.896 -10.147 18.809 1.00 89.06 384 LEU A N 1
ATOM 3094 C CA . LEU A 1 384 ? -8.694 -9.043 18.265 1.00 89.06 384 LEU A CA 1
ATOM 3095 C C . LEU A 1 384 ? -10.164 -9.134 18.699 1.00 89.06 384 LEU A C 1
ATOM 3097 O O . LEU A 1 384 ? -10.726 -8.161 19.200 1.00 89.06 384 LEU A O 1
ATOM 3101 N N . ARG A 1 385 ? -10.779 -10.318 18.584 1.00 90.06 385 ARG A N 1
ATOM 3102 C CA . ARG A 1 385 ? -12.155 -10.547 19.056 1.00 90.06 385 ARG A CA 1
ATOM 3103 C C . ARG A 1 385 ? -12.296 -10.336 20.560 1.00 90.06 385 ARG A C 1
ATOM 3105 O O . ARG A 1 385 ? -13.293 -9.767 20.991 1.00 90.06 385 ARG A O 1
ATOM 3112 N N . GLN A 1 386 ? -11.314 -10.755 21.358 1.00 88.38 386 GLN A N 1
ATOM 3113 C CA . GLN A 1 386 ? -11.320 -10.518 22.806 1.00 88.38 386 GLN A CA 1
ATOM 3114 C C . GLN A 1 386 ? -11.263 -9.022 23.141 1.00 88.38 386 GLN A C 1
ATOM 3116 O O . GLN A 1 386 ? -12.038 -8.565 23.982 1.00 88.38 386 GLN A O 1
ATOM 3121 N N . ALA A 1 387 ? -10.408 -8.255 22.458 1.00 88.12 387 ALA A N 1
ATOM 3122 C CA . ALA A 1 387 ? -10.323 -6.802 22.610 1.00 88.12 387 ALA A CA 1
ATOM 3123 C C . ALA A 1 387 ? -11.669 -6.117 22.298 1.00 88.12 387 ALA A C 1
ATOM 3125 O O . ALA A 1 387 ? -12.177 -5.326 23.096 1.00 88.12 387 ALA A O 1
ATOM 3126 N N . LEU A 1 388 ? -12.302 -6.495 21.184 1.00 88.06 388 LEU A N 1
ATOM 3127 C CA . LEU A 1 388 ? -13.606 -5.969 20.768 1.00 88.06 388 LEU A CA 1
ATOM 3128 C C . LEU A 1 388 ? -14.747 -6.392 21.714 1.00 88.06 388 LEU A C 1
ATOM 3130 O O . LEU A 1 388 ? -15.626 -5.590 22.030 1.00 88.06 388 LEU A O 1
ATOM 3134 N N . ALA A 1 389 ? -14.723 -7.623 22.230 1.00 85.12 389 ALA A N 1
ATOM 3135 C CA . ALA A 1 389 ? -15.704 -8.093 23.209 1.00 85.12 389 ALA A CA 1
ATOM 3136 C C . ALA A 1 389 ? -15.583 -7.347 24.549 1.00 85.12 389 ALA A C 1
ATOM 3138 O O . ALA A 1 389 ? -16.597 -6.959 25.137 1.00 85.12 389 ALA A O 1
ATOM 3139 N N . ALA A 1 390 ? -14.355 -7.096 25.019 1.00 82.81 390 ALA A N 1
ATOM 3140 C CA . ALA A 1 390 ? -14.108 -6.304 26.223 1.00 82.81 390 ALA A CA 1
ATOM 3141 C C . ALA A 1 390 ? -14.669 -4.881 26.073 1.00 82.81 390 ALA A C 1
ATOM 3143 O O . ALA A 1 390 ? -15.398 -4.403 26.944 1.00 82.81 390 ALA A O 1
ATOM 3144 N N . ARG A 1 391 ? -14.425 -4.251 24.921 1.00 85.38 391 ARG A N 1
ATOM 3145 C CA . ARG A 1 391 ? -14.984 -2.948 24.545 1.00 85.38 391 ARG A CA 1
ATOM 3146 C C . ARG A 1 391 ? -16.520 -2.923 24.600 1.00 85.38 391 ARG A C 1
ATOM 3148 O O . ARG A 1 391 ? -17.103 -1.998 25.173 1.00 85.38 391 ARG A O 1
ATOM 3155 N N . HIS A 1 392 ? -17.191 -3.938 24.047 1.00 79.88 392 HIS A N 1
ATOM 3156 C CA . HIS A 1 392 ? -18.659 -4.066 24.106 1.00 79.88 392 HIS A CA 1
ATOM 3157 C C . HIS A 1 392 ? -19.174 -4.190 25.538 1.00 79.88 392 HIS A C 1
ATOM 3159 O O . HIS A 1 392 ? -20.143 -3.520 25.903 1.00 79.88 392 HIS A O 1
ATOM 3165 N N . ALA A 1 393 ? -18.514 -5.006 26.362 1.00 77.00 393 ALA A N 1
ATOM 3166 C CA . ALA A 1 393 ? -18.901 -5.209 27.753 1.00 77.00 393 ALA A CA 1
ATOM 3167 C C . ALA A 1 393 ? -18.828 -3.909 28.572 1.00 77.00 393 ALA A C 1
ATOM 3169 O O . ALA A 1 393 ? -19.716 -3.657 29.390 1.00 77.00 393 ALA A O 1
ATOM 3170 N N . VAL A 1 394 ? -17.821 -3.060 28.333 1.00 78.00 394 VAL A N 1
ATOM 3171 C CA . VAL A 1 394 ? -17.717 -1.752 29.001 1.00 78.00 394 VAL A CA 1
ATOM 3172 C C . VAL A 1 394 ? -18.824 -0.802 28.529 1.00 78.00 394 VAL A C 1
ATOM 3174 O O . VAL A 1 394 ? -19.553 -0.265 29.363 1.00 78.00 394 VAL A O 1
ATOM 3177 N N . ARG A 1 395 ? -19.063 -0.687 27.212 1.00 76.94 395 ARG A N 1
ATOM 3178 C CA . ARG A 1 395 ? -20.156 0.150 26.668 1.00 76.94 395 ARG A CA 1
ATOM 3179 C C . ARG A 1 395 ? -21.543 -0.275 27.167 1.00 76.94 395 ARG A C 1
ATOM 3181 O O . ARG A 1 395 ? -22.394 0.580 27.412 1.00 76.94 395 ARG A O 1
ATOM 3188 N N . ALA A 1 396 ? -21.785 -1.577 27.326 1.00 73.38 396 ALA A N 1
ATOM 3189 C CA . ALA A 1 396 ? -23.044 -2.096 27.860 1.00 73.38 396 ALA A CA 1
ATOM 3190 C C . ALA A 1 396 ? -23.244 -1.731 29.343 1.00 73.38 396 ALA A C 1
ATOM 3192 O O . ALA A 1 396 ? -24.355 -1.382 29.747 1.00 73.38 396 ALA A O 1
ATOM 3193 N N . ARG A 1 397 ? -22.173 -1.758 30.149 1.00 73.56 397 ARG A N 1
ATOM 3194 C CA . ARG A 1 397 ? -22.212 -1.334 31.559 1.00 73.56 397 ARG A CA 1
ATOM 3195 C C . ARG A 1 397 ? -22.483 0.162 31.699 1.00 73.56 397 ARG A C 1
ATOM 3197 O O . ARG A 1 397 ? -23.338 0.524 32.499 1.00 73.56 397 ARG A O 1
ATOM 3204 N N . ASP A 1 398 ? -21.849 1.007 30.888 1.00 70.69 398 ASP A N 1
ATOM 3205 C CA . ASP A 1 398 ? -22.077 2.460 30.923 1.00 70.69 398 ASP A CA 1
ATOM 3206 C C . ASP A 1 398 ? -23.507 2.841 30.520 1.00 70.69 398 ASP A C 1
ATOM 3208 O O . ASP A 1 398 ? -24.105 3.745 31.109 1.00 70.69 398 ASP A O 1
ATOM 3212 N N . ARG A 1 399 ? -24.095 2.123 29.552 1.00 65.38 399 ARG A N 1
ATOM 3213 C CA . ARG A 1 399 ? -25.505 2.301 29.166 1.00 65.38 399 ARG A CA 1
ATOM 3214 C C . ARG A 1 399 ? -26.469 1.872 30.270 1.00 65.38 399 ARG A C 1
ATOM 3216 O O . ARG A 1 399 ? -27.436 2.581 30.513 1.00 65.38 399 ARG A O 1
ATOM 3223 N N . ASN A 1 400 ? -26.191 0.765 30.959 1.00 62.47 400 ASN A N 1
ATOM 3224 C CA . ASN A 1 400 ? -27.030 0.281 32.062 1.00 62.47 400 ASN A CA 1
ATOM 3225 C C . ASN A 1 400 ? -26.825 1.063 33.376 1.00 62.47 400 ASN A C 1
ATOM 3227 O O . ASN A 1 400 ? -27.712 1.065 34.224 1.00 62.47 400 ASN A O 1
ATOM 3231 N N . GLY A 1 401 ? -25.677 1.728 33.555 1.00 54.03 401 GLY A N 1
ATOM 3232 C CA . GLY A 1 401 ? -25.385 2.595 34.704 1.00 54.03 401 GLY A CA 1
ATOM 3233 C C . GLY A 1 401 ? -26.030 3.983 34.616 1.00 54.03 401 GLY A C 1
ATOM 3234 O O . GLY A 1 401 ? -26.260 4.622 35.642 1.00 54.03 401 GLY A O 1
ATOM 3235 N N . ARG A 1 402 ? -26.389 4.439 33.409 1.00 53.38 402 ARG A N 1
ATOM 3236 C CA . ARG A 1 402 ? -27.277 5.592 33.205 1.00 53.38 402 ARG A CA 1
ATOM 3237 C C . ARG A 1 402 ? -28.729 5.113 33.315 1.00 53.38 402 ARG A C 1
ATOM 3239 O O . ARG A 1 402 ? -29.366 4.811 32.312 1.00 53.38 402 ARG A O 1
ATOM 3246 N N . GLY A 1 403 ? -29.239 5.002 34.546 1.00 48.25 403 GLY A N 1
ATOM 3247 C CA . GLY A 1 403 ? -30.666 4.755 34.803 1.00 48.25 403 GLY A CA 1
ATOM 3248 C C . GLY A 1 403 ? -31.565 5.782 34.090 1.00 48.25 403 GLY A C 1
ATOM 3249 O O . GLY A 1 403 ? -31.066 6.842 33.701 1.00 48.25 403 GLY A O 1
ATOM 3250 N N . PRO A 1 404 ? -32.869 5.495 33.891 1.00 44.91 404 PRO A N 1
ATOM 3251 C CA . PRO A 1 404 ? -33.772 6.384 33.163 1.00 44.91 404 PRO A CA 1
ATOM 3252 C C . PRO A 1 404 ? -33.712 7.783 33.780 1.00 44.91 404 PRO A C 1
ATOM 3254 O O . PRO A 1 404 ? -34.052 7.974 34.948 1.00 44.91 404 PRO A O 1
ATOM 3257 N N . GLY A 1 405 ? -33.193 8.735 33.002 1.00 45.94 405 GLY A N 1
ATOM 3258 C CA . GLY A 1 405 ? -33.044 10.119 33.417 1.00 45.94 405 GLY A CA 1
ATOM 3259 C C . GLY A 1 405 ? -34.398 10.671 33.833 1.00 45.94 405 GLY A C 1
ATOM 3260 O O . GLY A 1 405 ? -35.361 10.611 33.073 1.00 45.94 405 GLY A O 1
ATOM 3261 N N . VAL A 1 406 ? -34.453 11.168 35.064 1.00 46.19 406 VAL A N 1
ATOM 3262 C CA . VAL A 1 406 ? -35.578 11.917 35.612 1.00 46.19 406 VAL A CA 1
ATOM 3263 C C . VAL A 1 406 ? -35.869 13.088 34.675 1.00 46.19 406 VAL A C 1
ATOM 3265 O O . VAL A 1 406 ? -34.993 13.918 34.441 1.00 46.19 406 VAL A O 1
ATOM 3268 N N . ASP A 1 407 ? -37.086 13.124 34.141 1.00 41.62 407 ASP A N 1
ATOM 3269 C CA . ASP A 1 407 ? -37.657 14.257 33.418 1.00 41.62 407 ASP A CA 1
ATOM 3270 C C . ASP A 1 407 ? -37.652 15.504 34.329 1.00 41.62 407 ASP A C 1
ATOM 3272 O O . ASP A 1 407 ? -38.329 15.495 35.363 1.00 41.62 407 ASP A O 1
ATOM 3276 N N . PRO A 1 408 ? -36.885 16.569 34.020 1.00 44.41 408 PRO A N 1
ATOM 3277 C CA . PRO A 1 408 ? -36.859 17.768 34.840 1.00 44.41 408 PRO A CA 1
ATOM 3278 C C . PRO A 1 408 ? -37.884 18.826 34.403 1.00 44.41 408 PRO A C 1
ATOM 3280 O O . PRO A 1 408 ? -37.708 19.991 34.757 1.00 44.41 408 PRO A O 1
ATOM 3283 N N . LEU A 1 409 ? -38.955 18.474 33.677 1.00 47.72 409 LEU A N 1
ATOM 3284 C CA . LEU A 1 409 ? -40.037 19.413 33.345 1.00 47.72 409 LEU A CA 1
ATOM 3285 C C . LEU A 1 409 ? -41.437 18.793 33.497 1.00 47.72 409 LEU A C 1
ATOM 3287 O O . LEU A 1 409 ? -42.247 18.789 32.577 1.00 47.72 409 LEU A O 1
ATOM 3291 N N . GLY A 1 410 ? -41.752 18.348 34.715 1.00 44.94 410 GLY A N 1
ATOM 3292 C CA . GLY A 1 410 ? -43.126 18.120 35.171 1.00 44.94 410 GLY A CA 1
ATOM 3293 C C . GLY A 1 410 ? -43.569 19.184 36.179 1.00 44.94 410 GLY A C 1
ATOM 3294 O O . GLY A 1 410 ? -43.500 18.949 37.387 1.00 44.94 410 GLY A O 1
ATOM 3295 N N . ARG A 1 411 ? -44.008 20.350 35.696 1.00 43.31 411 ARG A N 1
ATOM 3296 C CA . ARG A 1 411 ? -44.868 21.293 36.431 1.00 43.31 411 ARG A CA 1
ATOM 3297 C C . ARG A 1 411 ? -45.914 21.885 35.510 1.00 43.31 411 ARG A C 1
ATOM 3299 O O . ARG A 1 411 ? -45.527 22.286 34.392 1.00 43.31 411 ARG A O 1
#